Protein 1XMB (pdb70)

Structure (mmCIF, N/CA/C/O backbone):
data_1XMB
#
_entry.id   1XMB
#
_cell.length_a   75.264
_cell.length_b   75.264
_cell.length_c   130.880
_cell.angle_alpha   90.00
_cell.angle_beta   90.00
_cell.angle_gamma   120.00
#
_symmetry.space_group_name_H-M   'P 32 2 1'
#
loop_
_entity.id
_entity.type
_entity.pdbx_description
1 polymer 'IAA-amino acid hydrolase homolog 2'
2 water water
#
loop_
_atom_site.group_PDB
_atom_site.id
_atom_site.type_symbol
_atom_site.label_atom_id
_atom_site.label_alt_id
_atom_site.label_comp_id
_atom_site.label_asym_id
_atom_site.label_entity_id
_atom_site.label_seq_id
_atom_site.pdbx_PDB_ins_code
_atom_site.Cartn_x
_atom_site.Cartn_y
_atom_site.Cartn_z
_atom_site.occupancy
_atom_site.B_iso_or_equiv
_atom_site.auth_seq_id
_atom_site.auth_comp_id
_atom_site.auth_asym_id
_atom_site.auth_atom_id
_atom_site.pdbx_PDB_model_num
ATOM 1 N N . LYS A 1 16 ? 23.442 30.010 4.991 1.00 63.82 37 LYS A N 1
ATOM 2 C CA . LYS A 1 16 ? 23.665 30.857 6.226 1.00 63.62 37 LYS A CA 1
ATOM 3 C C . LYS A 1 16 ? 24.928 30.522 7.008 1.00 61.96 37 LYS A C 1
ATOM 4 O O . LYS A 1 16 ? 25.412 31.356 7.777 1.00 61.60 37 LYS A O 1
ATOM 10 N N . LEU A 1 17 ? 25.442 29.304 6.835 1.00 59.82 38 LEU A N 1
ATOM 11 C CA . LEU A 1 17 ? 26.578 28.843 7.627 1.00 58.47 38 LEU A CA 1
ATOM 12 C C . LEU A 1 17 ? 27.866 29.600 7.310 1.00 54.31 38 LEU A C 1
ATOM 13 O O . LEU A 1 17 ? 28.794 29.603 8.108 1.00 52.54 38 LEU A O 1
ATOM 18 N N . LEU A 1 18 ? 27.909 30.265 6.164 1.00 52.21 39 LEU A N 1
ATOM 19 C CA . LEU A 1 18 ? 29.043 31.120 5.846 1.00 51.37 39 LEU A CA 1
ATOM 20 C C . LEU A 1 18 ? 29.062 32.338 6.768 1.00 48.13 39 LEU A C 1
ATOM 21 O O . LEU A 1 18 ? 30.104 32.743 7.276 1.00 46.29 39 LEU A O 1
ATOM 26 N N . GLU A 1 19 ? 27.895 32.907 6.999 1.00 47.39 40 GLU A N 1
ATOM 27 C CA . GLU A 1 19 ? 27.802 34.088 7.837 1.00 46.08 40 GLU A CA 1
ATOM 28 C C . GLU A 1 19 ? 28.058 33.693 9.290 1.00 41.57 40 GLU A C 1
ATOM 29 O O . GLU A 1 19 ? 28.769 34.387 9.996 1.00 39.64 40 GLU A O 1
ATOM 35 N N . PHE A 1 20 ? 27.584 32.522 9.685 1.00 37.96 41 PHE A N 1
ATOM 36 C CA . PHE A 1 20 ? 27.954 31.953 10.970 1.00 37.21 41 PHE A CA 1
ATOM 37 C C . PHE A 1 20 ? 29.482 31.736 11.096 1.00 34.67 41 PHE A C 1
ATOM 38 O O . PHE A 1 20 ? 30.069 32.113 12.110 1.00 32.84 41 PHE A O 1
ATOM 46 N N . ALA A 1 21 ? 30.103 31.156 10.057 1.00 32.96 42 ALA A N 1
ATOM 47 C CA . ALA A 1 21 ? 31.557 30.882 10.020 1.00 34.04 42 ALA A CA 1
ATOM 48 C C . ALA A 1 21 ? 32.389 32.173 10.152 1.00 31.22 42 ALA A C 1
ATOM 49 O O . ALA A 1 21 ? 33.458 32.174 10.752 1.00 27.06 42 ALA A O 1
ATOM 51 N N . LYS A 1 22 ? 31.872 33.257 9.580 1.00 31.77 43 LYS A N 1
ATOM 52 C CA . LYS A 1 22 ? 32.534 34.565 9.623 1.00 34.73 43 LYS A CA 1
ATOM 53 C C . LYS A 1 22 ? 32.258 35.367 10.879 1.00 35.61 43 LYS A C 1
ATOM 54 O O . LYS A 1 22 ? 32.958 36.361 11.158 1.00 34.74 43 LYS A O 1
ATOM 60 N N . SER A 1 23 ? 31.259 34.950 11.650 1.00 35.42 44 SER A N 1
ATOM 61 C CA . SER A 1 23 ? 30.848 35.730 12.807 1.00 36.50 44 SER A CA 1
ATOM 62 C C . SER A 1 23 ? 31.995 35.778 13.796 1.00 37.36 44 SER A C 1
ATOM 63 O O . SER A 1 23 ? 32.788 34.841 13.844 1.00 36.08 44 SER A O 1
ATOM 66 N N . PRO A 1 24 ? 32.127 36.895 14.551 1.00 41.31 45 PRO A N 1
ATOM 67 C CA . PRO A 1 24 ? 33.135 37.092 15.595 1.00 44.01 45 PRO A CA 1
ATOM 68 C C . PRO A 1 24 ? 33.269 35.909 16.545 1.00 47.62 45 PRO A C 1
ATOM 69 O O . PRO A 1 24 ? 34.350 35.398 16.773 1.00 50.15 45 PRO A O 1
ATOM 73 N N . GLU A 1 25 ? 32.162 35.445 17.078 1.00 49.92 46 GLU A N 1
ATOM 74 C CA . GLU A 1 25 ? 32.197 34.244 17.874 1.00 48.21 46 GLU A CA 1
ATOM 75 C C . GLU A 1 25 ? 33.084 33.174 17.209 1.00 48.92 46 GLU A C 1
ATOM 76 O O . GLU A 1 25 ? 34.093 32.789 17.799 1.00 52.02 46 GLU A O 1
ATOM 82 N N . VAL A 1 26 ? 32.724 32.701 16.001 1.00 43.96 47 VAL A N 1
ATOM 83 C CA . VAL A 1 26 ? 33.438 31.576 15.376 1.00 40.05 47 VAL A CA 1
ATOM 84 C C . VAL A 1 26 ? 34.821 31.978 14.792 1.00 36.49 47 VAL A C 1
ATOM 85 O O . VAL A 1 26 ? 35.804 31.264 14.947 1.00 35.34 47 VAL A O 1
ATOM 89 N N . PHE A 1 27 ? 34.888 33.119 14.133 1.00 34.05 48 PHE A N 1
ATOM 90 C CA . PHE A 1 27 ? 36.100 33.522 13.403 1.00 32.89 48 PHE A CA 1
ATOM 91 C C . PHE A 1 27 ? 37.209 33.883 14.329 1.00 30.67 48 PHE A C 1
ATOM 92 O O . PHE A 1 27 ? 38.342 33.404 14.163 1.00 28.54 48 PHE A O 1
ATOM 100 N N . ASP A 1 28 ? 36.878 34.663 15.361 1.00 30.29 49 ASP A N 1
ATOM 101 C CA . ASP A 1 28 ? 37.852 35.053 16.369 1.00 30.23 49 ASP A CA 1
ATOM 102 C C . ASP A 1 28 ? 38.399 33.874 17.105 1.00 28.10 49 ASP A C 1
ATOM 103 O O . ASP A 1 28 ? 39.589 33.816 17.394 1.00 27.48 49 ASP A O 1
ATOM 108 N N . TRP A 1 29 ? 37.516 32.932 17.417 1.00 26.80 50 TRP A N 1
ATOM 109 C CA . TRP A 1 29 ? 37.882 31.687 18.100 1.00 27.45 50 TRP A CA 1
ATOM 110 C C . TRP A 1 29 ? 38.812 30.843 17.229 1.00 23.31 50 TRP A C 1
ATOM 111 O O . TRP A 1 29 ? 39.794 30.319 17.708 1.00 24.74 50 TRP A O 1
ATOM 122 N N . MET A 1 30 ? 38.477 30.690 15.964 1.00 24.20 51 MET A N 1
ATOM 123 C CA . MET A 1 30 ? 39.367 29.996 14.981 1.00 25.06 51 MET A CA 1
ATOM 124 C C . MET A 1 30 ? 40.723 30.647 14.862 1.00 24.36 51 MET A C 1
ATOM 125 O O . MET A 1 30 ? 41.741 29.978 14.862 1.00 22.92 51 MET A O 1
ATOM 130 N N . VAL A 1 31 ? 40.755 31.970 14.798 1.00 25.40 52 VAL A N 1
ATOM 131 C CA . VAL A 1 31 ? 42.052 32.661 14.731 1.00 24.80 52 VAL A CA 1
ATOM 132 C C . VAL A 1 31 ? 42.945 32.416 15.942 1.00 25.24 52 VAL A C 1
ATOM 133 O O . VAL A 1 31 ? 44.142 32.189 15.796 1.00 24.19 52 VAL A O 1
ATOM 137 N N . LYS A 1 32 ? 42.383 32.423 17.144 1.00 26.03 53 LYS A N 1
ATOM 138 C CA . LYS A 1 32 ? 43.187 32.152 18.300 1.00 26.39 53 LYS A CA 1
ATOM 139 C C . LYS A 1 32 ? 43.692 30.729 18.305 1.00 23.75 53 LYS A C 1
ATOM 140 O O . LYS A 1 32 ? 44.796 30.467 18.737 1.00 22.39 53 LYS A O 1
ATOM 146 N N . ILE A 1 33 ? 42.854 29.773 17.922 1.00 23.23 54 ILE A N 1
ATOM 147 C CA . ILE A 1 33 ? 43.317 28.387 17.861 1.00 21.58 54 ILE A CA 1
ATOM 148 C C . ILE A 1 33 ? 44.449 28.243 16.854 1.00 17.77 54 ILE A C 1
ATOM 149 O O . ILE A 1 33 ? 45.489 27.671 17.175 1.00 21.09 54 ILE A O 1
ATOM 154 N N . ARG A 1 34 ? 44.230 28.755 15.637 1.00 20.05 55 ARG A N 1
ATOM 155 C CA . ARG A 1 34 ? 45.252 28.728 14.578 1.00 20.75 55 ARG A CA 1
ATOM 156 C C . ARG A 1 34 ? 46.558 29.282 15.049 1.00 20.51 55 ARG A C 1
ATOM 157 O O . ARG A 1 34 ? 47.625 28.675 14.848 1.00 21.74 55 ARG A O 1
ATOM 165 N N . ARG A 1 35 ? 46.510 30.439 15.724 1.00 22.31 56 ARG A N 1
ATOM 166 C CA . ARG A 1 35 ? 47.751 31.079 16.174 1.00 21.11 56 ARG A CA 1
ATOM 167 C C . ARG A 1 35 ? 48.415 30.350 17.270 1.00 21.85 56 ARG A C 1
ATOM 168 O O . ARG A 1 35 ? 49.658 30.278 17.298 1.00 21.38 56 ARG A O 1
ATOM 176 N N . LYS A 1 36 ? 47.633 29.705 18.149 1.00 25.03 57 LYS A N 1
ATOM 177 C CA . LYS A 1 36 ? 48.270 28.888 19.212 1.00 23.12 57 LYS A CA 1
ATOM 178 C C . LYS A 1 36 ? 49.032 27.686 18.614 1.00 22.87 57 LYS A C 1
ATOM 179 O O . LYS A 1 36 ? 50.136 27.343 19.019 1.00 22.56 57 LYS A O 1
ATOM 185 N N . ILE A 1 37 ? 48.436 27.045 17.619 1.00 21.34 58 ILE A N 1
ATOM 186 C CA . ILE A 1 37 ? 49.138 25.981 16.922 1.00 20.66 58 ILE A CA 1
ATOM 187 C C . ILE A 1 37 ? 50.359 26.489 16.168 1.00 18.71 58 ILE A C 1
ATOM 188 O O . ILE A 1 37 ? 51.419 25.888 16.178 1.00 19.56 58 ILE A O 1
ATOM 193 N N . HIS A 1 38 ? 50.201 27.621 15.502 1.00 22.02 59 HIS A N 1
ATOM 194 C CA . HIS A 1 38 ? 51.294 28.211 14.742 1.00 22.20 59 HIS A CA 1
ATOM 195 C C . HIS A 1 38 ? 52.530 28.539 15.592 1.00 22.97 59 HIS A C 1
ATOM 196 O O . HIS A 1 38 ? 53.667 28.344 15.122 1.00 19.90 59 HIS A O 1
ATOM 203 N N . GLU A 1 39 ? 52.317 29.018 16.841 1.00 24.38 60 GLU A N 1
ATOM 204 C CA . GLU A 1 39 ? 53.409 29.352 17.786 1.00 25.67 60 GLU A CA 1
ATOM 205 C C . GLU A 1 39 ? 54.118 28.128 18.334 1.00 25.43 60 GLU A C 1
ATOM 206 O O . GLU A 1 39 ? 55.305 28.178 18.801 1.00 24.70 60 GLU A O 1
ATOM 212 N N . ASN A 1 40 ? 53.427 26.991 18.256 1.00 27.02 61 ASN A N 1
ATOM 213 C CA . ASN A 1 40 ? 53.968 25.752 18.782 1.00 27.35 61 ASN A CA 1
ATOM 214 C C . ASN A 1 40 ? 53.870 24.591 17.792 1.00 27.42 61 ASN A C 1
ATOM 215 O O . ASN A 1 40 ? 53.194 23.594 18.052 1.00 24.22 61 ASN A O 1
ATOM 220 N N . PRO A 1 41 ? 54.621 24.696 16.704 1.00 27.27 62 PRO A N 1
ATOM 221 C CA . PRO A 1 41 ? 54.633 23.669 15.688 1.00 25.68 62 PRO A CA 1
ATOM 222 C C . PRO A 1 41 ? 55.295 22.369 16.189 1.00 26.44 62 PRO A C 1
ATOM 223 O O . PRO A 1 41 ? 56.325 22.380 16.885 1.00 25.11 62 PRO A O 1
ATOM 227 N N . GLU A 1 42 ? 54.641 21.252 15.878 1.00 25.20 63 GLU A N 1
ATOM 228 C CA . GLU A 1 42 ? 55.097 19.944 16.305 1.00 24.94 63 GLU A CA 1
ATOM 229 C C . GLU A 1 42 ? 55.177 19.058 15.093 1.00 24.06 63 GLU A C 1
ATOM 230 O O . GLU A 1 42 ? 54.341 19.158 14.184 1.00 24.29 63 GLU A O 1
ATOM 236 N N . LEU A 1 43 ? 56.204 18.208 15.075 1.00 24.23 64 LEU A N 1
ATOM 237 C CA . LEU A 1 43 ? 56.443 17.297 13.967 1.00 23.90 64 LEU A CA 1
ATOM 238 C C . LEU A 1 43 ? 55.663 15.976 14.108 1.00 23.69 64 LEU A C 1
ATOM 239 O O . LEU A 1 43 ? 55.049 15.687 15.145 1.00 21.91 64 LEU A O 1
ATOM 244 N N . GLY A 1 44 ? 55.688 15.188 13.037 1.00 25.47 65 GLY A N 1
ATOM 245 C CA . GLY A 1 44 ? 54.949 13.951 12.968 1.00 24.42 65 GLY A CA 1
ATOM 246 C C . GLY A 1 44 ? 55.123 13.050 14.154 1.00 23.53 65 GLY A C 1
ATOM 247 O O . GLY A 1 44 ? 56.235 12.716 14.535 1.00 25.35 65 GLY A O 1
ATOM 248 N N . TYR A 1 45 ? 53.997 12.597 14.687 1.00 25.19 66 TYR A N 1
ATOM 249 C CA . TYR A 1 45 ? 53.913 11.724 15.870 1.00 26.23 66 TYR A CA 1
ATOM 250 C C . TYR A 1 45 ? 54.346 12.382 17.174 1.00 27.77 66 TYR A C 1
ATOM 251 O O . TYR A 1 45 ? 54.282 11.742 18.186 1.00 23.86 66 TYR A O 1
ATOM 260 N N . GLU A 1 46 ? 54.692 13.675 17.126 1.00 26.43 67 GLU A N 1
ATOM 261 C CA . GLU A 1 46 ? 55.088 14.449 18.290 1.00 27.56 67 GLU A CA 1
ATOM 262 C C . GLU A 1 46 ? 54.120 15.613 18.536 1.00 25.78 67 GLU A C 1
ATOM 263 O O . GLU A 1 46 ? 54.449 16.498 19.290 1.00 25.40 67 GLU A O 1
ATOM 269 N N . GLU A 1 47 ? 52.909 15.548 17.967 1.00 24.75 68 GLU A N 1
ATOM 270 C CA . GLU A 1 47 ? 51.909 16.616 18.055 1.00 2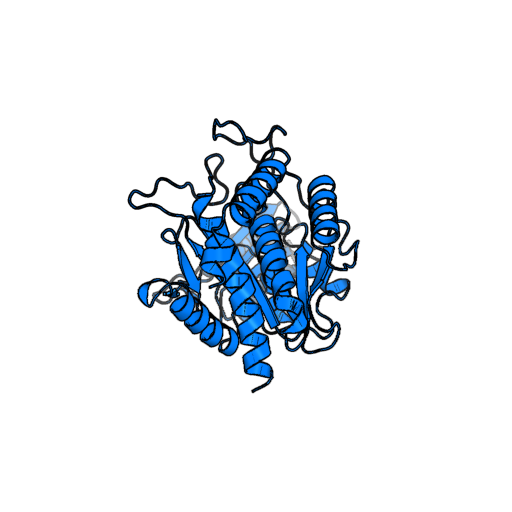4.97 68 GLU A CA 1
ATOM 271 C C . GLU A 1 47 ? 51.128 16.552 19.384 1.00 26.42 68 GLU A C 1
ATOM 272 O O . GLU A 1 47 ? 49.903 16.591 19.419 1.00 27.84 68 GLU A O 1
ATOM 278 N N . LEU A 1 48 ? 51.856 16.523 20.493 1.00 26.37 69 LEU A N 1
ATOM 279 C CA . LEU A 1 48 ? 51.248 16.375 21.821 1.00 25.79 69 LEU A CA 1
ATOM 280 C C . LEU A 1 48 ? 50.317 17.525 22.202 1.00 24.63 69 LEU A C 1
ATOM 281 O O . LEU A 1 48 ? 49.187 17.318 22.610 1.00 25.79 69 LEU A O 1
ATOM 286 N N . GLU A 1 49 ? 50.819 18.741 22.071 1.00 25.20 70 GLU A N 1
ATOM 287 C CA . GLU A 1 49 ? 50.062 19.916 22.459 1.00 25.48 70 GLU A CA 1
ATOM 288 C C . GLU A 1 49 ? 48.954 20.198 21.481 1.00 23.77 70 GLU A C 1
ATOM 289 O O . GLU A 1 49 ? 47.859 20.601 21.865 1.00 23.31 70 GLU A O 1
ATOM 295 N N . THR A 1 50 ? 49.220 19.960 20.195 1.00 22.36 71 THR A N 1
ATOM 296 C CA . THR A 1 50 ? 48.215 20.166 19.178 1.00 21.67 71 THR A CA 1
ATOM 297 C C . THR A 1 50 ? 47.038 19.192 19.421 1.00 22.08 71 THR A C 1
ATOM 298 O O . THR A 1 50 ? 45.872 19.602 19.351 1.00 19.72 71 THR A O 1
ATOM 302 N N . SER A 1 51 ? 47.361 17.906 19.622 1.00 24.68 72 SER A N 1
ATOM 303 C CA . SER A 1 51 ? 46.386 16.878 20.013 1.00 23.96 72 SER A CA 1
ATOM 304 C C . SER A 1 51 ? 45.579 17.260 21.294 1.00 22.33 72 SER A C 1
ATOM 305 O O . SER A 1 51 ? 44.338 17.186 21.301 1.00 21.87 72 SER A O 1
ATOM 308 N N . LYS A 1 52 ? 46.260 17.713 22.339 1.00 24.22 73 LYS A N 1
ATOM 309 C CA . LYS A 1 52 ? 45.544 18.172 23.567 1.00 25.24 73 LYS A CA 1
ATOM 310 C C . LYS A 1 52 ? 44.603 19.333 23.276 1.00 23.69 73 LYS A C 1
ATOM 311 O O . LYS A 1 52 ? 43.466 19.350 23.716 1.00 25.05 73 LYS A O 1
ATOM 317 N N . LEU A 1 53 ? 45.028 20.293 22.453 1.00 26.02 74 LEU A N 1
ATOM 318 C CA . LEU A 1 53 ? 44.146 21.413 22.098 1.00 22.79 74 LEU A CA 1
ATOM 319 C C . LEU A 1 53 ? 42.911 20.984 21.310 1.00 23.42 74 LEU A C 1
ATOM 320 O O . LEU A 1 53 ? 41.794 21.422 21.576 1.00 21.33 74 LEU A O 1
ATOM 325 N N . ILE A 1 54 ? 43.094 20.074 20.344 1.00 22.15 75 ILE A N 1
ATOM 326 C CA . ILE A 1 54 ? 41.980 19.612 19.557 1.00 22.18 75 ILE A CA 1
ATOM 327 C C . ILE A 1 54 ? 40.967 18.934 20.489 1.00 22.19 75 ILE A C 1
ATOM 328 O O . ILE A 1 54 ? 39.774 19.166 20.385 1.00 22.10 75 ILE A O 1
ATOM 333 N N . ARG A 1 55 ? 41.459 18.074 21.348 1.00 23.38 76 ARG A N 1
ATOM 334 C CA . ARG A 1 55 ? 40.613 17.306 22.254 1.00 23.64 76 ARG A CA 1
ATOM 335 C C . ARG A 1 55 ? 39.908 18.286 23.239 1.00 23.01 76 ARG A C 1
ATOM 336 O O . ARG A 1 55 ? 38.729 18.136 23.495 1.00 23.48 76 ARG A O 1
ATOM 344 N N . SER A 1 56 ? 40.595 19.332 23.701 1.00 25.53 77 SER A N 1
ATOM 345 C CA . SER A 1 56 ? 39.933 20.343 24.588 1.00 24.41 77 SER A CA 1
ATOM 346 C C . SER A 1 56 ? 38.816 21.048 23.908 1.00 26.12 77 SER A C 1
ATOM 347 O O . SER A 1 56 ? 37.728 21.219 24.483 1.00 25.16 77 SER A O 1
ATOM 350 N N . GLU A 1 57 ? 39.012 21.386 22.633 1.00 23.86 78 GLU A N 1
ATOM 351 C CA . GLU A 1 57 ? 37.975 22.063 21.920 1.00 22.04 78 GLU A CA 1
ATOM 352 C C . GLU A 1 57 ? 36.820 21.176 21.590 1.00 23.92 78 GLU A C 1
ATOM 353 O O . GLU A 1 57 ? 35.677 21.638 21.615 1.00 24.16 78 GLU A O 1
ATOM 359 N N . LEU A 1 58 ? 37.074 19.920 21.237 1.00 22.65 79 LEU A N 1
ATOM 360 C CA . LEU A 1 58 ? 35.958 18.993 21.013 1.00 23.76 79 LEU A CA 1
ATOM 361 C C . LEU A 1 58 ? 35.118 18.847 22.293 1.00 21.68 79 LEU A C 1
ATOM 362 O O . LEU A 1 58 ? 33.897 18.877 22.229 1.00 23.67 79 LEU A O 1
ATOM 367 N N . GLU A 1 59 ? 35.792 18.715 23.422 1.00 23.50 80 GLU A N 1
ATOM 368 C CA . GLU A 1 59 ? 35.119 18.640 24.724 1.00 27.15 80 GLU A CA 1
ATOM 369 C C . GLU A 1 59 ? 34.256 19.883 24.962 1.00 27.47 80 GLU A C 1
ATOM 370 O O . GLU A 1 59 ? 33.094 19.764 25.326 1.00 27.76 80 GLU A O 1
ATOM 376 N N . LEU A 1 60 ? 34.799 21.071 24.702 1.00 27.44 81 LEU A N 1
ATOM 377 C CA . LEU A 1 60 ? 34.047 22.303 24.859 1.00 26.24 81 LEU A CA 1
ATOM 378 C C . LEU A 1 60 ? 32.847 22.437 23.903 1.00 26.93 81 LEU A C 1
ATOM 379 O O . LEU A 1 60 ? 31.751 22.866 24.315 1.00 25.20 81 LEU A O 1
ATOM 384 N N . ILE A 1 61 ? 33.007 22.090 22.633 1.00 22.97 82 ILE A N 1
ATOM 385 C CA . ILE A 1 61 ? 31.858 22.073 21.746 1.00 26.27 82 ILE A CA 1
ATOM 386 C C . ILE A 1 61 ? 30.504 21.258 22.118 1.00 25.76 82 ILE A C 1
ATOM 387 O O . ILE A 1 61 ? 29.429 21.776 21.865 1.00 26.23 82 ILE A O 1
ATOM 392 N N . GLY A 1 62 ? 30.369 20.043 22.622 1.00 30.87 83 GLY A N 1
ATOM 393 C CA . GLY A 1 62 ? 31.180 18.967 22.606 1.00 30.99 83 GLY A CA 1
ATOM 394 C C . GLY A 1 62 ? 30.676 17.736 21.810 1.00 27.43 83 GLY A C 1
ATOM 395 O O . GLY A 1 62 ? 29.512 17.496 21.355 1.00 26.78 83 GLY A O 1
ATOM 396 N N . ILE A 1 63 ? 31.698 16.959 21.636 1.00 25.01 84 ILE A N 1
ATOM 397 C CA . ILE A 1 63 ? 31.820 16.067 20.574 1.00 24.62 84 ILE A CA 1
ATOM 398 C C . ILE A 1 63 ? 32.616 14.995 21.210 1.00 20.62 84 ILE A C 1
ATOM 399 O O . ILE A 1 63 ? 33.691 15.229 21.690 1.00 19.63 84 ILE A O 1
ATOM 404 N N . LYS A 1 64 ? 32.034 13.826 21.249 1.00 24.06 85 LYS A N 1
ATOM 405 C CA . LYS A 1 64 ? 32.697 12.617 21.653 1.00 26.70 85 LYS A CA 1
ATOM 406 C C . LYS A 1 64 ? 33.805 12.293 20.655 1.00 23.28 85 LYS A C 1
ATOM 407 O O . LYS A 1 64 ? 33.658 12.550 19.452 1.00 23.15 85 LYS A O 1
ATOM 413 N N . TYR A 1 65 ? 34.883 11.714 21.145 1.00 22.32 86 TYR A N 1
ATOM 414 C CA . TYR A 1 65 ? 35.970 11.313 20.282 1.00 25.14 86 TYR A CA 1
ATOM 415 C C . TYR A 1 65 ? 36.660 10.052 20.753 1.00 24.58 86 TYR A C 1
ATOM 416 O O . TYR A 1 65 ? 36.660 9.728 21.973 1.00 23.47 86 TYR A O 1
ATOM 425 N N . ARG A 1 66 ? 37.336 9.426 19.796 1.00 22.85 87 ARG A N 1
ATOM 426 C CA . ARG A 1 66 ? 38.340 8.370 20.027 1.00 24.46 87 ARG A CA 1
ATOM 427 C C . ARG A 1 66 ? 39.752 8.906 20.007 1.00 24.61 87 ARG A C 1
ATOM 428 O O . ARG A 1 66 ? 40.144 9.644 19.100 1.00 25.88 87 ARG A O 1
ATOM 436 N N . TYR A 1 67 ? 40.540 8.510 20.992 1.00 22.26 88 TYR A N 1
ATOM 437 C CA . TYR A 1 67 ? 41.908 8.920 21.164 1.00 24.20 88 TYR A CA 1
ATOM 438 C C . TYR A 1 67 ? 42.591 7.905 22.069 1.00 25.53 88 TYR A C 1
ATOM 439 O O . TYR A 1 67 ? 41.970 7.463 23.052 1.00 27.15 88 TYR A O 1
ATOM 448 N N . PRO A 1 68 ? 43.834 7.523 21.756 1.00 25.18 89 PRO A N 1
ATOM 449 C CA . PRO A 1 68 ? 44.691 7.891 20.611 1.00 27.01 89 PRO A CA 1
ATOM 450 C C . PRO A 1 68 ? 44.475 7.014 19.388 1.00 28.91 89 PRO A C 1
ATOM 451 O O . PRO A 1 68 ? 44.113 5.809 19.499 1.00 26.74 89 PRO A O 1
ATOM 455 N N . VAL A 1 69 ? 44.589 7.647 18.233 1.00 25.46 90 VAL A N 1
ATOM 456 C CA . VAL A 1 69 ? 44.615 6.932 16.978 1.00 25.17 90 VAL A CA 1
ATOM 457 C C . VAL A 1 69 ? 45.914 7.368 16.315 1.00 24.47 90 VAL A C 1
ATOM 458 O O . VAL A 1 69 ? 46.158 8.578 16.142 1.00 24.37 90 VAL A O 1
ATOM 462 N N . ALA A 1 70 ? 46.799 6.409 16.057 1.00 23.87 91 ALA A N 1
ATOM 463 C CA . ALA A 1 70 ? 48.137 6.691 15.528 1.00 25.96 91 ALA A CA 1
ATOM 464 C C . ALA A 1 70 ? 48.907 7.687 16.404 1.00 27.39 91 ALA A C 1
ATOM 465 O O . ALA A 1 70 ? 49.511 8.675 15.922 1.00 27.46 91 ALA A O 1
ATOM 467 N N . ILE A 1 71 ? 48.886 7.378 17.703 1.00 27.98 92 ILE A N 1
ATOM 468 C CA . ILE A 1 71 ? 49.673 8.040 18.737 1.00 27.48 92 ILE A CA 1
ATOM 469 C C . ILE A 1 71 ? 49.033 9.335 19.150 1.00 25.41 92 ILE A C 1
ATOM 470 O O . ILE A 1 71 ? 48.594 9.458 20.302 1.00 26.81 92 ILE A O 1
ATOM 475 N N . THR A 1 72 ? 48.918 10.293 18.238 1.00 25.59 93 THR A N 1
ATOM 476 C CA . THR A 1 72 ? 48.455 11.621 18.625 1.00 24.96 93 THR A CA 1
ATOM 477 C C . THR A 1 72 ? 47.116 11.961 18.014 1.00 24.86 93 THR A C 1
ATOM 478 O O . THR A 1 72 ? 46.533 12.970 18.390 1.00 22.56 93 THR A O 1
ATOM 482 N N . GLY A 1 73 ? 46.629 11.110 17.094 1.00 21.28 94 GLY A N 1
ATOM 483 C CA . GLY A 1 73 ? 45.456 11.381 16.352 1.00 22.14 94 GLY A CA 1
ATOM 484 C C . GLY A 1 73 ? 44.167 11.261 17.128 1.00 21.50 94 GLY A C 1
ATOM 485 O O . GLY A 1 73 ? 44.071 10.542 18.157 1.00 20.95 94 GLY A O 1
ATOM 486 N N . VAL A 1 74 ? 43.152 11.930 16.597 1.00 19.04 95 VAL A N 1
ATOM 487 C CA . VAL A 1 74 ? 41.897 12.068 17.249 1.00 21.93 95 VAL A CA 1
ATOM 488 C C . VAL A 1 74 ? 40.793 11.934 16.228 1.00 22.97 95 VAL A C 1
ATOM 489 O O . VAL A 1 74 ? 40.882 12.510 15.128 1.00 25.65 95 VAL A O 1
ATOM 493 N N . ILE A 1 75 ? 39.753 11.175 16.556 1.00 21.61 96 ILE A N 1
ATOM 494 C CA . ILE A 1 75 ? 38.574 11.067 15.699 1.00 21.79 96 ILE A CA 1
ATOM 495 C C . ILE A 1 75 ? 37.318 11.464 16.490 1.00 24.16 96 ILE A C 1
ATOM 496 O O . ILE A 1 75 ? 36.974 10.786 17.468 1.00 22.21 96 ILE A O 1
ATOM 501 N N . GLY A 1 76 ? 36.650 12.539 16.043 1.00 22.70 97 GLY A N 1
ATOM 502 C CA . GLY A 1 76 ? 35.396 13.030 16.654 1.00 23.32 97 GLY A CA 1
ATOM 503 C C . GLY A 1 76 ? 34.150 12.627 15.905 1.00 23.46 97 GLY A C 1
ATOM 504 O O . GLY A 1 76 ? 34.212 12.299 14.720 1.00 21.38 97 GLY A O 1
ATOM 505 N N . TYR A 1 77 ? 32.998 12.709 16.567 1.00 22.59 98 TYR A N 1
ATOM 506 C CA . TYR A 1 77 ? 31.752 12.352 15.963 1.00 22.55 98 TYR A CA 1
ATOM 507 C C . TYR A 1 77 ? 30.673 13.363 16.207 1.00 23.81 98 TYR A C 1
ATOM 508 O O . TYR A 1 77 ? 30.532 13.881 17.326 1.00 26.29 98 TYR A O 1
ATOM 517 N N . ILE A 1 78 ? 29.911 13.679 15.170 1.00 22.59 99 ILE A N 1
ATOM 518 C CA . ILE A 1 78 ? 28.782 14.566 15.305 1.00 23.59 99 ILE A CA 1
ATOM 519 C C . ILE A 1 78 ? 27.635 14.074 14.506 1.00 25.52 99 ILE A C 1
ATOM 520 O O . ILE A 1 78 ? 27.766 13.872 13.267 1.00 24.84 99 ILE A O 1
ATOM 525 N N . GLY A 1 79 ? 26.479 13.945 15.166 1.00 25.26 100 GLY A N 1
ATOM 526 C CA . GLY A 1 79 ? 25.249 13.573 14.499 1.00 28.18 100 GLY A CA 1
ATOM 527 C C . GLY A 1 79 ? 24.476 12.475 15.249 1.00 29.79 100 GLY A C 1
ATOM 528 O O . GLY A 1 79 ? 24.424 12.461 16.481 1.00 29.74 100 GLY A O 1
ATOM 529 N N . THR A 1 80 ? 23.868 11.560 14.504 1.00 30.16 101 THR A N 1
ATOM 530 C CA . THR A 1 80 ? 23.066 10.504 15.136 1.00 30.07 101 THR A CA 1
ATOM 531 C C . THR A 1 80 ? 23.869 9.513 15.924 1.00 32.11 101 THR A C 1
ATOM 532 O O . THR A 1 80 ? 23.340 8.860 16.798 1.00 35.71 101 THR A O 1
ATOM 536 N N . GLY A 1 81 ? 25.132 9.323 15.589 1.00 31.05 102 GLY A N 1
ATOM 537 C CA . GLY A 1 81 ? 25.890 8.235 16.182 1.00 30.64 102 GLY A CA 1
ATOM 538 C C . GLY A 1 81 ? 25.763 6.960 15.347 1.00 29.64 102 GLY A C 1
ATOM 539 O O . GLY A 1 81 ? 26.441 6.005 15.618 1.00 30.36 102 GLY A O 1
ATOM 540 N N . GLU A 1 82 ? 24.908 6.972 14.339 1.00 28.77 103 GLU A N 1
ATOM 541 C CA . GLU A 1 82 ? 24.637 5.808 13.486 1.00 31.32 103 GLU A CA 1
ATOM 542 C C . GLU A 1 82 ? 24.979 6.125 12.015 1.00 30.61 103 GLU A C 1
ATOM 543 O O . GLU A 1 82 ? 25.102 7.305 11.642 1.00 27.77 103 GLU A O 1
ATOM 549 N N . PRO A 1 83 ? 25.080 5.089 11.170 1.00 32.36 104 PRO A N 1
ATOM 550 C CA . PRO A 1 83 ? 25.400 5.314 9.754 1.00 31.94 104 PRO A CA 1
ATOM 551 C C . PRO A 1 83 ? 24.294 6.050 9.083 1.00 32.31 104 PRO A C 1
ATOM 552 O O . PRO A 1 83 ? 23.192 6.129 9.649 1.00 34.14 104 PRO A O 1
ATOM 556 N N . PRO A 1 84 ? 24.563 6.664 7.919 1.00 29.55 105 PRO A N 1
ATOM 557 C CA . PRO A 1 84 ? 25.829 6.790 7.176 1.00 26.86 105 PRO A CA 1
ATOM 558 C C . PRO A 1 84 ? 26.868 7.665 7.883 1.00 23.31 105 PRO A C 1
ATOM 559 O O . PRO A 1 84 ? 26.529 8.674 8.482 1.00 24.57 105 PRO A O 1
ATOM 563 N N . PHE A 1 85 ? 28.107 7.229 7.815 1.00 24.64 106 PHE A N 1
ATOM 564 C CA . PHE A 1 85 ? 29.238 7.961 8.327 1.00 23.71 106 PHE A CA 1
ATOM 565 C C . PHE A 1 85 ? 29.963 8.618 7.163 1.00 23.19 106 PHE A C 1
ATOM 566 O O . PHE A 1 85 ? 30.288 7.939 6.150 1.00 21.50 106 PHE A O 1
ATOM 574 N N . VAL A 1 86 ? 30.170 9.926 7.278 1.00 22.31 107 VAL A N 1
ATOM 575 C CA . VAL A 1 86 ? 30.970 10.685 6.299 1.00 22.10 107 VAL A CA 1
ATOM 576 C C . VAL A 1 86 ? 32.123 11.388 7.067 1.00 23.97 107 VAL A C 1
ATOM 577 O O . VAL A 1 86 ? 31.920 11.917 8.183 1.00 22.74 107 VAL A O 1
ATOM 581 N N . ALA A 1 87 ? 33.330 11.340 6.502 1.00 20.10 108 ALA A N 1
ATOM 582 C CA . ALA A 1 87 ? 34.493 11.819 7.217 1.00 19.99 108 ALA A CA 1
ATOM 583 C C . ALA A 1 87 ? 34.993 13.131 6.614 1.00 20.92 108 ALA A C 1
ATOM 584 O O . ALA A 1 87 ? 34.898 13.342 5.387 1.00 19.39 108 ALA A O 1
ATOM 586 N N . LEU A 1 88 ? 35.552 13.952 7.493 1.00 19.18 109 LEU A N 1
ATOM 587 C CA . LEU A 1 88 ? 36.279 15.193 7.168 1.00 20.20 109 LEU A CA 1
ATOM 588 C C . LEU A 1 88 ? 37.639 15.086 7.824 1.00 19.28 109 LEU A C 1
ATOM 589 O O . LEU A 1 88 ? 37.766 14.565 8.945 1.00 21.22 109 LEU A O 1
ATOM 594 N N . ARG A 1 89 ? 38.685 15.485 7.098 1.00 19.98 110 ARG A N 1
ATOM 595 C CA . ARG A 1 89 ? 40.052 15.200 7.491 1.00 20.79 110 ARG A CA 1
ATOM 596 C C . ARG A 1 89 ? 40.905 16.502 7.532 1.00 20.76 110 ARG A C 1
ATOM 597 O O . ARG A 1 89 ? 40.857 17.307 6.614 1.00 19.16 110 ARG A O 1
ATOM 605 N N . ALA A 1 90 ? 41.717 16.607 8.558 1.00 20.33 111 ALA A N 1
ATOM 606 C CA . ALA A 1 90 ? 42.764 17.639 8.690 1.00 20.91 111 ALA A CA 1
ATOM 607 C C . ALA A 1 90 ? 43.995 16.969 9.186 1.00 24.13 111 ALA A C 1
ATOM 608 O O . ALA A 1 90 ? 43.913 16.019 9.980 1.00 24.12 111 ALA A O 1
ATOM 610 N N . ASP A 1 91 ? 45.146 17.482 8.749 1.00 23.19 112 ASP A N 1
ATOM 611 C CA . ASP A 1 91 ? 46.455 17.010 9.219 1.00 23.40 112 ASP A CA 1
ATOM 612 C C . ASP A 1 91 ? 47.062 17.958 10.238 1.00 21.83 112 ASP A C 1
ATOM 613 O O . ASP A 1 91 ? 46.766 19.132 10.193 1.00 24.74 112 ASP A O 1
ATOM 618 N N . MET A 1 92 ? 47.904 17.462 11.133 1.00 21.32 113 MET A N 1
ATOM 619 C CA . MET A 1 92 ? 48.323 18.194 12.324 1.00 23.75 113 MET A CA 1
ATOM 620 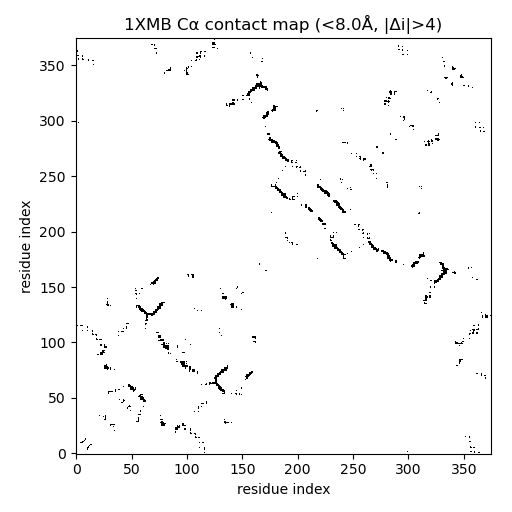C C . MET A 1 92 ? 49.786 18.675 12.364 1.00 23.54 113 MET A C 1
ATOM 621 O O . MET A 1 92 ? 50.158 19.503 13.221 1.00 24.06 113 MET A O 1
ATOM 626 N N . ASP A 1 93 ? 50.626 18.083 11.535 1.00 22.18 114 ASP A N 1
ATOM 627 C CA . ASP A 1 93 ? 52.079 18.179 11.757 1.00 21.37 114 ASP A CA 1
ATOM 628 C C . ASP A 1 93 ? 52.703 19.349 10.989 1.00 20.25 114 ASP A C 1
ATOM 629 O O . ASP A 1 93 ? 52.230 19.745 9.936 1.00 21.23 114 ASP A O 1
ATOM 634 N N . ALA A 1 94 ? 53.736 19.912 11.598 1.00 21.32 115 ALA A N 1
ATOM 635 C CA . ALA A 1 94 ? 54.548 20.989 11.053 1.00 21.41 115 ALA A CA 1
ATOM 636 C C . ALA A 1 94 ? 55.819 20.415 10.375 1.00 24.82 115 ALA A C 1
ATOM 637 O O . ALA A 1 94 ? 55.973 19.171 10.170 1.00 24.44 115 ALA A O 1
ATOM 639 N N . LEU A 1 95 ? 56.703 21.318 9.959 1.00 23.83 116 LEU A N 1
ATOM 640 C CA . LEU A 1 95 ? 57.917 20.936 9.271 1.00 23.92 116 LEU A CA 1
ATOM 641 C C . LEU A 1 95 ? 59.142 21.516 10.004 1.00 24.69 116 LEU A C 1
ATOM 642 O O . LEU A 1 95 ? 59.022 22.567 10.689 1.00 25.33 116 LEU A O 1
ATOM 647 N N . PRO A 1 96 ? 60.287 20.844 9.897 1.00 24.97 117 PRO A N 1
ATOM 648 C CA . PRO A 1 96 ? 61.524 21.307 10.522 1.00 25.44 117 PRO A CA 1
ATOM 649 C C . PRO A 1 96 ? 62.184 22.422 9.677 1.00 26.29 117 PRO A C 1
ATOM 650 O O . PRO A 1 96 ? 63.304 22.258 9.180 1.00 28.48 117 PRO A O 1
ATOM 654 N N . ILE A 1 97 ? 61.479 23.545 9.555 1.00 25.80 118 ILE A N 1
ATOM 655 C CA . ILE A 1 97 ? 61.907 24.739 8.828 1.00 25.78 118 ILE A CA 1
ATOM 656 C C . ILE A 1 97 ? 61.910 25.911 9.839 1.00 24.53 118 ILE A C 1
ATOM 657 O O . ILE A 1 97 ? 60.998 26.039 10.639 1.00 22.78 118 ILE A O 1
ATOM 662 N N . GLN A 1 98 ? 62.947 26.742 9.838 1.00 23.88 119 GLN A N 1
ATOM 663 C CA . GLN A 1 98 ? 62.929 27.990 10.606 1.00 24.98 119 GLN A CA 1
ATOM 664 C C . GLN A 1 98 ? 62.015 29.016 9.923 1.00 24.33 119 GLN A C 1
ATOM 665 O O . GLN A 1 98 ? 62.231 29.359 8.760 1.00 24.52 119 GLN A O 1
ATOM 671 N N . GLU A 1 99 ? 61.012 29.522 10.657 1.00 23.48 120 GLU A N 1
ATOM 672 C CA . GLU A 1 99 ? 60.112 30.530 10.160 1.00 21.48 120 GLU A CA 1
ATOM 673 C C . GLU A 1 99 ? 60.868 31.866 9.872 1.00 22.75 120 GLU A C 1
ATOM 674 O O . GLU A 1 99 ? 61.615 32.383 10.711 1.00 24.35 120 GLU A O 1
ATOM 680 N N . GLY A 1 100 ? 60.624 32.435 8.707 1.00 22.02 121 GLY A N 1
ATOM 681 C CA . GLY A 1 100 ? 61.210 33.701 8.311 1.00 21.87 121 GLY A CA 1
ATOM 682 C C . GLY A 1 100 ? 60.247 34.853 8.370 1.00 22.33 121 GLY A C 1
ATOM 683 O O . GLY A 1 100 ? 60.650 35.960 8.107 1.00 24.03 121 GLY A O 1
ATOM 684 N N . VAL A 1 101 ? 58.983 34.606 8.745 1.00 21.39 122 VAL A N 1
ATOM 685 C CA . VAL A 1 101 ? 57.986 35.636 8.841 1.00 23.18 122 VAL A CA 1
ATOM 686 C C . VAL A 1 101 ? 58.161 36.256 10.227 1.00 26.53 122 VAL A C 1
ATOM 687 O O . VAL A 1 101 ? 58.149 35.534 11.231 1.00 25.60 122 VAL A O 1
ATOM 691 N N . GLU A 1 102 ? 58.358 37.585 10.263 1.00 26.48 123 GLU A N 1
ATOM 692 C CA . GLU A 1 102 ? 58.401 38.320 11.530 1.00 25.82 123 GLU A CA 1
ATOM 693 C C . GLU A 1 102 ? 57.035 38.848 11.831 1.00 24.48 123 GLU A C 1
ATOM 694 O O . GLU A 1 102 ? 56.507 39.688 11.106 1.00 24.43 123 GLU A O 1
ATOM 700 N N . TRP A 1 103 ? 56.441 38.303 12.893 1.00 24.80 124 TRP A N 1
ATOM 701 C CA . TRP A 1 103 ? 55.110 38.725 13.320 1.00 24.90 124 TRP A CA 1
ATOM 702 C C . TRP A 1 103 ? 54.838 38.223 14.696 1.00 25.10 124 TRP A C 1
ATOM 703 O O . TRP A 1 103 ? 55.598 37.444 15.225 1.00 26.15 124 TRP A O 1
ATOM 714 N N . GLU A 1 104 ? 53.719 38.672 15.255 1.00 30.42 125 GLU A N 1
ATOM 715 C CA . GLU A 1 104 ? 53.413 38.456 16.655 1.00 30.99 125 GLU A CA 1
ATOM 716 C C . GLU A 1 104 ? 53.276 36.958 16.970 1.00 31.91 125 GLU A C 1
ATOM 717 O O . GLU A 1 104 ? 53.625 36.511 18.071 1.00 31.42 125 GLU A O 1
ATOM 723 N N . HIS A 1 105 ? 52.792 36.180 15.996 1.00 26.84 126 HIS A N 1
ATOM 724 C CA . HIS A 1 105 ? 52.519 34.765 16.264 1.00 27.33 126 HIS A CA 1
ATOM 725 C C . HIS A 1 105 ? 53.438 33.786 15.536 1.00 27.82 126 HIS A C 1
ATOM 726 O O . HIS A 1 105 ? 53.065 32.617 15.307 1.00 26.29 126 HIS A O 1
ATOM 733 N N . LYS A 1 106 ? 54.657 34.252 15.237 1.00 27.51 127 LYS A N 1
ATOM 734 C CA . LYS A 1 106 ? 55.729 33.416 14.720 1.00 27.20 127 LYS A CA 1
ATOM 735 C C . LYS A 1 106 ? 55.967 32.244 15.611 1.00 26.70 127 LYS A C 1
ATOM 736 O O . LYS A 1 106 ? 55.848 32.372 16.826 1.00 25.89 127 LYS A O 1
ATOM 742 N N . SER A 1 107 ? 56.345 31.090 15.039 1.00 25.17 128 SER A N 1
ATOM 743 C CA . SER A 1 107 ? 56.796 29.936 15.844 1.00 26.38 128 SER A CA 1
ATOM 744 C C . SER A 1 107 ? 57.775 30.324 16.983 1.00 30.22 128 SER A C 1
ATOM 745 O O . SER A 1 107 ? 58.821 30.970 16.745 1.00 28.22 128 SER A O 1
ATOM 748 N N . LYS A 1 108 ? 57.426 29.881 18.197 1.00 29.85 129 LYS A N 1
ATOM 749 C CA . LYS A 1 108 ? 58.268 30.055 19.357 1.00 31.44 129 LYS A CA 1
ATOM 750 C C . LYS A 1 108 ? 59.217 28.894 19.503 1.00 31.40 129 LYS A C 1
ATOM 751 O O . LYS A 1 108 ? 59.979 28.846 20.462 1.00 30.15 129 LYS A O 1
ATOM 757 N N . ILE A 1 109 ? 59.185 27.971 18.537 1.00 31.05 130 ILE A N 1
ATOM 758 C CA . ILE A 1 109 ? 60.046 26.790 18.536 1.00 30.76 130 ILE A CA 1
ATOM 759 C C . ILE A 1 109 ? 61.036 26.888 17.387 1.00 30.69 130 ILE A C 1
ATOM 760 O O . ILE A 1 109 ? 60.672 26.727 16.210 1.00 30.51 130 ILE A O 1
ATOM 765 N N . ALA A 1 110 ? 62.302 27.141 17.699 1.00 30.16 131 ALA A N 1
ATOM 766 C CA . ALA A 1 110 ? 63.256 27.441 16.642 1.00 30.53 131 ALA A CA 1
ATOM 767 C C . ALA A 1 110 ? 63.419 26.222 15.763 1.00 29.48 131 ALA A C 1
ATOM 768 O O . ALA A 1 110 ? 63.467 25.134 16.247 1.00 30.43 131 ALA A O 1
ATOM 770 N N . GLY A 1 111 ? 63.497 26.429 14.451 1.00 28.86 132 GLY A N 1
ATOM 771 C CA . GLY A 1 111 ? 63.718 25.342 13.525 1.00 28.49 132 GLY A CA 1
ATOM 772 C C . GLY A 1 111 ? 62.492 24.530 13.177 1.00 26.94 132 GLY A C 1
ATOM 773 O O . GLY A 1 111 ? 62.626 23.527 12.488 1.00 26.42 132 GLY A O 1
ATOM 774 N N . LYS A 1 112 ? 61.307 24.972 13.619 1.00 24.76 133 LYS A N 1
ATOM 775 C CA . LYS A 1 112 ? 60.069 24.315 13.253 1.00 25.43 133 LYS A CA 1
ATOM 776 C C . LYS A 1 112 ? 59.051 25.372 12.876 1.00 23.89 133 LYS A C 1
ATOM 777 O O . LYS A 1 112 ? 58.991 26.463 13.483 1.00 24.30 133 LYS A O 1
ATOM 783 N N . MET A 1 113 ? 58.233 25.041 11.890 1.00 21.66 134 MET A N 1
ATOM 784 C CA . MET A 1 113 ? 57.249 25.927 11.352 1.00 22.63 134 MET A CA 1
ATOM 785 C C . MET A 1 113 ? 56.109 25.196 10.673 1.00 20.66 134 MET A C 1
ATOM 786 O O . MET A 1 113 ? 56.307 24.217 9.958 1.00 21.08 134 MET A O 1
ATOM 791 N N . HIS A 1 114 ? 54.920 25.764 10.820 1.00 22.28 135 HIS A N 1
ATOM 792 C CA . HIS A 1 114 ? 53.752 25.360 10.016 1.00 21.83 135 HIS A CA 1
ATOM 793 C C . HIS A 1 114 ? 53.785 26.067 8.649 1.00 23.62 135 HIS A C 1
ATOM 794 O O . HIS A 1 114 ? 53.056 27.057 8.391 1.00 25.17 135 HIS A O 1
ATOM 801 N N . ALA A 1 115 ? 54.654 25.554 7.787 1.00 22.38 136 ALA A N 1
ATOM 802 C CA . ALA A 1 115 ? 54.860 26.081 6.452 1.00 21.22 136 ALA A CA 1
ATOM 803 C C . ALA A 1 115 ? 53.938 25.448 5.384 1.00 21.58 136 ALA A C 1
ATOM 804 O O . ALA A 1 115 ? 54.132 25.686 4.190 1.00 21.07 136 ALA A O 1
ATOM 806 N N . CYS A 1 116 ? 52.982 24.601 5.784 1.00 20.22 137 CYS A N 1
ATOM 807 C CA . CYS A 1 116 ? 52.095 23.961 4.793 1.00 21.00 137 CYS A CA 1
ATOM 808 C C . CYS A 1 116 ? 50.621 24.151 5.177 1.00 22.85 137 CYS A C 1
ATOM 809 O O . CYS A 1 116 ? 49.750 23.522 4.640 1.00 23.39 137 CYS A O 1
ATOM 814 N N . GLY A 1 117 ? 50.322 25.070 6.104 1.00 21.64 138 GLY A N 1
ATOM 815 C CA . GLY A 1 117 ? 48.934 25.386 6.376 1.00 20.86 138 GLY A CA 1
ATOM 816 C C . GLY A 1 117 ? 48.225 24.439 7.368 1.00 20.79 138 GLY A C 1
ATOM 817 O O . GLY A 1 117 ? 47.017 24.586 7.551 1.00 18.99 138 GLY A O 1
ATOM 818 N N . HIS A 1 118 ? 48.952 23.478 7.958 1.00 20.36 139 HIS A N 1
ATOM 819 C CA . HIS A 1 118 ? 48.314 22.376 8.693 1.00 21.72 139 HIS A CA 1
ATOM 820 C C . HIS A 1 118 ? 47.660 22.899 9.976 1.00 22.75 139 HIS A C 1
ATOM 821 O O . HIS A 1 118 ? 46.629 22.398 10.369 1.00 22.37 139 HIS A O 1
ATOM 828 N N . ASP A 1 119 ? 48.281 23.904 10.597 1.00 22.22 140 ASP A N 1
ATOM 829 C CA . ASP A 1 119 ? 47.620 24.690 11.652 1.00 21.88 140 ASP A CA 1
ATOM 830 C C . ASP A 1 119 ? 46.254 25.251 11.197 1.00 20.98 140 ASP A C 1
ATOM 831 O O . ASP A 1 119 ? 45.233 25.135 11.968 1.00 21.61 140 ASP A O 1
ATOM 836 N N . GLY A 1 120 ? 46.206 25.788 9.956 1.00 20.63 141 GLY A N 1
ATOM 837 C CA . GLY A 1 120 ? 44.946 26.240 9.357 1.00 19.03 141 GLY A CA 1
ATOM 838 C C . GLY A 1 120 ? 43.963 25.070 9.110 1.00 19.34 141 GLY A C 1
ATOM 839 O O . GLY A 1 120 ? 42.774 25.209 9.319 1.00 18.82 141 GLY A O 1
ATOM 840 N N . HIS A 1 121 ? 44.471 23.920 8.652 1.00 18.21 142 HIS A N 1
ATOM 841 C CA . HIS A 1 121 ? 43.622 22.737 8.421 1.00 18.51 142 HIS A CA 1
ATOM 842 C C . HIS A 1 121 ? 42.925 22.266 9.732 1.00 18.57 142 HIS A C 1
ATOM 843 O O . HIS A 1 121 ? 41.698 22.070 9.754 1.00 20.24 142 HIS A O 1
ATOM 850 N N . VAL A 1 122 ? 43.680 22.125 10.797 1.00 19.34 143 VAL A N 1
ATOM 851 C CA . VAL A 1 122 ? 43.099 21.736 12.095 1.00 19.99 143 VAL A CA 1
ATOM 852 C C . VAL A 1 122 ? 42.034 22.744 12.495 1.00 21.69 143 VAL A C 1
ATOM 853 O O . VAL A 1 122 ? 40.963 22.362 12.917 1.00 21.16 143 VAL A O 1
ATOM 857 N N . THR A 1 123 ? 42.329 24.039 12.319 1.00 21.29 144 THR A N 1
ATOM 858 C CA . THR A 1 123 ? 41.410 25.097 12.711 1.00 20.32 144 THR A CA 1
ATOM 859 C C . THR A 1 123 ? 40.114 25.107 11.956 1.00 20.73 144 THR A C 1
ATOM 860 O O . THR A 1 123 ? 39.012 25.307 12.561 1.00 20.45 144 THR A O 1
ATOM 864 N N . MET A 1 124 ? 40.193 24.924 10.645 1.00 18.63 145 MET A N 1
ATOM 865 C CA . MET A 1 124 ? 39.025 24.962 9.855 1.00 19.68 145 MET A CA 1
ATOM 866 C C . MET A 1 124 ? 38.139 23.733 10.137 1.00 20.44 145 MET A C 1
ATOM 867 O O . MET A 1 124 ? 36.908 23.812 10.001 1.00 20.71 145 MET A O 1
ATOM 872 N N . LEU A 1 125 ? 38.755 22.624 10.522 1.00 19.75 146 LEU A N 1
ATOM 873 C CA . LEU A 1 125 ? 37.984 21.427 10.828 1.00 19.64 146 LEU A CA 1
ATOM 874 C C . LEU A 1 125 ? 37.264 21.608 12.189 1.00 19.96 146 LEU A C 1
ATOM 875 O O . LEU A 1 125 ? 36.114 21.203 12.323 1.00 22.09 146 LEU A O 1
ATOM 880 N N . LEU A 1 126 ? 37.931 22.242 13.150 1.00 20.59 147 LEU A N 1
ATOM 881 C CA . LEU A 1 126 ? 37.304 22.615 14.432 1.00 21.30 147 LEU A CA 1
ATOM 882 C C . LEU A 1 126 ? 36.196 23.643 14.224 1.00 23.62 147 LEU A C 1
ATOM 883 O O . LEU A 1 126 ? 35.162 23.557 14.872 1.00 23.06 147 LEU A O 1
ATOM 888 N N . GLY A 1 127 ? 36.365 24.553 13.262 1.00 22.44 148 GLY A N 1
ATOM 889 C CA . GLY A 1 127 ? 35.298 25.474 12.856 1.00 21.71 148 GLY A CA 1
ATOM 890 C C . GLY A 1 127 ? 34.090 24.785 12.281 1.00 22.32 148 GLY A C 1
ATOM 891 O O . GLY A 1 127 ? 32.930 25.046 12.646 1.00 21.51 148 GLY A O 1
ATOM 892 N N . ALA A 1 128 ? 34.352 23.866 11.362 1.00 21.36 149 ALA A N 1
ATOM 893 C CA . ALA A 1 128 ? 33.322 23.030 10.821 1.00 22.41 149 ALA A CA 1
ATOM 894 C C . ALA A 1 128 ? 32.578 22.199 11.932 1.00 21.45 149 ALA A C 1
ATOM 895 O O . ALA A 1 128 ? 31.367 22.093 11.880 1.00 23.87 149 ALA A O 1
ATOM 897 N N . ALA A 1 129 ? 33.305 21.665 12.892 1.00 21.27 150 ALA A N 1
ATOM 898 C CA . ALA A 1 129 ? 32.761 20.927 14.030 1.00 22.82 150 ALA A CA 1
ATOM 899 C C . ALA A 1 129 ? 31.837 21.797 14.878 1.00 24.25 150 ALA A C 1
ATOM 900 O O . ALA A 1 129 ? 30.751 21.379 15.255 1.00 25.08 150 ALA A O 1
ATOM 902 N N . LYS A 1 130 ? 32.258 23.021 15.164 1.00 25.78 151 LYS A N 1
ATOM 903 C CA . LYS A 1 130 ? 31.373 23.998 15.841 1.00 26.39 151 LYS A CA 1
ATOM 904 C C . LYS A 1 130 ? 30.090 24.226 15.070 1.00 25.42 151 LYS A C 1
ATOM 905 O O . LYS A 1 130 ? 29.010 24.126 15.622 1.00 24.89 151 LYS A O 1
ATOM 911 N N . ILE A 1 131 ? 30.198 24.495 13.777 1.00 24.17 152 ILE A N 1
ATOM 912 C CA . ILE A 1 131 ? 29.059 24.719 12.894 1.00 25.18 152 ILE A CA 1
ATOM 913 C C . ILE A 1 131 ? 28.105 23.492 12.793 1.00 26.04 152 ILE A C 1
ATOM 914 O O . ILE A 1 131 ? 26.890 23.628 12.860 1.00 25.58 152 ILE A O 1
ATOM 919 N N . LEU A 1 132 ? 28.681 22.311 12.581 1.00 23.74 153 LEU A N 1
ATOM 920 C CA . LEU A 1 132 ? 27.908 21.099 12.458 1.00 24.53 153 LEU A CA 1
ATOM 921 C C . LEU A 1 132 ? 27.186 20.777 13.784 1.00 25.25 153 LEU A C 1
ATOM 922 O O . LEU A 1 132 ? 26.047 20.287 13.765 1.00 23.06 153 LEU A O 1
ATOM 927 N N . HIS A 1 133 ? 27.891 20.990 14.903 1.00 26.64 154 HIS A N 1
ATOM 928 C CA . HIS A 1 133 ? 27.338 20.754 16.223 1.00 28.29 154 HIS A CA 1
ATOM 929 C C . HIS A 1 133 ? 26.087 21.616 16.476 1.00 28.96 154 HIS A C 1
ATOM 930 O O . HIS A 1 133 ? 25.102 21.155 17.012 1.00 26.77 154 HIS A O 1
ATOM 937 N N . GLU A 1 134 ? 26.122 22.853 16.040 1.00 28.45 155 GLU A N 1
ATOM 938 C CA . GLU A 1 134 ? 24.925 23.704 16.136 1.00 31.96 155 GLU A CA 1
ATOM 939 C C . GLU A 1 134 ? 23.774 23.106 15.380 1.00 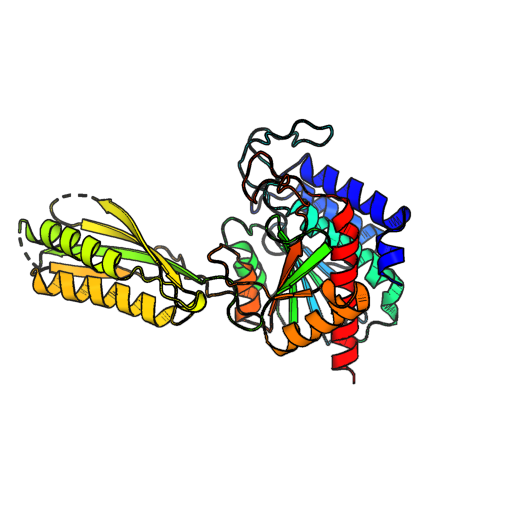32.89 155 GLU A C 1
ATOM 940 O O . GLU A 1 134 ? 22.644 23.248 15.804 1.00 31.12 155 GLU A O 1
ATOM 946 N N . HIS A 1 135 ? 24.032 22.365 14.303 1.00 32.59 156 HIS A N 1
ATOM 947 C CA . HIS A 1 135 ? 22.933 21.708 13.551 1.00 32.75 156 HIS A CA 1
ATOM 948 C C . HIS A 1 135 ? 22.860 20.182 13.709 1.00 31.17 156 HIS A C 1
ATOM 949 O O . HIS A 1 135 ? 22.285 19.495 12.873 1.00 29.92 156 HIS A O 1
ATOM 956 N N . ARG A 1 136 ? 23.379 19.671 14.812 1.00 28.08 157 ARG A N 1
ATOM 957 C CA . ARG A 1 136 ? 23.618 18.231 14.943 1.00 30.27 157 ARG A CA 1
ATOM 958 C C . ARG A 1 136 ? 22.369 17.368 14.893 1.00 31.73 157 ARG A C 1
ATOM 959 O O . ARG A 1 136 ? 22.432 16.222 14.429 1.00 31.20 157 ARG A O 1
ATOM 967 N N . HIS A 1 137 ? 21.237 17.898 15.378 1.00 31.98 158 HIS A N 1
ATOM 968 C CA . HIS A 1 137 ? 20.020 17.104 15.414 1.00 32.98 158 HIS A CA 1
ATOM 969 C C . HIS A 1 137 ? 19.399 16.977 14.014 1.00 33.80 158 HIS A C 1
ATOM 970 O O . HIS A 1 137 ? 18.508 16.169 13.833 1.00 34.76 158 HIS A O 1
ATOM 977 N N . HIS A 1 138 ? 19.873 17.754 13.034 1.00 33.85 159 HIS A N 1
ATOM 978 C CA . HIS A 1 138 ? 19.338 17.667 11.658 1.00 34.51 159 HIS A CA 1
ATOM 979 C C . HIS A 1 138 ? 20.186 16.821 10.694 1.00 35.28 159 HIS A C 1
ATOM 980 O O . HIS A 1 138 ? 19.796 16.613 9.545 1.00 36.18 159 HIS A O 1
ATOM 987 N N . LEU A 1 139 ? 21.322 16.306 11.182 1.00 33.71 160 LEU A N 1
ATOM 988 C CA . LEU A 1 139 ? 22.237 15.542 10.373 1.00 32.75 160 LEU A CA 1
ATOM 989 C C . LEU A 1 139 ? 21.713 14.130 10.213 1.00 33.42 160 LEU A C 1
ATOM 990 O O . LEU A 1 139 ? 21.452 13.429 11.203 1.00 33.81 160 LEU A O 1
ATOM 995 N N . GLN A 1 140 ? 21.569 13.715 8.960 1.00 33.25 161 GLN A N 1
ATOM 996 C CA . GLN A 1 140 ? 21.003 12.414 8.654 1.00 32.85 161 GLN A CA 1
ATOM 997 C C . GLN A 1 140 ? 22.094 11.348 8.611 1.00 30.53 161 GLN A C 1
ATOM 998 O O . GLN A 1 140 ? 22.360 10.730 7.583 1.00 32.48 161 GLN A O 1
ATOM 1004 N N . GLY A 1 141 ? 22.736 11.158 9.749 1.00 27.98 162 GLY A N 1
ATOM 1005 C CA . GLY A 1 141 ? 23.878 10.277 9.890 1.00 26.73 162 GLY A CA 1
ATOM 1006 C C . GLY A 1 141 ? 24.881 10.957 10.786 1.00 25.68 162 GLY A C 1
ATOM 1007 O O . GLY A 1 141 ? 24.519 11.838 11.574 1.00 25.70 162 GLY A O 1
ATOM 1008 N N . THR A 1 142 ? 26.130 10.515 10.706 1.00 22.90 163 THR A N 1
ATOM 1009 C CA . THR A 1 142 ? 27.209 10.962 11.572 1.00 24.04 163 THR A CA 1
ATOM 1010 C C . THR A 1 142 ? 28.447 11.486 10.777 1.00 24.17 163 THR A C 1
ATOM 1011 O O . THR A 1 142 ? 28.938 10.811 9.871 1.00 22.30 163 THR A O 1
ATOM 1015 N N . VAL A 1 143 ? 28.968 12.648 11.177 1.00 22.71 164 VAL A N 1
ATOM 1016 C CA . VAL A 1 143 ? 30.178 13.222 10.582 1.00 21.81 164 VAL A CA 1
ATOM 1017 C C . VAL A 1 143 ? 31.307 12.764 11.462 1.00 21.89 164 VAL A C 1
ATOM 1018 O O . VAL A 1 143 ? 31.248 12.905 12.696 1.00 21.05 164 VAL A O 1
ATOM 1022 N N . VAL A 1 144 ? 32.324 12.164 10.845 1.00 20.17 165 VAL A N 1
ATOM 1023 C CA . VAL A 1 144 ? 33.491 11.676 11.533 1.00 20.83 165 VAL A CA 1
ATOM 1024 C C . VAL A 1 144 ? 34.625 12.677 11.241 1.00 23.34 165 VAL A C 1
ATOM 1025 O O . VAL A 1 144 ? 34.936 12.920 10.069 1.00 22.39 165 VAL A O 1
ATOM 1029 N N . LEU A 1 145 ? 35.243 13.228 12.289 1.00 19.58 166 LEU A N 1
ATOM 1030 C CA . LEU A 1 145 ? 36.260 14.308 12.159 1.00 20.40 166 LEU A CA 1
ATOM 1031 C C . LEU A 1 145 ? 37.589 13.710 12.421 1.00 20.14 166 LEU A C 1
ATOM 1032 O O . LEU A 1 145 ? 37.866 13.266 13.545 1.00 21.52 166 LEU A O 1
ATOM 1037 N N . ILE A 1 146 ? 38.382 13.578 11.380 1.00 18.91 167 ILE A N 1
ATOM 1038 C CA . ILE A 1 146 ? 39.635 12.867 11.488 1.00 21.10 167 ILE A CA 1
ATOM 1039 C C . ILE A 1 146 ? 40.755 13.901 11.585 1.00 21.69 167 ILE A C 1
ATOM 1040 O O . ILE A 1 146 ? 41.025 14.636 10.617 1.00 20.75 167 ILE A O 1
ATOM 1045 N N . PHE A 1 147 ? 41.390 13.954 12.748 1.00 20.09 168 PHE A N 1
ATOM 1046 C CA . PHE A 1 147 ? 42.567 14.768 12.975 1.00 20.65 168 PHE A CA 1
ATOM 1047 C C . PHE A 1 147 ? 43.778 13.865 12.911 1.00 20.21 168 PHE A C 1
ATOM 1048 O O . PHE A 1 147 ? 44.033 13.068 13.829 1.00 20.24 168 PHE A O 1
ATOM 1056 N N . GLN A 1 148 ? 44.506 13.974 11.796 1.00 21.33 169 GLN A N 1
ATOM 1057 C CA . GLN A 1 148 ? 45.547 13.028 11.393 1.00 21.02 169 GLN A CA 1
ATOM 1058 C C . GLN A 1 148 ? 46.951 13.524 11.698 1.00 22.11 169 GLN A C 1
ATOM 1059 O O . GLN A 1 148 ? 47.340 14.603 11.277 1.00 23.23 169 GLN A O 1
ATOM 1065 N N . PRO A 1 149 ? 47.743 12.698 12.370 1.00 22.77 170 PRO A N 1
ATOM 1066 C CA . PRO A 1 149 ? 49.154 13.008 12.549 1.00 23.36 170 PRO A CA 1
ATOM 1067 C C . PRO A 1 149 ? 50.012 12.732 11.328 1.00 21.90 170 PRO A C 1
ATOM 1068 O O . PRO A 1 149 ? 49.614 11.997 10.422 1.00 19.96 170 PRO A O 1
ATOM 1072 N N . ALA A 1 150 ? 51.201 13.311 11.333 1.00 22.03 171 ALA A N 1
ATOM 1073 C CA . ALA A 1 150 ? 52.324 12.777 10.566 1.00 22.86 171 ALA A CA 1
ATOM 1074 C C . ALA A 1 150 ? 52.047 12.621 9.074 1.00 24.05 171 ALA A C 1
ATOM 1075 O O . ALA A 1 150 ? 52.389 11.581 8.462 1.00 23.83 171 ALA A O 1
ATOM 1077 N N . GLU A 1 151 ? 51.452 13.648 8.491 1.00 21.57 172 GLU A N 1
ATOM 1078 C CA . GLU A 1 151 ? 51.269 13.695 7.071 1.00 21.99 172 GLU A CA 1
ATOM 1079 C C . GLU A 1 151 ? 52.609 13.826 6.359 1.00 22.88 172 GLU A C 1
ATOM 1080 O O . GLU A 1 151 ? 52.767 13.255 5.318 1.00 22.83 172 GLU A O 1
ATOM 1086 N N . GLU A 1 152 ? 53.571 14.553 6.913 1.00 22.70 173 GLU A N 1
ATOM 1087 C CA . GLU A 1 152 ? 54.741 14.971 6.114 1.00 23.27 173 GLU A CA 1
ATOM 1088 C C . GLU A 1 152 ? 55.654 13.806 5.787 1.00 24.49 173 GLU A C 1
ATOM 1089 O O . GLU A 1 152 ? 56.272 13.752 4.714 1.00 24.87 173 GLU A O 1
ATOM 1095 N N . GLY A 1 153 ? 55.721 12.860 6.697 1.00 22.70 174 GLY A N 1
ATOM 1096 C CA . GLY A 1 153 ? 56.462 11.655 6.454 1.00 25.71 174 GLY A CA 1
ATOM 1097 C C . GLY A 1 153 ? 55.669 10.604 5.727 1.00 24.87 174 GLY A C 1
ATOM 1098 O O . GLY A 1 153 ? 56.174 9.514 5.529 1.00 25.21 174 GLY A O 1
ATOM 1099 N N . LEU A 1 154 ? 54.445 10.930 5.323 1.00 24.21 175 LEU A N 1
ATOM 1100 C CA . LEU A 1 154 ? 53.607 10.070 4.519 1.00 25.23 175 LEU A CA 1
ATOM 1101 C C . LEU A 1 154 ? 53.200 8.722 5.165 1.00 24.87 175 LEU A C 1
ATOM 1102 O O . LEU A 1 154 ? 52.796 7.777 4.470 1.00 26.82 175 LEU A O 1
ATOM 1107 N N . SER A 1 155 ? 53.238 8.652 6.482 1.00 26.80 176 SER A N 1
ATOM 1108 C CA . SER A 1 155 ? 52.881 7.428 7.191 1.00 25.66 176 SER A CA 1
ATOM 1109 C C . SER A 1 155 ? 51.607 7.576 8.039 1.00 25.35 176 SER A C 1
ATOM 1110 O O . SER A 1 155 ? 51.042 6.578 8.448 1.00 21.32 176 SER A O 1
ATOM 1113 N N . GLY A 1 156 ? 51.131 8.803 8.280 1.00 23.91 177 GLY A N 1
ATOM 1114 C CA . GLY A 1 156 ? 50.064 9.001 9.216 1.00 22.87 177 GLY A CA 1
ATOM 1115 C C . GLY A 1 156 ? 48.671 8.487 8.825 1.00 22.03 177 GLY A C 1
ATOM 1116 O O . GLY A 1 156 ? 47.977 7.851 9.631 1.00 20.79 177 GLY A O 1
ATOM 1117 N N . ALA A 1 157 ? 48.254 8.794 7.615 1.00 21.48 178 ALA A N 1
ATOM 1118 C CA . ALA A 1 157 ? 46.995 8.345 7.090 1.00 22.67 178 ALA A CA 1
ATOM 1119 C C . ALA A 1 157 ? 46.979 6.816 7.046 1.00 21.37 178 ALA A C 1
ATOM 1120 O O . ALA A 1 157 ? 46.009 6.195 7.500 1.00 18.26 178 ALA A O 1
ATOM 1122 N N . LYS A 1 158 ? 48.067 6.235 6.560 1.00 21.39 179 LYS A N 1
ATOM 1123 C CA . LYS A 1 158 ? 48.211 4.774 6.508 1.00 23.78 179 LYS A CA 1
ATOM 1124 C C . LYS A 1 158 ? 48.093 4.148 7.918 1.00 23.14 179 LYS A C 1
ATOM 1125 O O . LYS A 1 158 ? 47.373 3.180 8.139 1.00 20.16 179 LYS A O 1
ATOM 1131 N N . LYS A 1 159 ? 48.734 4.767 8.902 1.00 23.74 180 LYS A N 1
ATOM 1132 C CA . LYS A 1 159 ? 48.618 4.279 10.281 1.00 22.34 180 LYS A CA 1
ATOM 1133 C C . LYS A 1 159 ? 47.221 4.395 10.841 1.00 22.28 180 LYS A C 1
ATOM 1134 O O . LYS A 1 159 ? 46.745 3.502 11.547 1.00 22.39 180 LYS A O 1
ATOM 1140 N N . MET A 1 160 ? 46.524 5.494 10.568 1.00 22.06 181 MET A N 1
ATOM 1141 C CA . MET A 1 160 ? 45.149 5.617 11.032 1.00 20.28 181 MET A CA 1
ATOM 1142 C C . MET A 1 160 ? 44.235 4.560 10.371 1.00 21.80 181 MET A C 1
ATOM 1143 O O . MET A 1 160 ? 43.326 3.948 11.016 1.00 19.02 181 MET A O 1
ATOM 1148 N N . ARG A 1 161 ? 44.464 4.358 9.062 1.00 21.23 182 ARG A N 1
ATOM 1149 C CA . ARG A 1 161 ? 43.758 3.315 8.311 1.00 22.05 182 ARG A CA 1
ATOM 1150 C C . ARG A 1 161 ? 43.993 1.934 8.930 1.00 20.29 182 ARG A C 1
ATOM 1151 O O . ARG A 1 161 ? 43.044 1.162 9.098 1.00 22.37 182 ARG A O 1
ATOM 1159 N N . GLU A 1 162 ? 45.246 1.629 9.250 1.00 22.32 183 GLU A N 1
ATOM 1160 C CA . GLU A 1 162 ? 45.605 0.371 9.948 1.00 23.43 183 GLU A CA 1
ATOM 1161 C C . GLU A 1 162 ? 44.809 0.192 11.248 1.00 26.12 183 GLU A C 1
ATOM 1162 O O . GLU A 1 162 ? 44.318 -0.891 11.559 1.00 26.73 183 GLU A O 1
ATOM 1168 N N . GLU A 1 163 ? 44.593 1.296 11.961 1.00 26.36 184 GLU A N 1
ATOM 1169 C CA . GLU A 1 163 ? 43.907 1.273 13.242 1.00 25.28 184 GLU A CA 1
ATOM 1170 C C . GLU A 1 163 ? 42.398 1.420 13.103 1.00 25.45 184 GLU A C 1
ATOM 1171 O O . GLU A 1 163 ? 41.699 1.635 14.069 1.00 27.09 184 GLU A O 1
ATOM 1177 N N . GLY A 1 164 ? 41.888 1.339 11.881 1.00 24.08 185 GLY A N 1
ATOM 1178 C CA . GLY A 1 164 ? 40.462 1.216 11.650 1.00 24.45 185 GLY A CA 1
ATOM 1179 C C . GLY A 1 164 ? 39.679 2.510 11.488 1.00 24.55 185 GLY A C 1
ATOM 1180 O O . GLY A 1 164 ? 38.449 2.508 11.583 1.00 24.86 185 GLY A O 1
ATOM 1181 N N . ALA A 1 165 ? 40.381 3.599 11.201 1.00 23.82 186 ALA A N 1
ATOM 1182 C CA . ALA A 1 165 ? 39.748 4.921 11.053 1.00 24.17 186 ALA A CA 1
ATOM 1183 C C . ALA A 1 165 ? 38.674 4.988 9.961 1.00 22.50 186 ALA A C 1
ATOM 1184 O O . ALA A 1 165 ? 37.773 5.823 10.026 1.00 22.70 186 ALA A O 1
ATOM 1186 N N . LEU A 1 166 ? 38.771 4.145 8.938 1.00 22.61 187 LEU A N 1
ATOM 1187 C CA . LEU A 1 166 ? 37.802 4.177 7.872 1.00 25.22 187 LEU A CA 1
ATOM 1188 C C . LEU A 1 166 ? 36.681 3.160 7.982 1.00 26.89 187 LEU A C 1
ATOM 1189 O O . LEU A 1 166 ? 35.828 3.101 7.079 1.00 23.47 187 LEU A O 1
ATOM 1194 N N . LYS A 1 167 ? 36.667 2.357 9.048 1.00 30.84 188 LYS A N 1
ATOM 1195 C CA . LYS A 1 167 ? 35.669 1.281 9.128 1.00 31.20 188 LYS A CA 1
ATOM 1196 C C . LYS A 1 167 ? 34.249 1.842 9.062 1.00 30.94 188 LYS A C 1
ATOM 1197 O O . LYS A 1 167 ? 33.892 2.726 9.839 1.00 30.22 188 LYS A O 1
ATOM 1203 N N . ASN A 1 168 ? 33.452 1.330 8.110 1.00 29.37 189 ASN A N 1
ATOM 1204 C CA . ASN A 1 168 ? 32.055 1.777 7.908 1.00 28.80 189 ASN A CA 1
ATOM 1205 C C . ASN A 1 168 ? 31.884 3.231 7.436 1.00 26.85 189 ASN A C 1
ATOM 1206 O O . ASN A 1 168 ? 30.771 3.738 7.353 1.00 27.02 189 ASN A O 1
ATOM 1211 N N . VAL A 1 169 ? 32.997 3.868 7.079 1.00 23.57 190 VAL A N 1
ATOM 1212 C CA . VAL A 1 169 ? 32.961 5.217 6.506 1.00 24.18 190 VAL A CA 1
ATOM 1213 C C . VAL A 1 169 ? 32.743 5.171 4.993 1.00 22.43 190 VAL A C 1
ATOM 1214 O O . VAL A 1 169 ? 33.449 4.479 4.259 1.00 23.76 190 VAL A O 1
ATOM 1218 N N . GLU A 1 170 ? 31.745 5.888 4.522 1.00 21.24 191 GLU A N 1
ATOM 1219 C CA . GLU A 1 170 ? 31.362 5.824 3.116 1.00 24.21 191 GLU A CA 1
ATOM 1220 C C . GLU A 1 170 ? 32.041 6.868 2.159 1.00 22.52 191 GLU A C 1
ATOM 1221 O O . GLU A 1 170 ? 32.011 6.718 0.932 1.00 20.48 191 GLU A O 1
ATOM 1227 N N . ALA A 1 171 ? 32.619 7.911 2.724 1.00 20.87 192 ALA A N 1
ATOM 1228 C CA . ALA A 1 171 ? 33.216 8.994 1.948 1.00 20.91 192 ALA A CA 1
ATOM 1229 C C . ALA A 1 171 ? 34.088 9.801 2.863 1.00 21.61 192 ALA A C 1
ATOM 1230 O O . ALA A 1 171 ? 33.786 9.923 4.047 1.00 18.20 192 ALA A O 1
ATOM 1232 N N . ILE A 1 172 ? 35.152 10.391 2.307 1.00 20.02 193 ILE A N 1
ATOM 1233 C CA . ILE A 1 172 ? 36.017 11.239 3.092 1.00 20.04 193 ILE A CA 1
ATOM 1234 C C . ILE A 1 172 ? 36.417 12.452 2.231 1.00 21.46 193 ILE A C 1
ATOM 1235 O O . ILE A 1 172 ? 36.717 12.319 1.012 1.00 19.05 193 ILE A O 1
ATOM 1240 N N . PHE A 1 173 ? 36.388 13.625 2.881 1.00 20.01 194 PHE A N 1
ATOM 1241 C CA . PHE A 1 173 ? 36.751 14.923 2.252 1.00 19.84 194 PHE A CA 1
ATOM 1242 C C . PHE A 1 173 ? 37.879 15.580 2.991 1.00 20.88 194 PHE A C 1
ATOM 1243 O O . PHE A 1 173 ? 37.897 15.611 4.232 1.00 23.17 194 PHE A O 1
ATOM 1251 N N . GLY A 1 174 ? 38.824 16.151 2.241 1.00 19.26 195 GLY A N 1
ATOM 1252 C CA . GLY A 1 174 ? 39.954 16.869 2.833 1.00 19.24 195 GLY A CA 1
ATOM 1253 C C . GLY A 1 174 ? 40.140 18.171 2.070 1.00 20.60 195 GLY A C 1
ATOM 1254 O O . GLY A 1 174 ? 39.876 18.236 0.860 1.00 21.03 195 GLY A O 1
ATOM 1255 N N . ILE A 1 175 ? 40.607 19.200 2.775 1.00 22.13 196 ILE A N 1
ATOM 1256 C CA . ILE A 1 175 ? 40.922 20.487 2.173 1.00 22.28 196 ILE A CA 1
ATOM 1257 C C . ILE A 1 175 ? 42.419 20.772 2.429 1.00 21.17 196 ILE A C 1
ATOM 1258 O O . ILE A 1 175 ? 42.965 20.486 3.531 1.00 20.57 196 ILE A O 1
ATOM 1263 N N . HIS A 1 176 ? 43.067 21.359 1.429 1.00 20.84 197 HIS A N 1
ATOM 1264 C CA . HIS A 1 176 ? 44.416 21.836 1.564 1.00 21.05 197 HIS A CA 1
ATOM 1265 C C . HIS A 1 176 ? 44.498 23.328 1.137 1.00 19.56 197 HIS A C 1
ATOM 1266 O O . HIS A 1 176 ? 44.143 23.693 0.0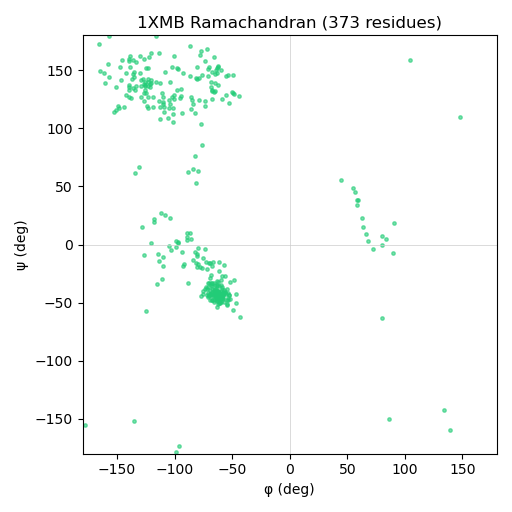51 1.00 17.90 197 HIS A O 1
ATOM 1273 N N . LEU A 1 177 ? 44.973 24.166 2.034 1.00 20.12 198 LEU A N 1
ATOM 1274 C CA . LEU A 1 177 ? 45.243 25.564 1.731 1.00 20.70 198 LEU A CA 1
ATOM 1275 C C . LEU A 1 177 ? 46.327 25.680 0.656 1.00 21.55 198 LEU A C 1
ATOM 1276 O O . LEU A 1 177 ? 47.304 24.942 0.697 1.00 23.13 198 LEU A O 1
ATOM 1281 N N . SER A 1 178 ? 46.129 26.581 -0.294 1.00 19.61 199 SER A N 1
ATOM 1282 C CA . SER A 1 178 ? 47.059 26.722 -1.414 1.00 21.19 199 SER A CA 1
ATOM 1283 C C . SER A 1 178 ? 47.382 28.141 -1.751 1.00 19.94 199 SER A C 1
ATOM 1284 O O . SER A 1 178 ? 46.496 28.942 -1.953 1.00 19.91 199 SER A O 1
ATOM 1287 N N . ALA A 1 179 ? 48.669 28.410 -1.969 1.00 20.90 200 ALA A N 1
ATOM 1288 C CA . ALA A 1 179 ? 49.090 29.675 -2.560 1.00 21.23 200 ALA A CA 1
ATOM 1289 C C . ALA A 1 179 ? 49.091 29.639 -4.057 1.00 23.39 200 ALA A C 1
ATOM 1290 O O . ALA A 1 179 ? 49.576 30.585 -4.679 1.00 23.48 200 ALA A O 1
ATOM 1292 N N . ARG A 1 180 ? 48.548 28.593 -4.664 1.00 22.23 201 ARG A N 1
ATOM 1293 C CA . ARG A 1 180 ? 48.513 28.484 -6.125 1.00 25.04 201 ARG A CA 1
ATOM 1294 C C . ARG A 1 180 ? 47.153 28.803 -6.688 1.00 24.66 201 ARG A C 1
ATOM 1295 O O . ARG A 1 180 ? 46.990 28.882 -7.907 1.00 24.81 201 ARG A O 1
ATOM 1303 N N . ILE A 1 181 ? 46.177 29.029 -5.810 1.00 21.22 202 ILE A N 1
ATOM 1304 C CA . ILE A 1 181 ? 44.818 29.268 -6.212 1.00 22.01 202 ILE A CA 1
ATOM 1305 C C . ILE A 1 181 ? 44.427 30.616 -5.617 1.00 19.75 202 ILE A C 1
ATOM 1306 O O . ILE A 1 181 ? 44.818 30.917 -4.498 1.00 21.90 202 ILE A O 1
ATOM 1311 N N . PRO A 1 182 ? 43.640 31.445 -6.329 1.00 23.10 203 PRO A N 1
ATOM 1312 C CA . PRO A 1 182 ? 43.270 32.730 -5.750 1.00 22.81 203 PRO A CA 1
ATOM 1313 C C . PRO A 1 182 ? 42.423 32.639 -4.497 1.00 22.75 203 PRO A C 1
ATOM 1314 O O . PRO A 1 182 ? 41.629 31.708 -4.382 1.00 22.21 203 PRO A O 1
ATOM 1318 N N . PHE A 1 183 ? 42.565 33.624 -3.612 1.00 22.18 204 PHE A N 1
ATOM 1319 C CA . PHE A 1 183 ? 41.861 33.701 -2.377 1.00 24.86 204 PHE A CA 1
ATOM 1320 C C . PHE A 1 183 ? 40.359 33.458 -2.535 1.00 28.58 204 PHE A C 1
ATOM 1321 O O . PHE A 1 183 ? 39.690 34.080 -3.362 1.00 27.85 204 PHE A O 1
ATOM 1329 N N . GLY A 1 184 ? 39.853 32.559 -1.702 1.00 32.10 205 GLY A N 1
ATOM 1330 C CA . GLY A 1 184 ? 38.433 32.280 -1.643 1.00 33.00 205 GLY A CA 1
ATOM 1331 C C . GLY A 1 184 ? 37.895 31.349 -2.734 1.00 35.39 205 GLY A C 1
ATOM 1332 O O . GLY A 1 184 ? 36.677 31.110 -2.761 1.00 38.53 205 GLY A O 1
ATOM 1333 N N . LYS A 1 185 ? 38.742 30.871 -3.661 1.00 31.65 206 LYS A N 1
ATOM 1334 C CA . LYS A 1 185 ? 38.268 29.895 -4.657 1.00 30.04 206 LYS A CA 1
ATOM 1335 C C . LYS A 1 185 ? 38.636 28.504 -4.158 1.00 28.03 206 LYS A C 1
ATOM 1336 O O . LYS A 1 185 ? 39.588 28.340 -3.393 1.00 27.49 206 LYS A O 1
ATOM 1342 N N . ALA A 1 186 ? 37.841 27.512 -4.535 1.00 25.94 207 ALA A N 1
ATOM 1343 C CA . ALA A 1 186 ? 38.152 26.140 -4.192 1.00 25.33 207 ALA A CA 1
ATOM 1344 C C . ALA A 1 186 ? 38.404 25.395 -5.498 1.00 24.69 207 ALA A C 1
ATOM 1345 O O . ALA A 1 186 ? 37.747 25.674 -6.547 1.00 24.79 207 ALA A O 1
ATOM 1347 N N . ALA A 1 187 ? 39.401 24.519 -5.489 1.00 21.25 208 ALA A N 1
ATOM 1348 C CA . ALA A 1 187 ? 39.770 23.865 -6.746 1.00 22.18 208 ALA A CA 1
ATOM 1349 C C . ALA A 1 187 ? 39.754 22.369 -6.596 1.00 22.08 208 ALA A C 1
ATOM 1350 O O . ALA A 1 187 ? 40.188 21.860 -5.580 1.00 21.70 208 ALA A O 1
ATOM 1352 N N . SER A 1 188 ? 39.267 21.667 -7.603 1.00 20.99 209 SER A N 1
ATOM 1353 C CA . SER A 1 188 ? 39.313 20.222 -7.597 1.00 20.50 209 SER A CA 1
ATOM 1354 C C . SER A 1 188 ? 39.228 19.739 -9.007 1.00 20.09 209 SER A C 1
ATOM 1355 O O . SER A 1 188 ? 39.077 20.527 -9.949 1.00 18.33 209 SER A O 1
ATOM 1358 N N . ARG A 1 189 ? 39.277 18.437 -9.169 1.00 19.21 210 ARG A N 1
ATOM 1359 C CA . ARG A 1 189 ? 39.044 17.777 -10.453 1.00 21.75 210 ARG A CA 1
ATOM 1360 C C . ARG A 1 189 ? 38.642 16.315 -10.111 1.00 20.71 210 ARG A C 1
ATOM 1361 O O . ARG A 1 189 ? 39.027 15.795 -9.068 1.00 20.27 210 ARG A O 1
ATOM 1369 N N . ALA A 1 190 ? 37.915 15.685 -11.009 1.00 21.52 211 ALA A N 1
ATOM 1370 C CA . ALA A 1 190 ? 37.585 14.237 -10.899 1.00 22.88 211 ALA A CA 1
ATOM 1371 C C . ALA A 1 190 ? 38.744 13.372 -11.338 1.00 24.79 211 ALA A C 1
ATOM 1372 O O . ALA A 1 190 ? 39.478 13.706 -12.299 1.00 22.94 211 ALA A O 1
ATOM 1374 N N . GLY A 1 191 ? 38.907 12.247 -10.644 1.00 23.23 212 GLY A N 1
ATOM 1375 C CA . GLY A 1 191 ? 39.864 11.276 -11.020 1.00 23.77 212 GLY A CA 1
ATOM 1376 C C . GLY A 1 191 ? 41.220 11.572 -10.432 1.00 22.63 212 GLY A C 1
ATOM 1377 O O . GLY A 1 191 ? 41.358 12.191 -9.369 1.00 18.70 212 GLY A O 1
ATOM 1378 N N . SER A 1 192 ? 42.243 11.153 -11.146 1.00 22.85 213 SER A N 1
ATOM 1379 C CA . SER A 1 192 ? 43.593 11.245 -10.616 1.00 24.29 213 SER A CA 1
ATOM 1380 C C . SER A 1 192 ? 43.981 12.739 -10.497 1.00 23.28 213 SER A C 1
ATOM 1381 O O . SER A 1 192 ? 43.743 13.516 -11.417 1.00 21.75 213 SER A O 1
ATOM 1384 N N . PHE A 1 193 ? 44.517 13.106 -9.343 1.00 20.50 214 PHE A N 1
ATOM 1385 C CA . PHE A 1 193 ? 44.742 14.482 -8.980 1.00 22.78 214 PHE A CA 1
ATOM 1386 C C . PHE A 1 193 ? 46.185 14.716 -8.604 1.00 22.59 214 PHE A C 1
ATOM 1387 O O . PHE A 1 193 ? 46.849 15.556 -9.211 1.00 20.67 214 PHE A O 1
ATOM 1395 N N . LEU A 1 194 ? 46.668 13.973 -7.620 1.00 23.29 215 LEU A N 1
ATOM 1396 C CA . LEU A 1 194 ? 48.035 14.089 -7.162 1.00 24.17 215 LEU A CA 1
ATOM 1397 C C . LEU A 1 194 ? 48.748 12.823 -7.507 1.00 23.39 215 LEU A C 1
ATOM 1398 O O . LEU A 1 194 ? 48.156 11.713 -7.429 1.00 20.58 215 LEU A O 1
ATOM 1403 N N . ALA A 1 195 ? 50.001 12.962 -7.976 1.00 22.32 216 ALA A N 1
ATOM 1404 C CA . ALA A 1 195 ? 50.708 11.827 -8.424 1.00 22.41 216 ALA A CA 1
ATOM 1405 C C . ALA A 1 195 ? 51.067 10.827 -7.293 1.00 22.89 216 ALA A C 1
ATOM 1406 O O . ALA A 1 195 ? 51.300 11.200 -6.123 1.00 21.65 216 ALA A O 1
ATOM 1408 N N . GLY A 1 196 ? 51.106 9.564 -7.672 1.00 21.68 217 GLY A N 1
ATOM 1409 C CA . GLY A 1 196 ? 51.623 8.515 -6.795 1.00 24.91 217 GLY A CA 1
ATOM 1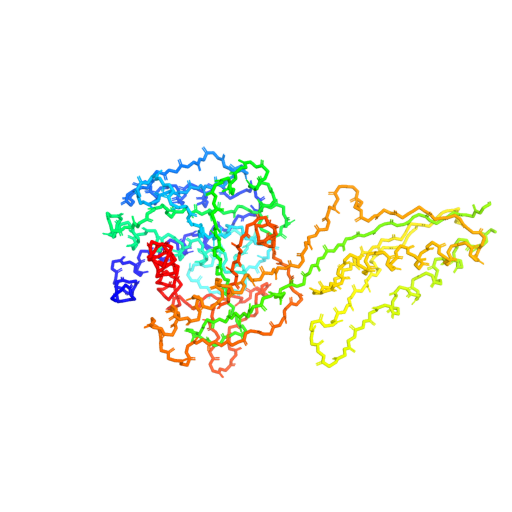410 C C . GLY A 1 196 ? 53.145 8.626 -6.679 1.00 25.32 217 GLY A C 1
ATOM 1411 O O . GLY A 1 196 ? 53.802 9.314 -7.479 1.00 25.78 217 GLY A O 1
ATOM 1412 N N . ALA A 1 197 ? 53.716 7.887 -5.736 1.00 25.50 218 ALA A N 1
ATOM 1413 C CA . ALA A 1 197 ? 55.159 7.926 -5.509 1.00 26.44 218 ALA A CA 1
ATOM 1414 C C . ALA A 1 197 ? 55.590 6.602 -4.968 1.00 28.47 218 ALA A C 1
ATOM 1415 O O . ALA A 1 197 ? 54.947 6.052 -4.076 1.00 27.09 218 ALA A O 1
ATOM 1417 N N . GLY A 1 198 ? 56.699 6.109 -5.506 1.00 28.19 219 GLY A N 1
ATOM 1418 C CA . GLY A 1 198 ? 57.273 4.830 -5.106 1.00 27.77 219 GLY A CA 1
ATOM 1419 C C . GLY A 1 198 ? 58.763 4.995 -5.054 1.00 27.26 219 GLY A C 1
ATOM 1420 O O . GLY A 1 198 ? 59.316 5.943 -5.623 1.00 25.26 219 GLY A O 1
ATOM 1421 N N . VAL A 1 199 ? 59.411 4.096 -4.329 1.00 27.12 220 VAL A N 1
ATOM 1422 C CA . VAL A 1 199 ? 60.873 4.000 -4.328 1.00 27.17 220 VAL A CA 1
ATOM 1423 C C . VAL A 1 199 ? 61.265 2.595 -4.757 1.00 25.80 220 VAL A C 1
ATOM 1424 O O . VAL A 1 199 ? 60.447 1.652 -4.812 1.00 25.98 220 VAL A O 1
ATOM 1428 N N . PHE A 1 200 ? 62.518 2.461 -5.170 1.00 26.54 221 PHE A N 1
ATOM 1429 C CA . PHE A 1 200 ? 63.011 1.160 -5.648 1.00 28.27 221 PHE A CA 1
ATOM 1430 C C . PHE A 1 200 ? 64.488 1.077 -5.262 1.00 28.14 221 PHE A C 1
ATOM 1431 O O . PHE A 1 200 ? 65.161 2.105 -5.086 1.00 23.57 221 PHE A O 1
ATOM 1439 N N . GLU A 1 201 ? 64.949 -0.142 -5.094 1.00 31.44 222 GLU A N 1
ATOM 1440 C CA . GLU A 1 201 ? 66.364 -0.380 -4.819 1.00 34.37 222 GLU A CA 1
ATOM 1441 C C . GLU A 1 201 ? 66.761 -1.584 -5.607 1.00 33.81 222 GLU A C 1
ATOM 1442 O O . GLU A 1 201 ? 66.009 -2.553 -5.644 1.00 33.98 222 GLU A O 1
ATOM 1448 N N . ALA A 1 202 ? 67.897 -1.506 -6.304 1.00 33.80 223 ALA A N 1
ATOM 1449 C CA . ALA A 1 202 ? 68.383 -2.654 -7.055 1.00 35.38 223 ALA A CA 1
ATOM 1450 C C . ALA A 1 202 ? 69.848 -2.930 -6.703 1.00 35.85 223 ALA A C 1
ATOM 1451 O O . ALA A 1 202 ? 70.614 -2.001 -6.538 1.00 35.74 223 ALA A O 1
ATOM 1453 N N . VAL A 1 203 ? 70.207 -4.210 -6.619 1.00 37.39 224 VAL A N 1
ATOM 1454 C CA . VAL A 1 203 ? 71.606 -4.600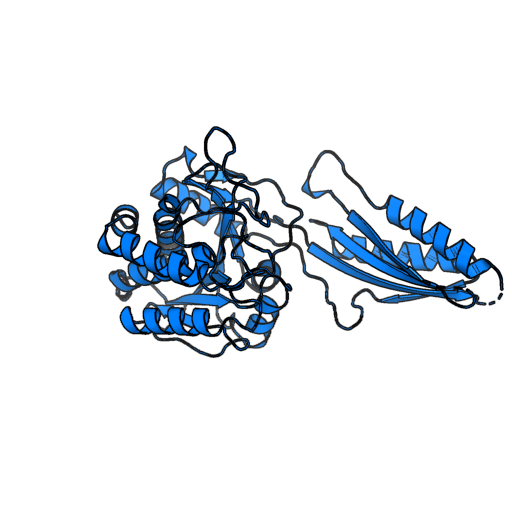 -6.376 1.00 36.65 224 VAL A CA 1
ATOM 1455 C C . VAL A 1 203 ? 72.112 -5.306 -7.619 1.00 34.63 224 VAL A C 1
ATOM 1456 O O . VAL A 1 203 ? 71.493 -6.271 -8.066 1.00 34.07 224 VAL A O 1
ATOM 1460 N N . ILE A 1 204 ? 73.210 -4.797 -8.181 1.00 35.36 225 ILE A N 1
ATOM 1461 C CA . ILE A 1 204 ? 73.746 -5.326 -9.433 1.00 38.30 225 ILE A CA 1
ATOM 1462 C C . ILE A 1 204 ? 75.081 -6.058 -9.150 1.00 38.02 225 ILE A C 1
ATOM 1463 O O . ILE A 1 204 ? 75.974 -5.474 -8.566 1.00 36.48 225 ILE A O 1
ATOM 1468 N N . THR A 1 205 ? 75.175 -7.308 -9.591 1.00 41.02 226 THR A N 1
ATOM 1469 C CA . THR A 1 205 ? 76.353 -8.182 -9.330 1.00 44.16 226 THR A CA 1
ATOM 1470 C C . THR A 1 205 ? 76.753 -8.949 -10.589 1.00 45.07 226 THR A C 1
ATOM 1471 O O . THR A 1 205 ? 75.893 -9.417 -11.324 1.00 45.36 226 THR A O 1
ATOM 1475 N N . GLY A 1 206 ? 78.055 -9.124 -10.820 1.00 48.48 227 GLY A N 1
ATOM 1476 C CA . GLY A 1 206 ? 78.497 -9.917 -11.976 1.00 50.67 227 GLY A CA 1
ATOM 1477 C C . GLY A 1 206 ? 78.034 -11.362 -11.864 1.00 53.25 227 GLY A C 1
ATOM 1478 O O . GLY A 1 206 ? 77.839 -11.866 -10.764 1.00 55.21 227 GLY A O 1
ATOM 1479 N N . LYS A 1 207 ? 77.834 -12.038 -12.990 1.00 55.32 228 LYS A N 1
ATOM 1480 C CA . LYS A 1 207 ? 77.509 -13.463 -12.959 1.00 56.64 228 LYS A CA 1
ATOM 1481 C C . LYS A 1 207 ? 78.814 -14.282 -12.794 1.00 58.57 228 LYS A C 1
ATOM 1482 O O . LYS A 1 207 ? 79.690 -13.920 -11.980 1.00 59.58 228 LYS A O 1
ATOM 1488 N N . THR A 1 217 ? 84.446 -8.328 -14.754 1.00 61.06 238 THR A N 1
ATOM 1489 C CA . THR A 1 217 ? 84.914 -7.615 -13.566 1.00 60.53 238 THR A CA 1
ATOM 1490 C C . THR A 1 217 ? 84.521 -6.138 -13.543 1.00 60.37 238 THR A C 1
ATOM 1491 O O . THR A 1 217 ? 84.317 -5.566 -12.469 1.00 60.14 238 THR A O 1
ATOM 1495 N N . ILE A 1 218 ? 84.476 -5.496 -14.715 1.00 59.53 239 ILE A N 1
ATOM 1496 C CA . ILE A 1 218 ? 83.970 -4.098 -14.809 1.00 57.33 239 ILE A CA 1
ATOM 1497 C C . ILE A 1 218 ? 82.477 -4.113 -15.147 1.00 53.77 239 ILE A C 1
ATOM 1498 O O . ILE A 1 218 ? 81.821 -3.077 -15.152 1.00 52.21 239 ILE A O 1
ATOM 1503 N N . ASP A 1 219 ? 81.954 -5.299 -15.417 1.00 51.92 240 ASP A N 1
ATOM 1504 C CA . ASP A 1 219 ? 80.606 -5.437 -15.918 1.00 53.31 240 ASP A CA 1
ATOM 1505 C C . ASP A 1 219 ? 79.517 -4.800 -15.047 1.00 53.73 240 ASP A C 1
ATOM 1506 O O . ASP A 1 219 ? 78.588 -4.222 -15.602 1.00 53.68 240 ASP A O 1
ATOM 1511 N N . PRO A 1 220 ? 79.609 -4.923 -13.699 1.00 52.82 241 PRO A N 1
ATOM 1512 C CA . PRO A 1 220 ? 78.612 -4.274 -12.842 1.00 51.13 241 PRO A CA 1
ATOM 1513 C C . PRO A 1 220 ? 78.621 -2.756 -12.969 1.00 48.72 241 PRO A C 1
ATOM 1514 O O . PRO A 1 220 ? 77.559 -2.166 -12.999 1.00 46.98 241 PRO A O 1
ATOM 1518 N N . VAL A 1 221 ? 79.806 -2.145 -13.025 1.00 47.93 242 VAL A N 1
ATOM 1519 C CA . VAL A 1 221 ? 79.927 -0.691 -13.214 1.00 48.18 242 VAL A CA 1
ATOM 1520 C C . VAL A 1 221 ? 79.357 -0.275 -14.591 1.00 47.02 242 VAL A C 1
ATOM 1521 O O . VAL A 1 221 ? 78.670 0.745 -14.708 1.00 46.44 242 VAL A O 1
ATOM 1525 N N . VAL A 1 222 ? 79.628 -1.076 -15.613 1.00 44.35 243 VAL A N 1
ATOM 1526 C CA . VAL A 1 222 ? 79.138 -0.795 -16.959 1.00 43.71 243 VAL A CA 1
ATOM 1527 C C . VAL A 1 222 ? 77.629 -0.943 -16.986 1.00 41.61 243 VAL A C 1
ATOM 1528 O O . VAL A 1 222 ? 76.905 -0.102 -17.528 1.00 38.43 243 VAL A O 1
ATOM 1532 N N . ALA A 1 223 ? 77.161 -2.049 -16.432 1.00 41.03 244 ALA A N 1
ATOM 1533 C CA . ALA A 1 223 ? 75.735 -2.299 -16.303 1.00 41.52 244 ALA A CA 1
ATOM 1534 C C . ALA A 1 223 ? 74.988 -1.167 -15.555 1.00 39.90 244 ALA A C 1
ATOM 1535 O O . ALA A 1 223 ? 73.918 -0.752 -15.981 1.00 37.07 244 ALA A O 1
ATOM 1537 N N . ALA A 1 224 ? 75.574 -0.675 -14.474 1.00 39.49 245 ALA A N 1
ATOM 1538 C CA . ALA A 1 224 ? 74.972 0.365 -13.669 1.00 40.25 245 ALA A CA 1
ATOM 1539 C C . ALA A 1 224 ? 74.846 1.692 -14.413 1.00 40.63 245 ALA A C 1
ATOM 1540 O O . ALA A 1 224 ? 73.774 2.335 -14.367 1.00 39.34 245 ALA A O 1
ATOM 1542 N N . SER A 1 225 ? 75.924 2.126 -15.076 1.00 38.13 246 SER A N 1
ATOM 1543 C CA . SER A 1 225 ? 75.860 3.410 -15.806 1.00 39.36 246 SER A CA 1
ATOM 1544 C C . SER A 1 225 ? 74.828 3.305 -16.925 1.00 37.14 246 SER A C 1
ATOM 1545 O O . SER A 1 225 ? 74.103 4.247 -17.184 1.00 36.56 246 SER A O 1
ATOM 1548 N N . SER A 1 226 ? 74.725 2.135 -17.534 1.00 36.25 247 SER A N 1
ATOM 1549 C CA . SER A 1 226 ? 73.734 1.864 -18.572 1.00 38.36 247 SER A CA 1
ATOM 1550 C C . SER A 1 226 ? 72.269 1.891 -18.040 1.00 37.96 247 SER A C 1
ATOM 1551 O O . SER A 1 226 ? 71.346 2.426 -18.684 1.00 35.63 247 SER A O 1
ATOM 1554 N N . ILE A 1 227 ? 72.088 1.268 -16.884 1.00 36.82 248 ILE A N 1
ATOM 1555 C CA . ILE A 1 227 ? 70.833 1.274 -16.162 1.00 38.04 248 ILE A CA 1
ATOM 1556 C C . ILE A 1 227 ? 70.434 2.705 -15.804 1.00 36.34 248 ILE A C 1
ATOM 1557 O O . ILE A 1 227 ? 69.302 3.111 -16.080 1.00 35.96 248 ILE A O 1
ATOM 1562 N N . VAL A 1 228 ? 71.360 3.455 -15.232 1.00 35.66 249 VAL A N 1
ATOM 1563 C CA . VAL A 1 228 ? 71.090 4.824 -14.835 1.00 37.83 249 VAL A CA 1
ATOM 1564 C C . VAL A 1 228 ? 70.614 5.680 -16.014 1.00 39.27 249 VAL A C 1
ATOM 1565 O O . VAL A 1 228 ? 69.704 6.491 -15.865 1.00 37.98 249 VAL A O 1
ATOM 1569 N N . LEU A 1 229 ? 71.227 5.488 -17.172 1.00 38.03 250 LEU A N 1
ATOM 1570 C CA . LEU A 1 229 ? 70.847 6.239 -18.335 1.00 38.53 250 LEU A CA 1
ATOM 1571 C C . LEU A 1 229 ? 69.545 5.740 -18.905 1.00 36.69 250 LEU A C 1
ATOM 1572 O O . LEU A 1 229 ? 68.723 6.544 -19.335 1.00 35.59 250 LEU A O 1
ATOM 1577 N N . SER A 1 230 ? 69.342 4.424 -18.932 1.00 35.31 251 SER A N 1
ATOM 1578 C CA . SER A 1 230 ? 68.088 3.874 -19.446 1.00 36.35 251 SER A CA 1
ATOM 1579 C C . SER A 1 230 ? 66.883 4.262 -18.556 1.00 35.66 251 SER A C 1
ATOM 1580 O O . SER A 1 230 ? 65.780 4.452 -19.064 1.00 34.79 251 SER A O 1
ATOM 1583 N N . LEU A 1 231 ? 67.105 4.379 -17.250 1.00 35.86 252 LEU A N 1
ATOM 1584 C CA . LEU A 1 231 ? 66.032 4.790 -16.322 1.00 37.07 252 LEU A CA 1
ATOM 1585 C C . LEU A 1 231 ? 65.692 6.268 -16.487 1.00 37.86 252 LEU A C 1
ATOM 1586 O O . LEU A 1 231 ? 64.523 6.639 -16.495 1.00 39.05 252 LEU A O 1
ATOM 1591 N N . GLN A 1 232 ? 66.725 7.095 -16.607 1.00 38.88 253 GLN A N 1
ATOM 1592 C CA . GLN A 1 232 ? 66.580 8.526 -16.893 1.00 41.57 253 GLN A CA 1
ATOM 1593 C C . GLN A 1 232 ? 65.793 8.788 -18.183 1.00 41.14 253 GLN A C 1
ATOM 1594 O O . GLN A 1 232 ? 65.070 9.765 -18.277 1.00 41.71 253 GLN A O 1
ATOM 1600 N N . GLN A 1 233 ? 65.844 7.845 -19.110 1.00 41.92 254 GLN A N 1
ATOM 1601 C CA . GLN A 1 233 ? 65.038 7.899 -20.309 1.00 44.91 254 GLN A CA 1
ATOM 1602 C C . GLN A 1 233 ? 63.532 7.689 -20.099 1.00 44.83 254 GLN A C 1
ATOM 1603 O O . GLN A 1 233 ? 62.752 7.918 -21.026 1.00 44.43 254 GLN A O 1
ATOM 1609 N N . LEU A 1 234 ? 63.128 7.158 -18.943 1.00 43.99 255 LEU A N 1
ATOM 1610 C CA . LEU A 1 234 ? 61.694 6.936 -18.679 1.00 42.95 255 LEU A CA 1
ATOM 1611 C C . LEU A 1 234 ? 60.991 8.215 -18.233 1.00 41.66 255 LEU A C 1
ATOM 1612 O O . LEU A 1 234 ? 59.782 8.213 -18.099 1.00 40.40 255 LEU A O 1
ATOM 1617 N N . VAL A 1 235 ? 61.743 9.279 -17.952 1.00 42.43 256 VAL A N 1
ATOM 1618 C CA . VAL A 1 235 ? 61.129 10.568 -17.630 1.00 42.81 256 VAL A CA 1
ATOM 1619 C C . VAL A 1 235 ? 60.489 11.008 -18.916 1.00 44.98 256 VAL A C 1
ATOM 1620 O O . VAL A 1 235 ? 61.136 11.051 -19.988 1.00 43.92 256 VAL A O 1
ATOM 1624 N N . SER A 1 236 ? 59.198 11.280 -18.806 1.00 46.07 257 SER A N 1
ATOM 1625 C CA . SER A 1 236 ? 58.377 11.614 -19.937 1.00 46.90 257 SER A CA 1
ATOM 1626 C C . SER A 1 236 ? 57.450 12.766 -19.544 1.00 46.44 257 SER A C 1
ATOM 1627 O O . SER A 1 236 ? 56.751 12.685 -18.503 1.00 40.80 257 SER A O 1
ATOM 1630 N N . ARG A 1 237 ? 57.500 13.837 -20.351 1.00 45.95 258 ARG A N 1
ATOM 1631 C CA . ARG A 1 237 ? 56.480 14.896 -20.364 1.00 48.06 258 ARG A CA 1
ATOM 1632 C C . ARG A 1 237 ? 55.913 15.108 -21.794 1.00 46.99 258 ARG A C 1
ATOM 1633 O O . ARG A 1 237 ? 56.634 15.089 -22.789 1.00 47.30 258 ARG A O 1
ATOM 1641 N N . GLU A 1 238 ? 54.599 15.250 -21.877 1.00 44.10 259 GLU A N 1
ATOM 1642 C CA . GLU A 1 238 ? 53.924 15.357 -23.147 1.00 40.35 259 GLU A CA 1
ATOM 1643 C C . GLU A 1 238 ? 52.932 16.511 -22.966 1.00 34.61 259 GLU A C 1
ATOM 1644 O O . GLU A 1 238 ? 53.111 17.410 -22.149 1.00 36.62 259 GLU A O 1
ATOM 1650 N N . THR A 1 239 ? 51.857 16.464 -23.698 1.00 28.98 260 THR A N 1
ATOM 1651 C CA . THR A 1 239 ? 50.937 17.572 -23.711 1.00 28.95 260 THR A CA 1
ATOM 1652 C C . THR A 1 239 ? 49.803 17.405 -22.680 1.00 28.58 260 THR A C 1
ATOM 1653 O O . THR A 1 239 ? 49.106 18.373 -22.406 1.00 31.81 260 THR A O 1
ATOM 1657 N N . ASP A 1 240 ? 49.554 16.186 -22.195 1.00 24.76 261 ASP A N 1
ATOM 1658 C CA . ASP A 1 240 ? 48.557 15.981 -21.139 1.00 25.07 261 ASP A CA 1
ATOM 1659 C C . ASP A 1 240 ? 49.316 15.813 -19.820 1.00 24.20 261 ASP A C 1
ATOM 1660 O O . ASP A 1 240 ? 50.124 14.874 -19.694 1.00 22.88 261 ASP A O 1
ATOM 1665 N N . PRO A 1 241 ? 49.102 16.710 -18.875 1.00 25.47 262 PRO A N 1
ATOM 1666 C CA . PRO A 1 241 ? 49.777 16.607 -17.573 1.00 24.53 262 PRO A CA 1
ATOM 1667 C C . PRO A 1 241 ? 49.646 15.255 -16.867 1.00 23.25 262 PRO A C 1
ATOM 1668 O O . PRO A 1 241 ? 50.577 14.840 -16.192 1.00 25.84 262 PRO A O 1
ATOM 1672 N N . LEU A 1 242 ? 48.528 14.557 -17.038 1.00 20.86 263 LEU A N 1
ATOM 1673 C CA . LEU A 1 242 ? 48.363 13.241 -16.432 1.00 21.31 263 LEU A CA 1
ATOM 1674 C C . LEU A 1 242 ? 49.276 12.167 -16.981 1.00 21.45 263 LEU A C 1
ATOM 1675 O O . LEU A 1 242 ? 49.399 11.096 -16.359 1.00 21.02 263 LEU A O 1
ATOM 1680 N N . ASP A 1 243 ? 49.895 12.426 -18.139 1.00 22.40 264 ASP A N 1
ATOM 1681 C CA . ASP A 1 243 ? 50.842 11.486 -18.725 1.00 22.33 264 ASP A CA 1
ATOM 1682 C C . ASP A 1 243 ? 52.273 11.585 -18.131 1.00 22.02 264 ASP A C 1
ATOM 1683 O O . ASP A 1 243 ? 53.095 10.746 -18.462 1.00 24.71 264 ASP A O 1
ATOM 1688 N N . SER A 1 244 ? 52.555 12.557 -17.277 1.00 20.24 265 SER A N 1
ATOM 1689 C CA . SER A 1 244 ? 53.884 12.820 -16.843 1.00 24.00 265 SER A CA 1
ATOM 1690 C C . SER A 1 244 ? 54.370 11.651 -15.997 1.00 24.08 265 SER A C 1
ATOM 1691 O O . SER A 1 244 ? 53.661 11.127 -15.153 1.00 21.59 265 SER A O 1
ATOM 1694 N N . LYS A 1 245 ? 55.576 11.206 -16.295 1.00 24.76 266 LYS A N 1
ATOM 1695 C CA . LYS A 1 245 ? 56.202 10.148 -15.523 1.00 27.05 266 LYS A CA 1
ATOM 1696 C C . LYS A 1 245 ? 57.589 10.624 -15.146 1.00 28.84 266 LYS A C 1
ATOM 1697 O O . LYS A 1 245 ? 58.285 11.230 -15.995 1.00 28.76 266 LYS A O 1
ATOM 1703 N N . VAL A 1 246 ? 57.967 10.387 -13.874 1.00 24.08 267 VAL A N 1
ATOM 1704 C CA . VAL A 1 246 ? 59.282 10.737 -13.371 1.00 27.94 267 VAL A CA 1
ATOM 1705 C C . VAL A 1 246 ? 59.941 9.500 -12.772 1.00 27.39 267 VAL A C 1
ATOM 1706 O O . VAL A 1 246 ? 59.331 8.770 -11.985 1.00 25.76 267 VAL A O 1
ATOM 1710 N N . VAL A 1 247 ? 61.182 9.260 -13.177 1.00 27.69 268 VAL A N 1
ATOM 1711 C CA . VAL A 1 247 ? 62.024 8.283 -12.551 1.00 28.57 268 VAL A CA 1
ATOM 1712 C C . VAL A 1 247 ? 63.337 9.011 -12.261 1.00 29.16 268 VAL A C 1
ATOM 1713 O O . VAL A 1 247 ? 63.913 9.654 -13.163 1.00 27.73 268 VAL A O 1
ATOM 1717 N N . THR A 1 248 ? 63.768 8.939 -10.999 1.00 29.53 269 THR A N 1
ATOM 1718 C CA . THR A 1 248 ? 64.976 9.595 -10.512 1.00 32.34 269 THR A CA 1
ATOM 1719 C C . THR A 1 248 ? 65.872 8.523 -9.907 1.00 33.18 269 THR A C 1
ATOM 1720 O O . THR A 1 248 ? 65.386 7.591 -9.263 1.00 32.12 269 THR A O 1
ATOM 1724 N N . VAL A 1 249 ? 67.168 8.647 -10.151 1.00 33.90 270 VAL A N 1
ATOM 1725 C CA . VAL A 1 249 ? 68.176 7.832 -9.443 1.00 35.60 270 VAL A CA 1
ATOM 1726 C C . VAL A 1 249 ? 68.817 8.760 -8.447 1.00 38.17 270 VAL A C 1
ATOM 1727 O O . VAL A 1 249 ? 69.405 9.763 -8.814 1.00 37.21 270 VAL A O 1
ATOM 1731 N N . SER A 1 250 ? 68.666 8.451 -7.176 1.00 41.01 271 SER A N 1
ATOM 1732 C CA . SER A 1 250 ? 69.191 9.306 -6.137 1.00 45.20 271 SER A CA 1
ATOM 1733 C C . SER A 1 250 ? 70.377 8.655 -5.412 1.00 47.75 271 SER A C 1
ATOM 1734 O O . SER A 1 250 ? 71.046 9.311 -4.625 1.00 48.06 271 SER A O 1
ATOM 1737 N N . LYS A 1 251 ? 70.606 7.370 -5.661 1.00 49.77 272 LYS A N 1
ATOM 1738 C CA . LYS A 1 251 ? 71.594 6.606 -4.923 1.00 50.27 272 LYS A CA 1
ATOM 1739 C C . LYS A 1 251 ? 72.265 5.661 -5.885 1.00 49.16 272 LYS A C 1
ATOM 1740 O O . LYS A 1 251 ? 71.600 4.949 -6.658 1.00 45.36 272 LYS A O 1
ATOM 1746 N N . VAL A 1 252 ? 73.599 5.703 -5.866 1.00 51.29 273 VAL A N 1
ATOM 1747 C CA . VAL A 1 252 ? 74.450 4.713 -6.524 1.00 52.40 273 VAL A CA 1
ATOM 1748 C C . VAL A 1 252 ? 75.739 4.576 -5.706 1.00 55.09 273 VAL A C 1
ATOM 1749 O O . VAL A 1 252 ? 76.485 5.563 -5.543 1.00 54.15 273 VAL A O 1
ATOM 1753 N N . ASN A 1 253 ? 75.989 3.377 -5.172 1.00 56.30 274 ASN A N 1
ATOM 1754 C CA . ASN A 1 253 ? 77.254 3.118 -4.451 1.00 56.09 274 ASN A CA 1
ATOM 1755 C C . ASN A 1 253 ? 77.726 1.666 -4.509 1.00 53.93 274 ASN A C 1
ATOM 1756 O O . ASN A 1 253 ? 76.918 0.765 -4.614 1.00 51.92 274 ASN A O 1
ATOM 1761 N N . PRO A 1 262 ? 84.901 -3.043 -7.899 1.00 58.75 283 PRO A N 1
ATOM 1762 C CA . PRO A 1 262 ? 83.591 -2.947 -7.212 1.00 56.78 283 PRO A CA 1
ATOM 1763 C C . PRO A 1 262 ? 82.735 -4.160 -7.507 1.00 55.09 283 PRO A C 1
ATOM 1764 O O . PRO A 1 262 ? 82.289 -4.347 -8.637 1.00 54.89 283 PRO A O 1
ATOM 1768 N N . ASP A 1 263 ? 82.542 -4.999 -6.496 1.00 53.58 284 ASP A N 1
ATOM 1769 C CA . ASP A 1 263 ? 81.923 -6.303 -6.687 1.00 53.92 284 ASP A CA 1
ATOM 1770 C C . ASP A 1 263 ? 80.424 -6.214 -6.995 1.00 52.65 284 ASP A C 1
ATOM 1771 O O . ASP A 1 263 ? 79.900 -6.977 -7.807 1.00 52.15 284 ASP A O 1
ATOM 1776 N N . SER A 1 264 ? 79.742 -5.327 -6.277 1.00 51.93 285 SER A N 1
ATOM 1777 C CA . SER A 1 264 ? 78.314 -5.100 -6.476 1.00 51.25 285 SER A CA 1
ATOM 1778 C C . SER A 1 264 ? 77.996 -3.600 -6.412 1.00 49.58 285 SER A C 1
ATOM 1779 O O . SER A 1 264 ? 78.732 -2.810 -5.788 1.00 47.30 285 SER A O 1
ATOM 1782 N N . ILE A 1 265 ? 76.923 -3.219 -7.112 1.00 47.26 286 ILE A N 1
ATOM 1783 C CA . ILE A 1 265 ? 76.461 -1.841 -7.118 1.00 46.37 286 ILE A CA 1
ATOM 1784 C C . ILE A 1 265 ? 74.980 -1.826 -6.739 1.00 42.79 286 ILE A C 1
ATOM 1785 O O . ILE A 1 265 ? 74.186 -2.638 -7.237 1.00 41.69 286 ILE A O 1
ATOM 1790 N N . THR A 1 266 ? 74.665 -0.956 -5.790 1.00 41.63 287 THR A N 1
ATOM 1791 C CA . THR A 1 266 ? 73.299 -0.737 -5.334 1.00 42.98 287 THR A CA 1
ATOM 1792 C C . THR A 1 266 ? 72.801 0.580 -5.925 1.00 40.91 287 THR A C 1
ATOM 1793 O O . THR A 1 266 ? 73.385 1.629 -5.694 1.00 41.64 287 THR A O 1
ATOM 1797 N N . ILE A 1 267 ? 71.720 0.495 -6.682 1.00 40.79 288 ILE A N 1
ATOM 1798 C CA . ILE A 1 267 ? 71.040 1.687 -7.215 1.00 40.85 288 ILE A CA 1
ATOM 1799 C C . ILE A 1 267 ? 69.655 1.914 -6.555 1.00 38.50 288 ILE A C 1
ATOM 1800 O O . ILE A 1 267 ? 68.846 1.019 -6.443 1.00 39.56 288 ILE A O 1
ATOM 1805 N N . GLY A 1 268 ? 69.409 3.121 -6.101 1.00 38.75 289 GLY A N 1
ATOM 1806 C CA . GLY A 1 268 ? 68.103 3.446 -5.547 1.00 38.97 289 GLY A CA 1
ATOM 1807 C C . GLY A 1 268 ? 67.560 4.667 -6.232 1.00 36.74 289 GLY A C 1
ATOM 1808 O O . GLY A 1 268 ? 68.314 5.491 -6.811 1.00 36.21 289 GLY A O 1
ATOM 1809 N N . GLY A 1 269 ? 66.246 4.813 -6.139 1.00 33.98 290 GLY A N 1
ATOM 1810 C CA . GLY A 1 269 ? 65.664 6.078 -6.511 1.00 31.32 290 GLY A CA 1
ATOM 1811 C C . GLY A 1 269 ? 64.174 6.071 -6.296 1.00 29.74 290 GLY A C 1
ATOM 1812 O O . GLY A 1 269 ? 63.643 5.306 -5.476 1.00 27.75 290 GLY A O 1
ATOM 1813 N N . THR A 1 270 ? 63.515 6.937 -7.052 1.00 28.18 291 THR A N 1
ATOM 1814 C CA . THR A 1 270 ? 62.105 7.183 -6.866 1.00 28.76 291 THR A CA 1
ATOM 1815 C C . THR A 1 270 ? 61.407 7.220 -8.234 1.00 27.82 291 THR A C 1
ATOM 1816 O O . THR A 1 270 ? 62.039 7.431 -9.309 1.00 25.27 291 THR A O 1
ATOM 1820 N N . LEU A 1 271 ? 60.108 6.998 -8.184 1.00 25.70 292 LEU A N 1
ATOM 1821 C CA . LEU A 1 271 ? 59.281 7.050 -9.364 1.00 27.25 292 LEU A CA 1
ATOM 1822 C C . LEU A 1 271 ? 57.909 7.692 -9.028 1.00 27.32 292 LEU A C 1
ATOM 1823 O O . LEU A 1 271 ? 57.415 7.576 -7.885 1.00 24.41 292 LEU A O 1
ATOM 1828 N N . ARG A 1 272 ? 57.343 8.401 -10.004 1.00 23.35 293 ARG A N 1
ATOM 1829 C CA . ARG A 1 272 ? 56.083 9.127 -9.848 1.00 22.92 293 ARG A CA 1
ATOM 1830 C C . ARG A 1 272 ? 55.331 9.118 -11.135 1.00 21.20 293 ARG A C 1
ATOM 1831 O O . ARG A 1 272 ? 55.926 9.179 -12.247 1.00 17.86 293 ARG A O 1
ATOM 1839 N N . ALA A 1 273 ? 54.023 8.982 -10.978 1.00 21.39 294 ALA A N 1
ATOM 1840 C CA . ALA A 1 273 ? 53.078 8.864 -12.095 1.00 20.00 294 ALA A CA 1
ATOM 1841 C C . ALA A 1 273 ? 51.690 9.193 -11.561 1.00 20.84 294 ALA A C 1
ATOM 1842 O O . ALA A 1 273 ? 51.372 8.950 -10.375 1.00 21.39 294 ALA A O 1
ATOM 1844 N N . PHE A 1 274 ? 50.869 9.785 -12.422 1.00 20.44 295 PHE A N 1
ATOM 1845 C CA . PHE A 1 274 ? 49.462 10.025 -12.108 1.00 21.61 295 PHE A CA 1
ATOM 1846 C C . PHE A 1 274 ? 48.627 8.853 -12.506 1.00 22.72 295 PHE A C 1
ATOM 1847 O O . PHE A 1 274 ? 47.589 8.625 -11.929 1.00 24.79 295 PHE A O 1
ATOM 1855 N N . THR A 1 275 ? 49.029 8.188 -13.585 1.00 23.67 296 THR A N 1
ATOM 1856 C CA . THR A 1 275 ? 48.328 7.068 -14.186 1.00 23.38 296 THR A CA 1
ATOM 1857 C C . THR A 1 275 ? 49.370 6.026 -14.616 1.00 23.98 296 THR A C 1
ATOM 1858 O O . THR A 1 275 ? 50.538 6.359 -14.791 1.00 25.45 296 THR A O 1
ATOM 1862 N N . GLY A 1 276 ? 48.963 4.774 -14.776 1.00 24.09 297 GLY A N 1
ATOM 1863 C CA . GLY A 1 276 ? 49.867 3.690 -15.134 1.00 23.90 297 GLY A CA 1
ATOM 1864 C C . GLY A 1 276 ? 50.988 3.553 -14.095 1.00 25.60 297 GLY A C 1
ATOM 1865 O O . GLY A 1 276 ? 52.147 3.216 -14.410 1.00 23.03 297 GLY A O 1
ATOM 1866 N N . PHE A 1 277 ? 50.647 3.824 -12.845 1.00 26.47 298 PHE A N 1
ATOM 1867 C CA . PHE A 1 277 ? 51.657 3.811 -11.785 1.00 26.47 298 PHE A CA 1
ATOM 1868 C C . PHE A 1 277 ? 52.294 2.410 -11.649 1.00 25.93 298 PHE A C 1
ATOM 1869 O O . PHE A 1 277 ? 53.504 2.267 -11.558 1.00 24.88 298 PHE A O 1
ATOM 1877 N N . THR A 1 278 ? 51.469 1.372 -11.653 1.00 28.89 299 THR A N 1
ATOM 1878 C CA . THR A 1 278 ? 51.964 -0.019 -11.577 1.00 29.13 299 THR A CA 1
ATOM 1879 C C . THR A 1 278 ? 52.798 -0.393 -12.791 1.00 28.93 299 THR A C 1
ATOM 1880 O O . THR A 1 278 ? 53.825 -1.071 -12.697 1.00 26.40 299 THR A O 1
ATOM 1884 N N . GLN A 1 279 ? 52.335 0.038 -13.954 1.00 30.18 300 GLN A N 1
ATOM 1885 C CA . GLN A 1 279 ? 53.084 -0.206 -15.172 1.00 29.64 300 GLN A CA 1
ATOM 1886 C C . GLN A 1 279 ? 54.452 0.481 -15.170 1.00 27.24 300 GLN A C 1
ATOM 1887 O O . GLN A 1 279 ? 55.413 -0.031 -15.742 1.00 26.98 300 GLN A O 1
ATOM 1893 N N . LEU A 1 280 ? 54.556 1.657 -14.565 1.00 25.61 301 LEU A N 1
ATOM 1894 C CA . LEU A 1 280 ? 55.842 2.305 -14.493 1.00 25.95 301 LEU A CA 1
ATOM 1895 C C . LEU A 1 280 ? 56.799 1.554 -13.556 1.00 25.88 301 LEU A C 1
ATOM 1896 O O . LEU A 1 280 ? 57.975 1.410 -13.864 1.00 26.25 301 LEU A O 1
ATOM 1901 N N . GLN A 1 281 ? 56.314 1.107 -12.413 1.00 27.21 302 GLN A N 1
ATOM 1902 C CA . GLN A 1 281 ? 57.105 0.246 -11.521 1.00 29.81 302 GLN A CA 1
ATOM 1903 C C . GLN A 1 281 ? 57.638 -0.970 -12.256 1.00 30.03 302 GLN A C 1
ATOM 1904 O O . GLN A 1 281 ? 58.817 -1.315 -12.181 1.00 30.35 302 GLN A O 1
ATOM 1910 N N . GLN A 1 282 ? 56.766 -1.598 -13.018 1.00 33.68 303 GLN A N 1
ATOM 1911 C CA . GLN A 1 282 ? 57.143 -2.809 -13.759 1.00 34.08 303 GLN A CA 1
ATOM 1912 C C . GLN A 1 282 ? 58.134 -2.499 -14.870 1.00 33.72 303 GLN A C 1
ATOM 1913 O O . GLN A 1 282 ? 59.001 -3.315 -15.184 1.00 32.42 303 GLN A O 1
ATOM 1919 N N . ARG A 1 283 ? 58.008 -1.322 -15.463 1.00 33.92 304 ARG A N 1
ATOM 1920 C CA . ARG A 1 283 ? 58.962 -0.886 -16.478 1.00 33.11 304 ARG A CA 1
ATOM 1921 C C . ARG A 1 283 ? 60.351 -0.591 -15.866 1.00 30.95 304 ARG A C 1
ATOM 1922 O O . ARG A 1 283 ? 61.367 -0.895 -16.461 1.00 30.21 304 ARG A O 1
ATOM 1930 N N . VAL A 1 284 ? 60.391 0.010 -14.687 1.00 29.28 305 VAL A N 1
ATOM 1931 C CA . VAL A 1 284 ? 61.648 0.291 -14.008 1.00 30.09 305 VAL A CA 1
ATOM 1932 C C . VAL A 1 284 ? 62.355 -1.057 -13.740 1.00 30.53 305 VAL A C 1
ATOM 1933 O O . VAL A 1 284 ? 63.552 -1.218 -14.010 1.00 28.07 305 VAL A O 1
ATOM 1937 N N . LYS A 1 285 ? 61.612 -2.008 -13.199 1.00 31.28 306 LYS A N 1
ATOM 1938 C CA . LYS A 1 285 ? 62.170 -3.334 -12.886 1.00 32.55 306 LYS A CA 1
ATOM 1939 C C . LYS A 1 285 ? 62.620 -4.051 -14.143 1.00 33.16 306 LYS A C 1
ATOM 1940 O O . LYS A 1 285 ? 63.689 -4.650 -14.149 1.00 33.89 306 LYS A O 1
ATOM 1946 N N . GLU A 1 286 ? 61.814 -3.992 -15.202 1.00 34.58 307 GLU A N 1
ATOM 1947 C CA . GLU A 1 286 ? 62.200 -4.588 -16.478 1.00 36.01 307 GLU A CA 1
ATOM 1948 C C . GLU A 1 286 ? 63.501 -3.979 -17.042 1.00 36.33 307 GLU A C 1
ATOM 1949 O O . GLU A 1 286 ? 64.370 -4.732 -17.515 1.00 36.02 307 GLU A O 1
ATOM 1955 N N . VAL A 1 287 ? 63.641 -2.643 -17.011 1.00 32.51 308 VAL A N 1
ATOM 1956 C CA . VAL A 1 287 ? 64.862 -1.995 -17.490 1.00 33.65 308 VAL A CA 1
ATOM 1957 C C . VAL A 1 287 ? 66.126 -2.452 -16.708 1.00 34.58 308 VAL A C 1
ATOM 1958 O O . VAL A 1 287 ? 67.183 -2.770 -17.285 1.00 32.17 308 VAL A O 1
ATOM 1962 N N . ILE A 1 288 ? 66.011 -2.480 -15.393 1.00 33.63 309 ILE A N 1
ATOM 1963 C CA . ILE A 1 288 ? 67.122 -2.890 -14.546 1.00 34.42 309 ILE A CA 1
ATOM 1964 C C . ILE A 1 288 ? 67.522 -4.339 -14.842 1.00 34.58 309 ILE A C 1
ATOM 1965 O O . ILE A 1 288 ? 68.703 -4.638 -15.000 1.00 36.44 309 ILE A O 1
ATOM 1970 N N . THR A 1 289 ? 66.514 -5.187 -14.929 1.00 34.64 310 THR A N 1
ATOM 1971 C CA . THR A 1 289 ? 66.627 -6.608 -15.138 1.00 37.99 310 THR A CA 1
ATOM 1972 C C . THR A 1 289 ? 67.278 -6.912 -16.503 1.00 40.42 310 THR A C 1
ATOM 1973 O O . THR A 1 289 ? 68.272 -7.625 -16.564 1.00 39.87 310 THR A O 1
ATOM 1977 N N . LYS A 1 290 ? 66.725 -6.350 -17.573 1.00 41.39 311 LYS A N 1
ATOM 1978 C CA . LYS A 1 290 ? 67.216 -6.625 -18.918 1.00 42.54 311 LYS A CA 1
ATOM 1979 C C . LYS A 1 290 ? 68.595 -6.055 -19.154 1.00 42.35 311 LYS A C 1
ATOM 1980 O O . LYS A 1 290 ? 69.475 -6.731 -19.722 1.00 42.43 311 LYS A O 1
ATOM 1986 N N . GLN A 1 291 ? 68.807 -4.839 -18.688 1.00 40.16 312 GLN A N 1
ATOM 1987 C CA . GLN A 1 291 ? 70.118 -4.227 -18.777 1.00 41.76 312 GLN A CA 1
ATOM 1988 C C . GLN A 1 291 ? 71.186 -4.987 -17.992 1.00 43.84 312 GLN A C 1
ATOM 1989 O O . GLN A 1 291 ? 72.341 -5.066 -18.433 1.00 44.84 312 GLN A O 1
ATOM 1995 N N . ALA A 1 292 ? 70.841 -5.485 -16.806 1.00 42.35 313 ALA A N 1
ATOM 1996 C CA . ALA A 1 292 ? 71.817 -6.272 -16.033 1.00 43.05 313 ALA A CA 1
ATOM 1997 C C . ALA A 1 292 ? 72.157 -7.566 -16.793 1.00 42.62 313 ALA A C 1
ATOM 1998 O O . ALA A 1 292 ? 73.325 -7.882 -16.958 1.00 45.02 313 ALA A O 1
ATOM 2000 N N . ALA A 1 293 ? 71.146 -8.251 -17.313 1.00 42.07 314 ALA A N 1
ATOM 2001 C CA . ALA A 1 293 ? 71.330 -9.496 -18.041 1.00 44.13 314 ALA A CA 1
ATOM 2002 C C . ALA A 1 293 ? 72.249 -9.352 -19.271 1.00 47.80 314 ALA A C 1
ATOM 2003 O O . ALA A 1 293 ? 73.120 -10.209 -19.516 1.00 49.18 314 ALA A O 1
ATOM 2005 N N . VAL A 1 294 ? 72.104 -8.265 -20.033 1.00 47.03 315 VAL A N 1
ATOM 2006 C CA . VAL A 1 294 ? 72.877 -8.138 -21.247 1.00 45.57 315 VAL A CA 1
ATOM 2007 C C . VAL A 1 294 ? 74.267 -7.667 -20.943 1.00 46.34 315 VAL A C 1
ATOM 2008 O O . VAL A 1 294 ? 75.100 -7.638 -21.833 1.00 47.40 315 VAL A O 1
ATOM 2012 N N . HIS A 1 295 ? 74.526 -7.288 -19.695 1.00 46.55 316 HIS A N 1
ATOM 2013 C CA . HIS A 1 295 ? 75.872 -6.955 -19.261 1.00 47.77 316 HIS A CA 1
ATOM 2014 C C . HIS A 1 295 ? 76.486 -8.089 -18.425 1.00 48.04 316 HIS A C 1
ATOM 2015 O O . HIS A 1 295 ? 77.427 -7.870 -17.653 1.00 48.53 316 HIS A O 1
ATOM 2022 N N . ARG A 1 296 ? 75.957 -9.294 -18.616 1.00 51.01 317 ARG A N 1
ATOM 2023 C CA . ARG A 1 296 ? 76.308 -10.484 -17.835 1.00 51.90 317 ARG A CA 1
ATOM 2024 C C . ARG A 1 296 ? 76.392 -10.229 -16.320 1.00 51.31 317 ARG A C 1
ATOM 2025 O O . ARG A 1 296 ? 77.412 -10.478 -15.648 1.00 49.59 317 ARG A O 1
ATOM 2033 N N . CYS A 1 297 ? 75.290 -9.700 -15.796 1.00 49.84 318 CYS A N 1
ATOM 2034 C CA . CYS A 1 297 ? 75.196 -9.356 -14.401 1.00 49.06 318 CYS A CA 1
ATOM 2035 C C . CYS A 1 297 ? 73.870 -9.893 -13.881 1.00 46.48 318 CYS A C 1
ATOM 2036 O O . CYS A 1 297 ? 72.941 -10.144 -14.638 1.00 46.84 318 CYS A O 1
ATOM 2039 N N . ASN A 1 298 ? 73.802 -10.096 -12.583 1.00 45.33 319 ASN A N 1
ATOM 2040 C CA . ASN A 1 298 ? 72.539 -10.382 -11.948 1.00 45.11 319 ASN A CA 1
ATOM 2041 C C . ASN A 1 298 ? 72.032 -9.069 -11.355 1.00 43.00 319 ASN A C 1
ATOM 2042 O O . ASN A 1 298 ? 72.818 -8.186 -10.996 1.00 39.34 319 ASN A O 1
ATOM 2047 N N . ALA A 1 299 ? 70.710 -8.973 -11.263 1.00 42.81 320 ALA A N 1
ATOM 2048 C CA . ALA A 1 299 ? 70.040 -7.877 -10.583 1.00 43.32 320 ALA A CA 1
ATOM 2049 C C . ALA A 1 299 ? 68.922 -8.378 -9.670 1.00 40.87 320 ALA A C 1
ATOM 2050 O O . ALA A 1 299 ? 68.102 -9.195 -10.049 1.00 42.12 320 ALA A O 1
ATOM 2052 N N . SER A 1 300 ? 68.928 -7.846 -8.464 1.00 40.67 321 SER A N 1
ATOM 2053 C CA . SER A 1 300 ? 67.871 -8.015 -7.491 1.00 41.23 321 SER A CA 1
ATOM 2054 C C . SER A 1 300 ? 67.148 -6.670 -7.369 1.00 40.37 321 SER A C 1
ATOM 2055 O O . SER A 1 300 ? 67.748 -5.694 -6.917 1.00 43.22 321 SER A O 1
ATOM 2058 N N . VAL A 1 301 ? 65.884 -6.613 -7.772 1.00 38.44 322 VAL A N 1
ATOM 2059 C CA . VAL A 1 301 ? 65.112 -5.356 -7.712 1.00 36.64 322 VAL A CA 1
ATOM 2060 C C . VAL A 1 301 ? 64.024 -5.391 -6.644 1.00 35.03 322 VAL A C 1
ATOM 2061 O O . VAL A 1 301 ? 63.122 -6.229 -6.695 1.00 37.55 322 VAL A O 1
ATOM 2065 N N . ASN A 1 302 ? 64.088 -4.462 -5.702 1.00 32.72 323 ASN A N 1
ATOM 2066 C CA . ASN A 1 302 ? 63.047 -4.320 -4.722 1.00 32.61 323 ASN A CA 1
ATOM 2067 C C . ASN A 1 302 ? 62.206 -3.045 -4.921 1.00 29.43 323 ASN A C 1
ATOM 2068 O O . ASN A 1 302 ? 62.726 -1.954 -4.821 1.00 28.07 323 ASN A O 1
ATOM 2073 N N . LEU A 1 303 ? 60.909 -3.216 -5.163 1.00 29.55 324 LEU A N 1
ATOM 2074 C CA . LEU A 1 303 ? 59.953 -2.081 -5.374 1.00 32.45 324 LEU A CA 1
ATOM 2075 C C . LEU A 1 303 ? 59.200 -1.719 -4.105 1.00 34.82 324 LEU A C 1
ATOM 2076 O O . LEU A 1 303 ? 58.346 -0.830 -4.122 1.00 33.72 324 LEU A O 1
ATOM 2081 N N . THR A 1 304 ? 59.513 -2.405 -2.999 1.00 35.28 325 THR A N 1
ATOM 2082 C CA . THR A 1 304 ? 59.095 -1.940 -1.680 1.00 35.30 325 THR A CA 1
ATOM 2083 C C . THR A 1 304 ? 60.274 -2.020 -0.684 1.00 36.01 325 THR A C 1
ATOM 2084 O O . THR A 1 304 ? 60.192 -2.741 0.310 1.00 34.73 325 THR A O 1
ATOM 2088 N N . PRO A 1 305 ? 61.366 -1.285 -0.949 1.00 36.68 326 PRO A N 1
ATOM 2089 C CA . PRO A 1 305 ? 62.537 -1.510 -0.130 1.00 37.84 326 PRO A CA 1
ATOM 2090 C C . PRO A 1 305 ? 62.330 -1.114 1.324 1.00 39.06 326 PRO A C 1
ATOM 2091 O O . PRO A 1 305 ? 61.844 -0.004 1.632 1.00 36.07 326 PRO A O 1
ATOM 2095 N N . ASN A 1 306 ? 62.710 -2.029 2.224 1.00 41.17 327 ASN A N 1
ATOM 2096 C CA . ASN A 1 306 ? 62.657 -1.777 3.669 1.00 41.12 327 ASN A CA 1
ATOM 2097 C C . ASN A 1 306 ? 61.243 -1.460 4.119 1.00 40.40 327 ASN A C 1
ATOM 2098 O O . ASN A 1 306 ? 61.038 -0.583 4.931 1.00 39.46 327 ASN A O 1
ATOM 2103 N N . GLY A 1 307 ? 60.276 -2.150 3.530 1.00 41.87 328 GLY A N 1
ATOM 2104 C CA . GLY A 1 307 ? 58.856 -1.866 3.747 1.00 41.97 328 GLY A CA 1
ATOM 2105 C C . GLY A 1 307 ? 58.353 -0.490 3.286 1.00 43.69 328 GLY A C 1
ATOM 2106 O O . GLY A 1 307 ? 57.265 -0.072 3.703 1.00 45.85 328 GLY A O 1
ATOM 2107 N N . ARG A 1 308 ? 59.118 0.234 2.454 1.00 41.47 329 ARG A N 1
ATOM 2108 C CA . ARG A 1 308 ? 58.613 1.505 1.874 1.00 40.13 329 ARG A CA 1
ATOM 2109 C C . ARG A 1 308 ? 57.621 1.172 0.747 1.00 37.15 329 ARG A C 1
ATOM 2110 O O . ARG A 1 308 ? 58.005 1.087 -0.407 1.00 35.12 329 ARG A O 1
ATOM 2118 N N . GLU A 1 309 ? 56.361 0.959 1.094 1.00 36.34 330 GLU A N 1
ATOM 2119 C CA . GLU A 1 309 ? 55.329 0.702 0.096 1.00 37.04 330 GLU A CA 1
ATOM 2120 C C . GLU A 1 309 ? 54.985 1.941 -0.725 1.00 29.58 330 GLU A C 1
ATOM 2121 O O . GLU A 1 309 ? 55.079 3.104 -0.261 1.00 29.55 330 GLU A O 1
ATOM 2127 N N . PRO A 1 310 ? 54.565 1.725 -1.949 1.00 27.09 331 PRO A N 1
ATOM 2128 C CA . PRO A 1 310 ? 54.272 2.901 -2.754 1.00 27.69 331 PRO A CA 1
ATOM 2129 C C . PRO A 1 310 ? 53.030 3.597 -2.244 1.00 27.90 331 PRO A C 1
ATOM 2130 O O . PRO A 1 310 ? 52.153 2.988 -1.620 1.00 28.94 331 PRO A O 1
ATOM 2134 N N . MET A 1 311 ? 52.967 4.881 -2.478 1.00 28.08 332 MET A N 1
ATOM 2135 C CA . MET A 1 311 ? 51.762 5.620 -2.250 1.00 29.92 332 MET A CA 1
ATOM 2136 C C . MET A 1 311 ? 51.072 5.826 -3.579 1.00 28.86 332 MET A C 1
ATOM 2137 O O . MET A 1 311 ? 51.647 6.404 -4.512 1.00 23.86 332 MET A O 1
ATOM 2142 N N . PRO A 1 312 ? 49.801 5.423 -3.661 1.00 28.46 333 PRO A N 1
ATOM 2143 C CA . PRO A 1 312 ? 49.167 5.464 -4.951 1.00 26.04 333 PRO A CA 1
ATOM 2144 C C . PRO A 1 312 ? 48.777 6.911 -5.314 1.00 21.66 333 PRO A C 1
ATOM 2145 O O . PRO A 1 312 ? 48.795 7.811 -4.476 1.00 20.40 333 PRO A O 1
ATOM 2149 N N . PRO A 1 313 ? 48.438 7.140 -6.558 1.00 22.87 334 PRO A N 1
ATOM 2150 C CA . PRO A 1 313 ? 47.971 8.479 -6.904 1.00 23.65 334 PRO A CA 1
ATOM 2151 C C . PRO A 1 313 ? 46.707 8.832 -6.065 1.00 23.96 334 PRO A C 1
ATOM 2152 O O . PRO A 1 313 ? 45.935 7.943 -5.711 1.00 21.53 334 PRO A O 1
ATOM 2156 N N . THR A 1 314 ? 46.506 10.115 -5.773 1.00 22.63 335 THR A N 1
ATOM 2157 C CA . THR A 1 314 ? 45.325 10.591 -5.095 1.00 22.28 335 THR A CA 1
ATOM 2158 C C . THR A 1 314 ? 44.217 10.767 -6.088 1.00 22.88 335 THR A C 1
ATOM 2159 O O . THR A 1 314 ? 44.275 11.631 -6.963 1.00 21.25 335 THR A O 1
ATOM 2163 N N . VAL A 1 315 ? 43.181 9.933 -5.940 1.00 20.85 336 VAL A N 1
ATOM 2164 C CA . VAL A 1 315 ? 42.063 9.916 -6.885 1.00 21.45 336 VAL A CA 1
ATOM 2165 C C . VAL A 1 315 ? 40.835 10.476 -6.195 1.00 21.27 336 VAL A C 1
ATOM 2166 O O . VAL A 1 315 ? 40.465 10.012 -5.105 1.00 19.48 336 VAL A O 1
ATOM 2170 N N . ASN A 1 316 ? 40.282 11.531 -6.812 1.00 20.07 337 ASN A N 1
ATOM 2171 C CA . ASN A 1 316 ? 39.022 12.133 -6.405 1.00 21.39 337 ASN A CA 1
ATOM 2172 C C . ASN A 1 316 ? 37.885 11.403 -7.051 1.00 21.53 337 ASN A C 1
ATOM 2173 O O . ASN A 1 316 ? 37.739 11.384 -8.298 1.00 20.81 337 ASN A O 1
ATOM 2178 N N . ASN A 1 317 ? 37.069 10.799 -6.203 1.00 20.54 338 ASN A N 1
ATOM 2179 C CA . ASN A 1 317 ? 35.839 10.155 -6.650 1.00 21.00 338 ASN A CA 1
ATOM 2180 C C . ASN A 1 317 ? 34.966 11.119 -7.430 1.00 21.37 338 ASN A C 1
ATOM 2181 O O . ASN A 1 317 ? 34.653 12.209 -6.979 1.00 18.98 338 ASN A O 1
ATOM 2186 N N . LYS A 1 318 ? 34.531 10.700 -8.622 1.00 24.98 339 LYS A N 1
ATOM 2187 C CA . LYS A 1 318 ? 33.741 11.556 -9.507 1.00 26.39 339 LYS A CA 1
ATOM 2188 C C . LYS A 1 318 ? 32.420 12.034 -8.907 1.00 25.57 339 LYS A C 1
ATOM 2189 O O . LYS A 1 318 ? 32.088 13.214 -9.022 1.00 23.15 339 LYS A O 1
ATOM 2195 N N . ASP A 1 319 ? 31.681 11.144 -8.235 1.00 24.39 340 ASP A N 1
ATOM 2196 C CA . ASP A 1 319 ? 30.429 11.564 -7.614 1.00 25.27 340 ASP A CA 1
ATOM 2197 C C . ASP A 1 319 ? 30.660 12.598 -6.529 1.00 22.38 340 ASP A C 1
ATOM 2198 O O . ASP A 1 319 ? 29.899 13.568 -6.417 1.00 24.52 340 ASP A O 1
ATOM 2207 N N . LEU A 1 320 ? 31.698 12.400 -5.714 1.00 21.54 341 LEU A N 1
ATOM 2208 C CA . LEU A 1 320 ? 32.019 13.354 -4.659 1.00 21.97 341 LEU A CA 1
ATOM 2209 C C . LEU A 1 320 ? 32.425 14.708 -5.255 1.00 21.36 341 LEU A C 1
ATOM 2210 O O . LEU A 1 320 ? 32.047 15.761 -4.744 1.00 21.49 341 LEU A O 1
ATOM 2215 N N . TYR A 1 321 ? 33.161 14.676 -6.357 1.00 22.18 342 TYR A N 1
ATOM 2216 C CA . TYR A 1 321 ? 33.575 15.913 -7.056 1.00 22.60 342 TYR A CA 1
ATOM 2217 C C . TYR A 1 321 ? 32.380 16.708 -7.564 1.00 22.71 342 TYR A C 1
ATOM 2218 O O . TYR A 1 321 ? 32.328 17.972 -7.444 1.00 22.65 342 TYR A O 1
ATOM 2227 N N . LYS A 1 322 ? 31.426 15.994 -8.155 1.00 23.82 343 LYS A N 1
ATOM 2228 C CA . LYS A 1 322 ? 30.219 16.653 -8.635 1.00 27.36 343 LYS A CA 1
ATOM 2229 C C . LYS A 1 322 ? 29.446 17.319 -7.506 1.00 24.84 343 LYS A C 1
ATOM 2230 O O . LYS A 1 322 ? 29.060 18.465 -7.620 1.00 24.00 343 LYS A O 1
ATOM 2236 N N . GLN A 1 323 ? 29.297 16.618 -6.379 1.00 27.08 344 GLN A N 1
ATOM 2237 C CA . GLN A 1 323 ? 28.691 17.162 -5.169 1.00 26.91 344 GLN A CA 1
ATOM 2238 C C . GLN A 1 323 ? 29.446 18.364 -4.622 1.00 26.02 344 GLN A C 1
ATOM 2239 O O . GLN A 1 323 ? 28.856 19.373 -4.225 1.00 24.22 344 GLN A O 1
ATOM 2245 N N . PHE A 1 324 ? 30.763 18.267 -4.587 1.00 25.43 345 PHE A N 1
ATOM 2246 C CA . PHE A 1 324 ? 31.604 19.380 -4.127 1.00 25.06 345 PHE A CA 1
ATOM 2247 C C . PHE A 1 324 ? 31.457 20.647 -4.986 1.00 23.44 345 PHE A C 1
ATOM 2248 O O . PHE A 1 324 ? 31.369 21.736 -4.464 1.00 22.66 345 PHE A O 1
ATOM 2256 N N . LYS A 1 325 ? 31.488 20.517 -6.306 1.00 26.01 346 LYS A N 1
ATOM 2257 C CA . LYS A 1 325 ? 31.315 21.695 -7.181 1.00 27.63 346 LYS A CA 1
ATOM 2258 C C . LYS A 1 325 ? 30.009 22.389 -6.870 1.00 26.65 346 LYS A C 1
ATOM 2259 O O . LYS A 1 325 ? 29.983 23.591 -6.763 1.00 27.22 346 LYS A O 1
ATOM 2265 N N . LYS A 1 326 ? 28.940 21.624 -6.653 1.00 31.26 347 LYS A N 1
ATOM 2266 C CA . LYS A 1 326 ? 27.627 22.217 -6.379 1.00 31.79 347 LYS A CA 1
ATOM 2267 C C . LYS A 1 326 ? 27.605 22.873 -5.012 1.00 32.04 347 LYS A C 1
ATOM 2268 O O . LYS A 1 326 ? 27.118 24.003 -4.861 1.00 33.28 347 LYS A O 1
ATOM 2274 N N . VAL A 1 327 ? 28.170 22.197 -4.015 1.00 28.83 348 VAL A N 1
ATOM 2275 C CA . VAL A 1 327 ? 28.304 22.779 -2.715 1.00 28.95 348 VAL A CA 1
ATOM 2276 C C . VAL A 1 327 ? 29.026 24.109 -2.812 1.00 28.21 348 VAL A C 1
ATOM 2277 O O . VAL A 1 327 ? 28.543 25.102 -2.281 1.00 28.20 348 VAL A O 1
ATOM 2281 N N . VAL A 1 328 ? 30.179 24.140 -3.473 1.00 28.58 349 VAL A N 1
ATOM 2282 C CA . VAL A 1 328 ? 31.011 25.329 -3.495 1.00 27.67 349 VAL A CA 1
ATOM 2283 C C . VAL A 1 328 ? 30.305 26.456 -4.255 1.00 28.89 349 VAL A C 1
ATOM 2284 O O . VAL A 1 328 ? 30.307 27.612 -3.834 1.00 30.88 349 VAL A O 1
ATOM 2288 N N . ARG A 1 329 ? 29.715 26.143 -5.382 1.00 30.05 350 ARG A N 1
ATOM 2289 C CA . ARG A 1 329 ? 29.005 27.168 -6.135 1.00 32.42 350 ARG A CA 1
ATOM 2290 C C . ARG A 1 329 ? 27.790 27.724 -5.380 1.00 34.37 350 ARG A C 1
ATOM 2291 O O . ARG A 1 329 ? 27.582 28.914 -5.443 1.00 34.91 350 ARG A O 1
ATOM 2299 N N . ASP A 1 330 ? 27.023 26.875 -4.681 1.00 35.29 351 ASP A N 1
ATOM 2300 C CA . ASP A 1 330 ? 25.855 27.322 -3.876 1.00 35.09 351 ASP A CA 1
ATOM 2301 C C . ASP A 1 330 ? 26.311 28.176 -2.739 1.00 35.42 351 ASP A C 1
ATOM 2302 O O . ASP A 1 330 ? 25.662 29.125 -2.398 1.00 39.36 351 ASP A O 1
ATOM 2307 N N . LEU A 1 331 ? 27.419 27.817 -2.114 1.00 35.65 352 LEU A N 1
ATOM 2308 C CA . LEU A 1 331 ? 27.931 28.540 -0.977 1.00 35.05 352 LEU A CA 1
ATOM 2309 C C . LEU A 1 331 ? 28.639 29.841 -1.381 1.00 35.76 352 LEU A C 1
ATOM 2310 O O . LEU A 1 331 ? 28.425 30.886 -0.770 1.00 37.30 352 LEU A O 1
ATOM 2315 N N . LEU A 1 332 ? 29.469 29.816 -2.413 1.00 34.62 353 LEU A N 1
ATOM 2316 C CA . LEU A 1 332 ? 30.320 30.973 -2.701 1.00 33.30 353 LEU A CA 1
ATOM 2317 C C . LEU A 1 332 ? 30.142 31.618 -4.080 1.00 33.04 353 LEU A C 1
ATOM 2318 O O . LEU A 1 332 ? 30.862 32.546 -4.397 1.00 33.07 353 LEU A O 1
ATOM 2323 N N . GLY A 1 333 ? 29.233 31.115 -4.904 1.00 32.57 354 GLY A N 1
ATOM 2324 C CA . GLY A 1 333 ? 28.993 31.708 -6.205 1.00 33.00 354 GLY A CA 1
ATOM 2325 C C . GLY A 1 333 ? 29.583 30.926 -7.345 1.00 33.42 354 GLY A C 1
ATOM 2326 O O . GLY A 1 333 ? 30.537 30.140 -7.178 1.00 30.59 354 GLY A O 1
ATOM 2327 N N . GLN A 1 334 ? 29.046 31.162 -8.535 1.00 34.43 355 GLN A N 1
ATOM 2328 C CA . GLN A 1 334 ? 29.417 30.353 -9.694 1.00 35.18 355 GLN A CA 1
ATOM 2329 C C . GLN A 1 334 ? 30.928 30.355 -9.994 1.00 34.07 355 GLN A C 1
ATOM 2330 O O . GLN A 1 334 ? 31.516 29.311 -10.321 1.00 36.85 355 GLN A O 1
ATOM 2336 N N . GLU A 1 335 ? 31.555 31.512 -9.832 1.00 30.13 356 GLU A N 1
ATOM 2337 C CA . GLU A 1 335 ? 32.986 31.695 -10.147 1.00 31.93 356 GLU A CA 1
ATOM 2338 C C . GLU A 1 335 ? 33.968 31.170 -9.068 1.00 29.59 356 GLU A C 1
ATOM 2339 O O . GLU A 1 335 ? 35.178 31.249 -9.235 1.00 30.29 356 GLU A O 1
ATOM 2345 N N . ALA A 1 336 ? 33.440 30.674 -7.962 1.00 27.58 357 ALA A N 1
ATOM 2346 C CA . ALA A 1 336 ? 34.278 30.289 -6.813 1.00 28.59 357 ALA A CA 1
ATOM 2347 C C . ALA A 1 336 ? 34.928 28.895 -7.009 1.00 29.05 357 ALA A C 1
ATOM 2348 O O . ALA A 1 336 ? 35.891 28.567 -6.319 1.00 30.26 357 ALA A O 1
ATOM 2350 N N . PHE A 1 337 ? 34.380 28.074 -7.914 1.00 27.56 358 PHE A N 1
ATOM 2351 C CA . PHE A 1 337 ? 34.934 26.758 -8.184 1.00 27.32 358 PHE A CA 1
ATOM 2352 C C . PHE A 1 337 ? 35.849 26.858 -9.376 1.00 28.54 358 PHE A C 1
ATOM 2353 O O . PHE A 1 337 ? 35.439 27.340 -10.437 1.00 28.62 358 PHE A O 1
ATOM 2361 N N . VAL A 1 338 ? 37.086 26.393 -9.202 1.00 26.63 359 VAL A N 1
ATOM 2362 C CA . VAL A 1 338 ? 38.025 26.316 -10.309 1.00 29.62 359 VAL A CA 1
ATOM 2363 C C . VAL A 1 338 ? 38.497 24.859 -10.529 1.00 27.98 359 VAL A C 1
ATOM 2364 O O . VAL A 1 338 ? 38.744 24.109 -9.582 1.00 23.32 359 VAL A O 1
ATOM 2368 N N . GLU A 1 339 ? 38.601 24.466 -11.781 1.00 29.71 360 GLU A N 1
ATOM 2369 C CA . GLU A 1 339 ? 39.110 23.133 -12.115 1.00 31.22 360 GLU A CA 1
ATOM 2370 C C . GLU A 1 339 ? 40.607 23.064 -11.895 1.00 33.01 360 GLU A C 1
ATOM 2371 O O . GLU A 1 339 ? 41.401 23.858 -12.452 1.00 32.87 360 GLU A O 1
ATOM 2377 N N . ALA A 1 340 ? 41.017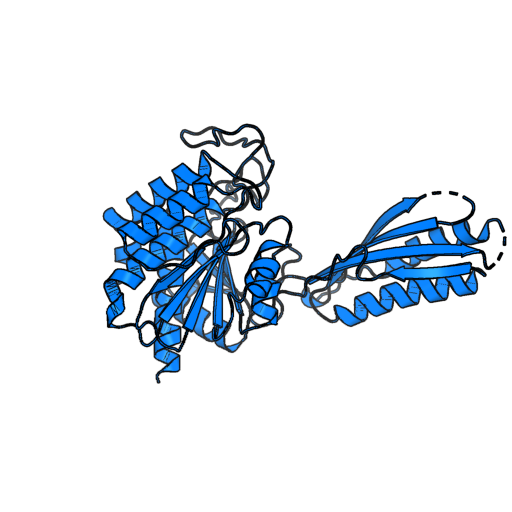 22.173 -11.012 1.00 29.50 361 ALA A N 1
ATOM 2378 C CA . ALA A 1 340 ? 42.403 22.046 -10.679 1.00 29.50 361 ALA A CA 1
ATOM 2379 C C . ALA A 1 340 ? 43.149 21.189 -11.734 1.00 32.12 361 ALA A C 1
ATOM 2380 O O . ALA A 1 340 ? 42.583 20.228 -12.294 1.00 30.72 361 ALA A O 1
ATOM 2382 N N . ALA A 1 341 ? 44.406 21.578 -12.011 1.00 32.75 362 ALA A N 1
ATOM 2383 C CA . ALA A 1 341 ? 45.338 20.771 -12.812 1.00 31.85 362 ALA A CA 1
ATOM 2384 C C . ALA A 1 341 ? 45.924 19.717 -11.943 1.00 29.74 362 ALA A C 1
ATOM 2385 O O . ALA A 1 341 ? 46.036 19.919 -10.724 1.00 31.10 362 ALA A O 1
ATOM 2387 N N . PRO A 1 342 ? 46.331 18.585 -12.543 1.00 29.60 363 PRO A N 1
ATOM 2388 C CA . PRO A 1 342 ? 47.088 17.585 -11.786 1.00 30.05 363 PRO A CA 1
ATOM 2389 C C . PRO A 1 342 ? 48.351 18.195 -11.147 1.00 31.52 363 PRO A C 1
ATOM 2390 O O . PRO A 1 342 ? 48.965 19.096 -11.753 1.00 30.31 363 PRO A O 1
ATOM 2394 N N . VAL A 1 343 ? 48.705 17.717 -9.952 1.00 32.09 364 VAL A N 1
ATOM 2395 C CA . VAL A 1 343 ? 49.887 18.160 -9.194 1.00 32.57 364 VAL A CA 1
ATOM 2396 C C . VAL A 1 343 ? 50.805 17.018 -8.857 1.00 32.61 364 VAL A C 1
ATOM 2397 O O . VAL A 1 343 ? 50.396 16.025 -8.239 1.00 32.14 364 VAL A O 1
ATOM 2401 N N . MET A 1 344 ? 52.077 17.148 -9.195 1.00 34.18 365 MET A N 1
ATOM 2402 C CA . MET A 1 344 ? 53.064 16.167 -8.742 1.00 37.51 365 MET A CA 1
ATOM 2403 C C . MET A 1 344 ? 53.577 16.475 -7.351 1.00 39.10 365 MET A C 1
ATOM 2404 O O . MET A 1 344 ? 54.734 16.817 -7.180 1.00 40.53 365 MET A O 1
ATOM 2409 N N . GLY A 1 345 ? 52.692 16.398 -6.355 1.00 39.39 366 GLY A N 1
ATOM 2410 C CA . GLY A 1 345 ? 53.030 16.746 -4.984 1.00 39.19 366 GLY A CA 1
ATOM 2411 C C . GLY A 1 345 ? 52.934 15.536 -4.068 1.00 39.83 366 GLY A C 1
ATOM 2412 O O . GLY A 1 345 ? 52.575 14.463 -4.485 1.00 41.75 366 GLY A O 1
ATOM 2413 N N . SER A 1 346 ? 53.235 15.713 -2.801 1.00 41.25 367 SER A N 1
ATOM 2414 C CA . SER A 1 346 ? 53.183 14.585 -1.867 1.00 40.78 367 SER A CA 1
ATOM 2415 C C . SER A 1 346 ? 52.056 14.779 -0.849 1.00 38.87 367 SER A C 1
ATOM 2416 O O . SER A 1 346 ? 52.083 15.742 -0.061 1.00 40.40 367 SER A O 1
ATOM 2419 N N . GLU A 1 347 ? 51.082 13.859 -0.857 1.00 37.35 368 GLU A N 1
ATOM 2420 C CA . GLU A 1 347 ? 49.950 13.937 0.058 1.00 32.71 368 GLU A CA 1
ATOM 2421 C C . GLU A 1 347 ? 49.344 12.547 0.375 1.00 32.05 368 GLU A C 1
ATOM 2422 O O . GLU A 1 347 ? 48.676 11.869 -0.516 1.00 28.77 368 GLU A O 1
ATOM 2428 N N . ASP A 1 348 ? 49.492 12.193 1.659 1.00 26.28 369 ASP A N 1
ATOM 2429 C CA . ASP A 1 348 ? 49.085 10.893 2.152 1.00 24.35 369 ASP A CA 1
ATOM 2430 C C . ASP A 1 348 ? 47.583 10.678 2.302 1.00 21.26 369 ASP A C 1
ATOM 2431 O O . ASP A 1 348 ? 47.154 9.563 2.595 1.00 21.25 369 ASP A O 1
ATOM 2436 N N . PHE A 1 349 ? 46.779 11.717 2.049 1.00 19.81 370 PHE A N 1
ATOM 2437 C CA . PHE A 1 349 ? 45.365 11.540 1.835 1.00 20.62 370 PHE A CA 1
ATOM 2438 C C . PHE A 1 349 ? 45.045 10.398 0.804 1.00 20.26 370 PHE A C 1
ATOM 2439 O O . PHE A 1 349 ? 44.010 9.751 0.908 1.00 20.02 370 PHE A O 1
ATOM 2447 N N . SER A 1 350 ? 45.950 10.181 -0.167 1.00 19.92 371 SER A N 1
ATOM 2448 C CA . SER A 1 350 ? 45.831 9.074 -1.134 1.00 21.05 371 SER A CA 1
ATOM 2449 C C . SER A 1 350 ? 45.498 7.788 -0.437 1.00 19.20 371 SER A C 1
ATOM 2450 O O . SER A 1 350 ? 44.739 7.031 -0.984 1.00 21.29 371 SER A O 1
ATOM 2453 N N . TYR A 1 351 ? 46.128 7.494 0.699 1.00 17.13 372 TYR A N 1
ATOM 2454 C CA . TYR A 1 351 ? 45.832 6.231 1.395 1.00 19.73 372 TYR A CA 1
ATOM 2455 C C . TYR A 1 351 ? 44.378 6.077 1.850 1.00 21.74 372 TYR A C 1
ATOM 2456 O O . TYR A 1 351 ? 43.843 4.991 1.836 1.00 22.18 372 TYR A O 1
ATOM 2465 N N . PHE A 1 352 ? 43.739 7.161 2.258 1.00 19.88 373 PHE A N 1
ATOM 2466 C CA . PHE A 1 352 ? 42.300 7.124 2.560 1.00 18.25 373 PHE A CA 1
ATOM 2467 C C . PHE A 1 352 ? 41.459 6.959 1.299 1.00 19.04 373 PHE A C 1
ATOM 2468 O O . PHE A 1 352 ? 40.540 6.128 1.269 1.00 20.51 373 PHE A O 1
ATOM 2476 N N . ALA A 1 353 ? 41.810 7.708 0.246 1.00 18.55 374 ALA A N 1
ATOM 2477 C CA . ALA A 1 353 ? 41.072 7.729 -1.014 1.00 19.88 374 ALA A CA 1
ATOM 2478 C C . ALA A 1 353 ? 41.232 6.450 -1.891 1.00 17.95 374 ALA A C 1
ATOM 2479 O O . ALA A 1 353 ? 40.503 6.284 -2.863 1.00 20.17 374 ALA A O 1
ATOM 2481 N N . GLU A 1 354 ? 42.228 5.641 -1.583 1.00 19.04 375 GLU A N 1
ATOM 2482 C CA . GLU A 1 354 ? 42.371 4.315 -2.205 1.00 22.02 375 GLU A CA 1
ATOM 2483 C C . GLU A 1 354 ? 41.460 3.236 -1.582 1.00 22.55 375 GLU A C 1
ATOM 2484 O O . GLU A 1 354 ? 41.257 2.172 -2.178 1.00 20.56 375 GLU A O 1
ATOM 2490 N N . THR A 1 355 ? 40.936 3.517 -0.391 1.00 21.45 376 THR A N 1
ATOM 2491 C CA . THR A 1 355 ? 40.185 2.527 0.385 1.00 20.92 376 THR A CA 1
ATOM 2492 C C . THR A 1 355 ? 38.674 2.851 0.495 1.00 21.04 376 THR A C 1
ATOM 2493 O O . THR A 1 355 ? 37.880 1.942 0.613 1.00 20.41 376 THR A O 1
ATOM 2497 N N . ILE A 1 356 ? 38.306 4.138 0.460 1.00 19.01 377 ILE A N 1
ATOM 2498 C CA . ILE A 1 356 ? 36.937 4.602 0.334 1.00 19.66 377 ILE A CA 1
ATOM 2499 C C . ILE A 1 356 ? 36.885 5.777 -0.610 1.00 18.56 377 ILE A C 1
ATOM 2500 O O . ILE A 1 356 ? 37.910 6.380 -0.881 1.00 20.23 377 ILE A O 1
ATOM 2505 N N . PRO A 1 357 ? 35.688 6.100 -1.121 1.00 19.26 378 PRO A N 1
ATOM 2506 C CA . PRO A 1 357 ? 35.536 7.296 -1.944 1.00 18.93 378 PRO A CA 1
ATOM 2507 C C . PRO A 1 357 ? 36.090 8.535 -1.231 1.00 19.52 378 PRO A C 1
ATOM 2508 O O . PRO A 1 357 ? 35.693 8.868 -0.088 1.00 20.02 378 PRO A O 1
ATOM 2512 N N . GLY A 1 358 ? 37.056 9.176 -1.891 1.00 18.31 379 GLY A N 1
ATOM 2513 C CA . GLY A 1 358 ? 37.760 10.288 -1.333 1.00 19.39 379 GLY A CA 1
ATOM 2514 C C . GLY A 1 358 ? 37.664 11.520 -2.205 1.00 19.50 379 GLY A C 1
ATOM 2515 O O . GLY A 1 358 ? 37.477 11.432 -3.419 1.00 18.51 379 GLY A O 1
ATOM 2516 N N . HIS A 1 359 ? 37.750 12.693 -1.560 1.00 19.00 380 HIS A N 1
ATOM 2517 C CA . HIS A 1 359 ? 37.740 13.956 -2.278 1.00 17.42 380 HIS A CA 1
ATOM 2518 C C . HIS A 1 359 ? 38.650 14.964 -1.611 1.00 18.64 380 HIS A C 1
ATOM 2519 O O . HIS A 1 359 ? 38.444 15.380 -0.449 1.00 17.20 380 HIS A O 1
ATOM 2526 N N . PHE A 1 360 ? 39.664 15.385 -2.371 1.00 19.31 381 PHE A N 1
ATOM 2527 C CA . PHE A 1 360 ? 40.673 16.261 -1.855 1.00 20.10 381 PHE A CA 1
ATOM 2528 C C . PHE A 1 360 ? 40.645 17.554 -2.676 1.00 20.57 381 PHE A C 1
ATOM 2529 O O . PHE A 1 360 ? 40.699 17.520 -3.906 1.00 17.93 381 PHE A O 1
ATOM 2537 N N . SER A 1 361 ? 40.537 18.689 -2.011 1.00 20.21 382 SER A N 1
ATOM 2538 C CA . SER A 1 361 ? 40.413 19.953 -2.737 1.00 21.23 382 SER A CA 1
ATOM 2539 C C . SER A 1 361 ? 41.408 20.970 -2.198 1.00 19.71 382 SER A C 1
ATOM 2540 O O . SER A 1 361 ? 41.949 20.824 -1.076 1.00 18.31 382 SER A O 1
ATOM 2543 N N . LEU A 1 362 ? 41.644 22.002 -3.010 1.00 20.63 383 LEU A N 1
ATOM 2544 C CA . LEU A 1 362 ? 42.539 23.105 -2.666 1.00 21.55 383 LEU A CA 1
ATOM 2545 C C . LEU A 1 362 ? 41.672 24.300 -2.306 1.00 21.57 383 LEU A C 1
ATOM 2546 O O . LEU A 1 362 ? 40.648 24.536 -2.959 1.00 22.78 383 LEU A O 1
ATOM 2551 N N . LEU A 1 363 ? 42.079 25.040 -1.271 1.00 19.69 384 LEU A N 1
ATOM 2552 C CA . LEU A 1 363 ? 41.390 26.249 -0.929 1.00 20.84 384 LEU A CA 1
ATOM 2553 C C . LEU A 1 363 ? 42.390 27.406 -1.060 1.00 18.87 384 LEU A C 1
ATOM 2554 O O . LEU A 1 363 ? 43.398 27.460 -0.383 1.00 17.51 384 LEU A O 1
ATOM 2559 N N . GLY A 1 364 ? 42.072 28.318 -1.955 1.00 19.13 385 GLY A N 1
ATOM 2560 C CA . GLY A 1 364 ? 42.989 29.346 -2.322 1.00 21.78 385 GLY A CA 1
ATOM 2561 C C . GLY A 1 364 ? 43.147 30.463 -1.325 1.00 20.19 385 GLY A C 1
ATOM 2562 O O . GLY A 1 364 ? 42.208 30.842 -0.654 1.00 20.41 385 GLY A O 1
ATOM 2563 N N . MET A 1 365 ? 44.372 30.976 -1.254 1.00 20.74 386 MET A N 1
ATOM 2564 C CA . MET A 1 365 ? 44.763 32.107 -0.411 1.00 21.21 386 MET A CA 1
ATOM 2565 C C . MET A 1 365 ? 45.485 33.248 -1.192 1.00 22.73 386 MET A C 1
ATOM 2566 O O . MET A 1 365 ? 45.733 34.339 -0.631 1.00 21.65 386 MET A O 1
ATOM 2571 N N . GLN A 1 366 ? 45.820 33.001 -2.447 1.00 20.90 387 GLN A N 1
ATOM 2572 C CA . GLN A 1 366 ? 46.746 33.881 -3.160 1.00 22.13 387 GLN A CA 1
ATOM 2573 C C . GLN A 1 366 ? 46.092 35.232 -3.478 1.00 22.09 387 GLN A C 1
ATOM 2574 O O . GLN A 1 366 ? 44.900 35.301 -3.764 1.00 19.61 387 GLN A O 1
ATOM 2580 N N . ASP A 1 367 ? 46.880 36.300 -3.429 1.00 24.03 388 ASP A N 1
ATOM 2581 C CA . ASP A 1 367 ? 46.352 37.644 -3.710 1.00 24.41 388 ASP A CA 1
ATOM 2582 C C . ASP A 1 367 ? 46.695 38.021 -5.149 1.00 24.09 388 ASP A C 1
ATOM 2583 O O . ASP A 1 367 ? 47.289 37.230 -5.844 1.00 23.44 388 ASP A O 1
ATOM 2588 N N . GLU A 1 368 ? 46.325 39.216 -5.595 1.00 23.61 389 GLU A N 1
ATOM 2589 C CA . GLU A 1 368 ? 46.482 39.592 -6.990 1.00 28.60 389 GLU A CA 1
ATOM 2590 C C . GLU A 1 368 ? 47.946 39.782 -7.450 1.00 24.23 389 GLU A C 1
ATOM 2591 O O . GLU A 1 368 ? 48.221 39.786 -8.651 1.00 23.61 389 GLU A O 1
ATOM 2597 N N . THR A 1 369 ? 48.883 39.919 -6.526 1.00 23.56 390 THR A N 1
ATOM 2598 C CA . THR A 1 369 ? 50.278 40.148 -6.915 1.00 25.05 390 THR A CA 1
ATOM 2599 C C . THR A 1 369 ? 51.249 39.053 -6.464 1.00 25.36 390 THR A C 1
ATOM 2600 O O . THR A 1 369 ? 52.470 39.250 -6.422 1.00 23.14 390 THR A O 1
ATOM 2604 N N . ASN A 1 370 ? 50.714 37.877 -6.200 1.00 25.06 391 ASN A N 1
ATOM 2605 C CA . ASN A 1 370 ? 51.506 36.720 -5.818 1.00 23.18 391 ASN A CA 1
ATOM 2606 C C . ASN A 1 370 ? 52.345 36.912 -4.562 1.00 22.71 391 ASN A C 1
ATOM 2607 O O . ASN A 1 370 ? 53.477 36.400 -4.489 1.00 21.08 391 ASN A O 1
ATOM 2612 N N . GLY A 1 371 ? 51.805 37.616 -3.567 1.00 20.82 392 GLY A N 1
ATOM 2613 C CA . GLY A 1 371 ? 52.553 37.871 -2.311 1.00 20.01 392 GLY A CA 1
ATOM 2614 C C . GLY A 1 371 ? 52.628 36.741 -1.318 1.00 20.49 392 GLY A C 1
ATOM 2615 O O . GLY A 1 371 ? 53.541 36.702 -0.495 1.00 20.99 392 GLY A O 1
ATOM 2616 N N . TYR A 1 372 ? 51.726 35.755 -1.423 1.00 19.12 393 TYR A N 1
ATOM 2617 C CA . TYR A 1 372 ? 51.755 34.613 -0.497 1.00 18.90 393 TYR A CA 1
ATOM 2618 C C . TYR A 1 372 ? 52.740 33.580 -0.972 1.00 19.99 393 TYR A C 1
ATOM 2619 O O . TYR A 1 372 ? 52.625 33.013 -2.078 1.00 20.52 393 TYR A O 1
ATOM 2628 N N . ALA A 1 373 ? 53.718 33.304 -0.117 1.00 20.30 394 ALA A N 1
ATOM 2629 C CA . ALA A 1 373 ? 54.768 32.348 -0.418 1.00 20.99 394 ALA A CA 1
ATOM 2630 C C . ALA A 1 373 ? 54.226 30.942 -0.633 1.00 22.37 394 ALA A C 1
ATOM 2631 O O . ALA A 1 373 ? 53.190 30.542 -0.077 1.00 20.62 394 ALA A O 1
ATOM 2633 N N . SER A 1 374 ? 54.956 30.186 -1.420 1.00 23.13 395 SER A N 1
ATOM 2634 C CA . SER A 1 374 ? 54.613 28.802 -1.655 1.00 24.80 395 SER A CA 1
ATOM 2635 C C . SER A 1 374 ? 54.659 27.989 -0.371 1.00 24.85 395 SER A C 1
ATOM 2636 O O . SER A 1 374 ? 55.399 28.303 0.594 1.00 22.61 395 SER A O 1
ATOM 2639 N N . SER A 1 375 ? 53.875 26.918 -0.358 1.00 22.79 396 SER A N 1
ATOM 2640 C CA . SER A 1 375 ? 53.992 25.876 0.652 1.00 25.70 396 SER A CA 1
ATOM 2641 C C . SER A 1 375 ? 55.419 25.441 0.781 1.00 22.83 396 SER A C 1
ATOM 2642 O O . SER A 1 375 ? 56.175 25.434 -0.165 1.00 24.18 396 SER A O 1
ATOM 2645 N N . HIS A 1 376 ? 55.806 25.086 1.991 1.00 23.50 397 HIS A N 1
ATOM 2646 C CA . HIS A 1 376 ? 57.202 24.790 2.329 1.00 26.72 397 HIS A CA 1
ATOM 2647 C C . HIS A 1 376 ? 58.150 25.966 2.405 1.00 27.69 397 HIS A C 1
ATOM 2648 O O . HIS A 1 376 ? 59.297 25.791 2.813 1.00 28.36 397 HIS A O 1
ATOM 2655 N N . SER A 1 377 ? 57.695 27.160 2.096 1.00 24.12 398 SER A N 1
ATOM 2656 C CA . SER A 1 377 ? 58.607 28.316 2.178 1.00 23.32 398 SER A CA 1
ATOM 2657 C C . SER A 1 377 ? 58.720 28.779 3.654 1.00 21.75 398 SER A C 1
ATOM 2658 O O . SER A 1 377 ? 57.711 28.843 4.353 1.00 21.81 398 SER A O 1
ATOM 2661 N N . PRO A 1 378 ? 59.914 29.209 4.091 1.00 22.59 399 PRO A N 1
ATOM 2662 C CA . PRO A 1 378 ? 60.007 29.927 5.366 1.00 22.04 399 PRO A CA 1
ATOM 2663 C C . PRO A 1 378 ? 59.142 31.193 5.462 1.00 20.95 399 PRO A C 1
ATOM 2664 O O . PRO A 1 378 ? 58.847 31.635 6.560 1.00 20.85 399 PRO A O 1
ATOM 2668 N N . LEU A 1 379 ? 58.686 31.742 4.330 1.00 20.63 400 LEU A N 1
ATOM 2669 C CA . LEU A 1 379 ? 57.844 32.941 4.312 1.00 19.29 400 LEU A CA 1
ATOM 2670 C C . LEU A 1 379 ? 56.338 32.664 4.169 1.00 18.48 400 LEU A C 1
ATOM 2671 O O . LEU A 1 379 ? 55.513 33.573 4.013 1.00 19.43 400 LEU A O 1
ATOM 2676 N N . TYR A 1 380 ? 55.997 31.377 4.139 1.00 19.79 401 TYR A N 1
ATOM 2677 C CA . TYR A 1 380 ? 54.587 30.935 4.091 1.00 19.70 401 TYR A CA 1
ATOM 2678 C C . TYR A 1 380 ? 53.722 31.615 5.167 1.00 19.45 401 TYR A C 1
ATOM 2679 O O . TYR A 1 380 ? 54.074 31.645 6.331 1.00 21.12 401 TYR A O 1
ATOM 2688 N N . ARG A 1 381 ? 52.585 32.133 4.713 1.00 21.22 402 ARG A N 1
ATOM 2689 C CA . ARG A 1 381 ? 51.581 32.761 5.522 1.00 20.42 402 ARG A CA 1
ATOM 2690 C C . ARG A 1 381 ? 50.224 32.155 5.176 1.00 21.81 402 ARG A C 1
ATOM 2691 O O . ARG A 1 381 ? 49.979 31.725 4.057 1.00 19.29 402 ARG A O 1
ATOM 2699 N N . ILE A 1 382 ? 49.359 32.080 6.166 1.00 21.38 403 ILE A N 1
ATOM 2700 C CA . ILE A 1 382 ? 47.961 31.873 5.882 1.00 22.08 403 ILE A CA 1
ATOM 2701 C C . ILE A 1 382 ? 47.278 33.250 5.827 1.00 21.63 403 ILE A C 1
ATOM 2702 O O . ILE A 1 382 ? 47.527 34.056 6.706 1.00 22.09 403 ILE A O 1
ATOM 2707 N N . ASN A 1 383 ? 46.447 33.507 4.816 1.00 22.06 404 ASN A N 1
ATOM 2708 C CA . ASN A 1 383 ? 45.506 34.605 4.906 1.00 23.44 404 ASN A CA 1
ATOM 2709 C C . ASN A 1 383 ? 44.345 34.165 5.799 1.00 22.94 404 ASN A C 1
ATOM 2710 O O . ASN A 1 383 ? 43.515 33.397 5.370 1.00 23.39 404 ASN A O 1
ATOM 2715 N N . GLU A 1 384 ? 44.326 34.652 7.031 1.00 23.97 405 GLU A N 1
ATOM 2716 C CA . GLU A 1 384 ? 43.388 34.184 8.025 1.00 24.33 405 GLU A CA 1
ATOM 2717 C C . GLU A 1 384 ? 41.926 34.417 7.664 1.00 23.89 405 GLU A C 1
ATOM 2718 O O . GLU A 1 384 ? 41.032 33.679 8.154 1.00 21.93 405 GLU A O 1
ATOM 2724 N N . ASP A 1 385 ? 41.660 35.384 6.780 1.00 24.54 406 ASP A N 1
ATOM 2725 C CA . ASP A 1 385 ? 40.309 35.554 6.247 1.00 25.05 406 ASP A CA 1
ATOM 2726 C C . ASP A 1 385 ? 39.763 34.347 5.458 1.00 23.26 406 ASP A C 1
ATOM 2727 O O . ASP A 1 385 ? 38.577 34.261 5.221 1.00 20.11 406 ASP A O 1
ATOM 2732 N N . VAL A 1 386 ? 40.620 33.412 5.0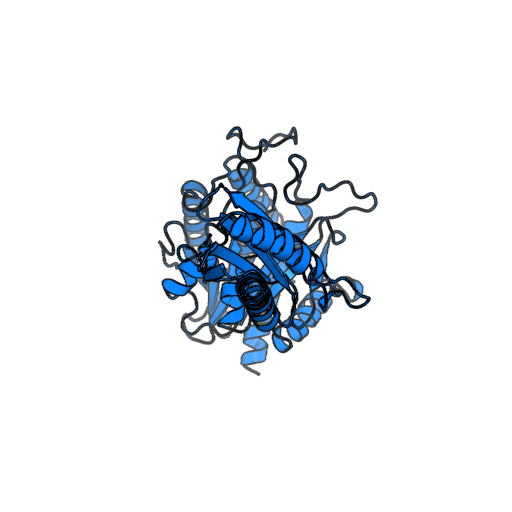63 1.00 23.55 407 VAL A N 1
ATOM 2733 C CA . VAL A 1 386 ? 40.167 32.192 4.413 1.00 22.05 407 VAL A CA 1
ATOM 2734 C C . VAL A 1 386 ? 39.553 31.193 5.389 1.00 20.29 407 VAL A C 1
ATOM 2735 O O . VAL A 1 386 ? 38.901 30.290 4.991 1.00 24.38 407 VAL A O 1
ATOM 2739 N N . LEU A 1 387 ? 39.836 31.303 6.668 1.00 19.89 408 LEU A N 1
ATOM 2740 C CA . LEU A 1 387 ? 39.482 30.229 7.582 1.00 23.10 408 LEU A CA 1
ATOM 2741 C C . LEU A 1 387 ? 37.974 29.957 7.622 1.00 22.99 408 LEU A C 1
ATOM 2742 O O . LEU A 1 387 ? 37.572 28.794 7.584 1.00 24.09 408 LEU A O 1
ATOM 2747 N N . PRO A 1 388 ? 37.133 31.017 7.646 1.00 24.79 409 PRO A N 1
ATOM 2748 C CA . PRO A 1 388 ? 35.673 30.795 7.585 1.00 23.99 409 PRO A CA 1
ATOM 2749 C C . PRO A 1 388 ? 35.168 30.054 6.338 1.00 24.39 409 PRO A C 1
ATOM 2750 O O . PRO A 1 388 ? 34.209 29.252 6.432 1.00 22.58 409 PRO A O 1
ATOM 2754 N N . TYR A 1 389 ? 35.803 30.325 5.182 1.00 23.99 410 TYR A N 1
ATOM 2755 C CA . TYR A 1 389 ? 35.487 29.619 3.920 1.00 23.18 410 TYR A CA 1
ATOM 2756 C C . TYR A 1 389 ? 35.687 28.122 4.030 1.00 22.02 410 TYR A C 1
ATOM 2757 O O . TYR A 1 389 ? 34.863 27.385 3.531 1.00 22.83 410 TYR A O 1
ATOM 2766 N N . GLY A 1 390 ? 36.805 27.679 4.603 1.00 21.29 411 GLY A N 1
ATOM 2767 C CA . GLY A 1 390 ? 37.065 26.238 4.741 1.00 21.67 411 GLY A CA 1
ATOM 2768 C C . GLY A 1 390 ? 36.128 25.568 5.732 1.00 20.78 411 GLY A C 1
ATOM 2769 O O . GLY A 1 390 ? 35.671 24.463 5.495 1.00 18.91 411 GLY A O 1
ATOM 2770 N N . ALA A 1 391 ? 35.899 26.230 6.887 1.00 19.98 412 ALA A N 1
ATOM 2771 C CA . ALA A 1 391 ? 34.933 25.789 7.871 1.00 21.72 412 ALA A CA 1
ATOM 2772 C C . ALA A 1 391 ? 33.550 25.595 7.255 1.00 22.05 412 ALA A C 1
ATOM 2773 O O . ALA A 1 391 ? 32.929 24.531 7.443 1.00 21.69 412 ALA A O 1
ATOM 2775 N N . ALA A 1 392 ? 33.079 26.579 6.483 1.00 22.08 413 ALA A N 1
ATOM 2776 C CA . ALA A 1 392 ? 31.765 26.486 5.808 1.00 21.91 413 ALA A CA 1
ATOM 2777 C C . ALA A 1 392 ? 31.736 25.414 4.720 1.00 23.20 413 ALA A C 1
ATOM 2778 O O . ALA A 1 392 ? 30.759 24.665 4.585 1.00 20.71 413 ALA A O 1
ATOM 2780 N N . ILE A 1 393 ? 32.835 25.268 3.977 1.00 22.12 414 ILE A N 1
ATOM 2781 C CA . ILE A 1 393 ? 32.848 24.286 2.919 1.00 22.83 414 ILE A CA 1
ATOM 2782 C C . ILE A 1 393 ? 32.783 22.854 3.526 1.00 21.51 414 ILE A C 1
ATOM 2783 O O . ILE A 1 393 ? 32.007 22.036 3.064 1.00 24.36 414 ILE A O 1
ATOM 2788 N N . HIS A 1 394 ? 33.610 22.593 4.509 1.00 20.75 415 HIS A N 1
ATOM 2789 C CA . HIS A 1 394 ? 33.586 21.337 5.272 1.00 22.37 415 HIS A CA 1
ATOM 2790 C C . HIS A 1 394 ? 32.163 21.018 5.744 1.00 23.72 415 HIS A C 1
ATOM 2791 O O . HIS A 1 394 ? 31.640 19.907 5.517 1.00 21.85 415 HIS A O 1
ATOM 2798 N N . ALA A 1 395 ? 31.589 21.985 6.471 1.00 21.58 416 ALA A N 1
ATOM 2799 C CA . ALA A 1 395 ? 30.263 21.811 7.074 1.00 22.21 416 ALA A CA 1
ATOM 2800 C C . ALA A 1 395 ? 29.186 21.558 6.007 1.00 23.60 416 ALA A C 1
ATOM 2801 O O . ALA A 1 395 ? 28.375 20.611 6.098 1.00 24.10 416 ALA A O 1
ATOM 2803 N N . SER A 1 396 ? 29.154 22.409 4.994 1.00 22.03 417 SER A N 1
ATOM 2804 C CA . SER A 1 396 ? 28.198 22.266 3.932 1.00 23.64 417 SER A CA 1
ATOM 2805 C C . SER A 1 396 ? 28.328 20.915 3.199 1.00 24.08 417 SER A C 1
ATOM 2806 O O . SER A 1 396 ? 27.319 20.224 2.955 1.00 23.74 417 SER A O 1
ATOM 2809 N N . MET A 1 397 ? 29.565 20.500 2.917 1.00 22.35 418 MET A N 1
ATOM 2810 C CA . MET A 1 397 ? 29.806 19.282 2.184 1.00 22.29 418 MET A CA 1
ATOM 2811 C C . MET A 1 397 ? 29.251 18.086 2.994 1.00 23.59 418 MET A C 1
ATOM 2812 O O . MET A 1 397 ? 28.645 17.157 2.428 1.00 23.02 418 MET A O 1
ATOM 2817 N N . ALA A 1 398 ? 29.491 18.108 4.299 1.00 23.14 419 ALA A N 1
ATOM 2818 C CA . ALA A 1 398 ? 29.017 17.010 5.150 1.00 22.86 419 ALA A CA 1
ATOM 2819 C C . ALA A 1 398 ? 27.494 16.938 5.149 1.00 23.63 419 ALA A C 1
ATOM 2820 O O . ALA A 1 398 ? 26.906 15.841 5.021 1.00 25.21 419 ALA A O 1
ATOM 2822 N N . VAL A 1 399 ? 26.864 18.095 5.253 1.00 24.91 420 VAL A N 1
ATOM 2823 C CA . VAL A 1 399 ? 25.418 18.183 5.338 1.00 26.77 420 VAL A CA 1
ATOM 2824 C C . VAL A 1 399 ? 24.814 17.721 4.045 1.00 26.72 420 VAL A C 1
ATOM 2825 O O . VAL A 1 399 ? 23.904 16.873 4.033 1.00 27.03 420 VAL A O 1
ATOM 2829 N N . GLN A 1 400 ? 25.313 18.259 2.943 1.00 26.61 421 GLN A N 1
ATOM 2830 C CA . GLN A 1 400 ? 24.791 17.881 1.637 1.00 27.42 421 GLN A CA 1
ATOM 2831 C C . GLN A 1 400 ? 25.005 16.401 1.292 1.00 27.45 421 GLN A C 1
ATOM 2832 O O . GLN A 1 400 ? 24.111 15.774 0.695 1.00 25.51 421 GLN A O 1
ATOM 2838 N N . TYR A 1 401 ? 26.173 15.862 1.615 1.00 24.62 422 TYR A N 1
ATOM 2839 C CA . TYR A 1 401 ? 26.457 14.492 1.392 1.00 26.80 422 TYR A CA 1
ATOM 2840 C C . TYR A 1 401 ? 25.369 13.593 2.063 1.00 28.07 422 TYR A C 1
ATOM 2841 O O . TYR A 1 401 ? 24.768 12.708 1.403 1.00 27.21 422 TYR A O 1
ATOM 2850 N N . LEU A 1 402 ? 25.128 13.854 3.350 1.00 28.14 423 LEU A N 1
ATOM 2851 C CA . LEU A 1 402 ? 24.143 13.114 4.151 1.00 29.92 423 LEU A CA 1
ATOM 2852 C C . LEU A 1 402 ? 22.734 13.318 3.582 1.00 30.83 423 LEU A C 1
ATOM 2853 O O . LEU A 1 402 ? 21.971 12.366 3.410 1.00 32.45 423 LEU A O 1
ATOM 2858 N N . LYS A 1 403 ? 22.405 14.545 3.235 1.00 33.40 424 LYS A N 1
ATOM 2859 C CA . LYS A 1 403 ? 21.113 14.854 2.647 1.00 37.78 424 LYS A CA 1
ATOM 2860 C C . LYS A 1 403 ? 20.892 14.116 1.343 1.00 40.04 424 LYS A C 1
ATOM 2861 O O . LYS A 1 403 ? 19.825 13.501 1.136 1.00 40.69 424 LYS A O 1
ATOM 2867 N N . GLU A 1 404 ? 21.899 14.135 0.479 1.00 39.62 425 GLU A N 1
ATOM 2868 C CA . GLU A 1 404 ? 21.820 13.466 -0.800 1.00 41.76 425 GLU A CA 1
ATOM 2869 C C . GLU A 1 404 ? 21.668 11.949 -0.572 1.00 42.42 425 GLU A C 1
ATOM 2870 O O . GLU A 1 404 ? 20.825 11.295 -1.187 1.00 42.36 425 GLU A O 1
ATOM 2876 N N . LYS A 1 405 ? 22.480 11.410 0.319 1.00 41.91 426 LYS A N 1
ATOM 2877 C CA . LYS A 1 405 ? 22.432 10.011 0.648 1.00 43.31 426 LYS A CA 1
ATOM 2878 C C . LYS A 1 405 ? 21.006 9.605 1.059 1.00 44.37 426 LYS A C 1
ATOM 2879 O O . LYS A 1 405 ? 20.511 8.552 0.632 1.00 42.02 426 LYS A O 1
ATOM 2885 N N . ALA A 1 406 ? 20.346 10.458 1.843 1.00 44.68 427 ALA A N 1
ATOM 2886 C CA . ALA A 1 406 ? 18.985 10.198 2.302 1.00 47.64 427 ALA A CA 1
ATOM 2887 C C . ALA A 1 406 ? 17.934 10.221 1.169 1.00 49.74 427 ALA A C 1
ATOM 2888 O O . ALA A 1 406 ? 16.949 9.485 1.210 1.00 51.60 427 ALA A O 1
ATOM 2890 N N . SER A 1 407 ? 18.150 11.056 0.163 1.00 50.90 428 SER A N 1
ATOM 2891 C CA . SER A 1 407 ? 17.170 11.281 -0.894 1.00 51.60 428 SER A CA 1
ATOM 2892 C C . SER A 1 407 ? 16.953 10.074 -1.831 1.00 52.55 428 SER A C 1
ATOM 2893 O O . SER A 1 407 ? 17.737 9.119 -1.858 1.00 53.97 428 SER A O 1
#

B-factor: mean 31.83, std 11.25, range [14.46, 81.1]

CATH classification: 3.40.630.10 (+1 more: 3.30.70.360)

Secondary structure (DSSP, 8-state):
-HHHHHHSHHHHHHHHHHHHHHHHS---TT--HHHHHHHHHHHHHHT--EEEEETTTEEEEEEESSSSPEEEEEEE---BS------STT--SSTT-B--SSHHHHHHHHHHHHHHHHHTGGG-SSEEEEEEE--TTTT-HHHHHHHTTTTTTEEEEEEEEEEEEEETT-EEE-SEEEE-EEEEEEEEEEE---HHHHHHHHHHHHHHTT-B--SSGGG-EEEEEEEE---EEEEEEEEEESS-HHHHHHHHHHHHHHHHHHTTEEEEEESSGGG-PPBPPEEE-HHHHHHHHHHHHHHH-GGGEEEPPPB----THHHHHTTS-EEEEEEEEE-TT--SPPTT-TT----GGGHHHHHHHHHHHHHHHHHHHH-

Foldseek 3Di:
DLLVVLPDCVNLVVLVVQLLVCFQAAAAFLGLAVNLVVLCVLCVVLPWDWDDDQSNRKIKTKFADQADPEAEEEAERHWAQQAFPDDDDRHHPDGRTGRLFCRSLQSSLLSLLVSSCSVVRHVFLGMYMYIYWGHFVVLCTVVRNVVVPVCPSHAEYEYETAFQVDAAQAKEFAAWFAEKKKFKKKKKKAACPCLQVVLVVQLQVVQCVVQDDDDAPQAGKDWDWDDWDVGMIMTMTMIIGSPCRVVNLVVSVVSSQVSSVVSRIHMDMDGQPPNNHMQHGAGAHPVLVVLLLVLSCVVPNNPRYDYDGHHHDRGSCSVVCVPHHYTYMYHYQHHPPSPADGRPDSHHDHPSVRSSSSSSSSNSSSRSVSVVVVD

Radius of gyration: 22.42 Å; Cα contacts (8 Å, |Δi|>4): 898; chains: 1; bounding box: 68×54×49 Å

GO terms:
  GO:0009850 auxin metabolic process (P, IDA)
  GO:0010178 IAA-amino acid conjugate hydrolase activity (F, IDA)
  GO:0010179 IAA-Ala conjugate hydrolase activity (F, IDA)
  GO:0005783 endoplasmic reticulum (C, HDA)

Sequence (375 aa):
KLLEFAKSPEVFDWMVKIRRKIHENPELGYEELETSKLIRSELELIGIKYRYPVAITGVIGYIGTGEPPFVALRADMDALPIQEGVEWEHKSKIAGKMHACGHDGHVTMLLGAAKILHEHRHHLQGTVVLIFQPAEEGLSGAKKMREEGALKNVEAIFGIHLSARIPFGKAASRAGSFLAGAGVFEAVITGKTIDPVVAASSIVLSLQQLVSRETDPLDSKVVTVSKVNPDSITIGGTLRAFTGFTQLQQRVKEVITKQAAVHRCNASVNLTPNGREPMPPTVNNKDLYKQFKKVVRDLLGQEAFVEAAPVMGSEDFSYFAETIPGHFSLLGMQDETNGYASSHSPLYRINEDVLPYGAAIHASMAVQYLKEKAS

Solvent-accessible surface area: 16289 Å² total; per-residue (Å²): 218,32,22,109,64,0,84,30,95,132,0,45,74,45,0,14,155,8,3,71,128,4,1,23,44,1,17,42,28,64,98,0,108,78,4,1,104,38,0,42,45,17,0,111,139,23,40,10,181,69,95,87,78,0,1,107,1,0,0,3,0,77,6,32,79,49,112,82,29,35,0,0,0,3,1,1,0,2,4,20,92,36,89,3,35,16,138,81,134,37,55,11,152,61,90,31,59,0,1,0,8,0,2,0,0,3,0,0,0,0,0,0,0,0,36,1,2,24,100,88,86,151,147,10,80,2,1,0,5,0,0,0,0,0,4,6,48,56,51,46,0,0,55,73,0,60,127,58,35,6,11,164,100,11,63,0,0,7,1,8,33,0,7,11,151,19,67,64,9,65,1,0,0,45,30,25,17,0,9,1,0,24,6,47,3,52,0,56,0,46,34,138,153,123,54,5,70,59,0,5,66,28,0,26,119,25,0,89,151,30,68,44,210,83,143,63,68,37,58,23,47,46,4,61,25,86,101,78,109,126,137,57,14,30,0,4,4,53,0,38,0,9,56,29,19,81,124,10,21,97,103,0,83,61,11,0,63,122,45,0,50,113,42,172,3,80,36,76,22,68,25,58,10,140,61,162,98,36,6,25,23,1,68,1,54,135,78,5,19,114,16,4,46,130,5,0,78,110,34,38,34,115,133,9,17,36,102,6,61,18,35,66,22,70,11,0,0,0,9,0,15,95,74,23,57,1,1,4,1,12,1,0,0,20,63,186,119,116,43,32,22,71,37,93,26,59,90,1,93,11,33,27,84,0,0,5,37,0,0,0,2,4,0,15,2,0,31,65,19,1,98,86,102,62,124

Organism: Arabidopsis thaliana (NCBI:txid3702)

Nearest PDB structures (foldseek):
  1xmb-assembly1_A  TM=1.003E+00  e=3.477E-86  Arabidopsis thaliana
  1ysj-assembly1_B  TM=9.245E-01  e=1.973E-40  Bacillus subtilis
  1ysj-assembly1_A  TM=9.160E-01  e=1.550E-40  Bacillus subtilis
  4ewt-assembly1_D  TM=8.944E-01  e=1.418E-36  Staphylococcus aureus subsp. aureus COL
  6slf-assembly1_A  TM=7.569E-01  e=9.802E-36  Corynebacterium striatum

InterPro domains:
  IPR002933 Peptidase M20 [PF01546] (108-419)
  IPR011650 Peptidase M20, dimerisation domain [PF07687] (217-311)
  IPR017439 Amidohydrolase [PIRSF005962] (40-425)
  IPR017439 Amidohydrolase [PTHR11014] (31-429)
  IPR017439 Amidohydrolase [TIGR01891] (51-410)
  IPR036264 Bacterial exopeptidase dimerisation domain [SSF55031] (216-333)
  IPR044757 IAA-amino acid hydrolase ILR1-like [cd08017] (51-423)